Protein 4TMX (pdb70)

InterPro domains:
  IPR000795 Translational (tr)-type GTP-binding domain [PF00009] (524-735)
  IPR000795 Translational (tr)-type GTP-binding domain [PR00315] (525-538)
  IPR000795 Translational (tr)-type GTP-binding domain [PR00315] (591-601)
  IPR000795 Translational (tr)-type GTP-binding domain [PR00315] (607-618)
  IPR000795 Translational (tr)-type GTP-binding domain [PR00315] (643-652)
  IPR000795 Translational (tr)-type GTP-binding domain [PS51722] (521-742)
  IPR005225 Small GTP-binding domain [TIGR00231] (526-652)
  IPR009000 Translation protein, beta-barrel domain superfamily [SSF50447] (981-1115)
  IPR015760 Translation initiation factor IF- 2 [PTHR43381] (313-1106)
  IPR023115 Translation initiation factor IF- 2, domain 3 [PF11987] (849-961)
  IPR027417 P-loop containing nucleoside triphosphate hydrolase [G3DSA:3.40.50.300] (515-745)
  IPR027417 P-loop containing nucleoside triphosphate hydrolase [SSF52540] (521-814)
  IPR029459 Elongation factor Tu-type domain [PF14578] (988-1079)
  IPR036925 Translation initiation factor IF-2, domain 3 superfamily [G3DSA:3.40.50.10050] (865-970)
  IPR036925 Translation initiation factor IF-2, domain 3 superfamily [SSF52156] (849-975)

Organism: Chaetomium thermophilum (strain DSM 1495 / CBS 144.50 / IMI 039719) (NCBI:txid759272)

Radius of gyration: 28.27 Å; Cα contacts (8 Å, |Δi|>4): 1727; chains: 2; bounding box: 67×90×56 Å

Nearest PDB structures (foldseek):
  4tmt-assembly2_B  TM=9.973E-01  e=7.879E-77  Thermochaetoides thermophila
  4tmx-assembly1_A  TM=9.931E-01  e=1.433E-73  Thermochaetoides thermophila
  4tmz-assembly1_B  TM=9.946E-01  e=1.599E-71  Thermochaetoides thermophila
  4tn1-assembly2_A  TM=9.950E-01  e=1.308E-69  Thermochaetoides thermophila
  8pj5-assembly1_0  TM=9.403E-01  e=3.472E-50  Homo sapiens

Solvent-accessible surface area: 29634 Å² total; per-residue (Å²): 108,150,70,177,108,30,44,4,5,0,0,0,0,0,0,0,25,32,84,2,14,11,9,50,0,0,6,56,4,10,143,18,106,20,50,91,53,19,10,6,18,7,11,52,72,15,1,2,0,38,4,38,33,117,15,4,104,122,58,0,47,64,39,22,148,101,58,168,47,114,33,102,4,43,0,2,0,1,0,0,0,0,4,2,88,18,2,57,57,20,0,45,57,0,0,67,14,15,26,0,0,0,0,0,0,4,4,40,108,6,22,32,95,25,1,44,21,0,5,133,20,1,121,128,82,181,11,15,10,0,0,0,0,2,54,0,47,129,1,192,32,28,105,118,78,71,74,17,4,0,136,81,0,35,78,100,12,69,142,71,0,44,75,36,1,84,89,64,0,60,108,3,49,122,57,0,52,139,65,52,23,89,10,43,0,35,64,62,21,188,61,40,52,193,79,9,2,0,0,0,0,0,6,120,9,0,0,0,9,5,10,0,4,59,10,0,1,30,0,1,33,107,73,13,61,87,84,51,17,63,11,63,145,40,64,0,9,0,18,40,44,52,69,37,168,76,61,35,42,0,0,9,0,0,0,8,14,5,39,0,110,92,41,23,98,0,0,0,22,8,50,104,29,54,22,87,9,34,3,146,6,0,0,4,19,40,76,27,113,3,16,53,65,150,31,169,34,69,110,51,177,78,9,74,2,0,25,1,0,6,0,11,8,67,45,1,98,26,9,73,45,33,9,121,0,45,37,22,20,147,148,65,68,56,124,116,12,40,112,125,17,97,103,121,80,58,171,123,36,48,3,5,0,0,0,0,0,0,0,26,45,94,2,12,11,8,53,0,2,6,57,5,3,115,24,92,16,49,102,69,25,80,78,22,49,11,91,69,9,0,2,1,39,4,40,27,90,14,5,72,32,49,0,0,6,32,9,91,104,15,172,38,115,34,102,5,46,0,2,1,1,0,0,0,0,5,70,116,69,36,57,92,21,0,53,60,0,1,51,13,13,24,0,0,1,0,0,0,5,4,38,115,5,22,40,94,18,1,58,44,0,4,166,27,0,114,111,146,180,13,14,16,2,0,0,0,2,54,0,45,135,3,190,39,29,112,120,38,56,63,0,4,0,138,60,0,37,84,94,9,58,137,64,0,58,67,36,4,134,94,57,2,70,108,2,54,111,58,0,54,129,79,46,16,79,9,42,5,36,70,82,17,162,120,113,80,200,66,7,12,0,0,0,0,0,5,120,10,0,0,0,9,7,10,1,5,55,24,1,0,49,11,1,31,118,129,12,59,74,68,52,13,42,18,63,147,48,65,0,8,0,16,33,47,37,82,19,173,77,50,45,43,0,0,2,0,0,0,10,15,6,41,0,106,80,36,23,79,0,0,0,17,8,138,174,20,40,20,86,6,33,0,146,14,1,0,2,14,25,64,45,102,10,3,24,80,153,31,54,8,47,112,48,166,86,8,110,2,0,25,2,0,0,0,14,10,88,44,1,119,18,10,66,45,29,9,99,0,41,39,27,22,150,153,69,81,43,126,106,16,28,120,89,4,103,94,94

B-factor: mean 25.45, std 13.05, range [8.6, 102.44]

Sequence (687 aa):
HMMNKDNLRSPICCCIILGHVNTGKTKLLDKIRQTNNVQEGEAGGITQQQIGATYFPVEAIKQKTAVVNKDGKFEFKKVPGLLLIIDTPGHEESSFSSNLRSSRGSSSSLCNIAILVVDIMHGLEPQTIESLRRLLRRERRKTPFVVVALLNKIDRLYGWKKIENNGFRESFALQNKAVQNEFRRNNRLDQVKLQFAEQGFNNSELFYENKNFARYVSLVVPTSAHHTGEGIPDMLKLIVQLCQERMASSSLMYLSELQATVLEVKAIIEGFGVTIDVILSNGILREGDRRIVVLCGLEGPIKKTNIRALLTPAPMMREELRIKGQYIHHKEVKAAQQGVKISSAPGLEEGAIAGSRLLVVGPDDDEEEELEEEVEGHMNKDNLRSPICCCIILGHVNTGKTKLLDKIRQTNVQEGEAGGIITQQIGATYFPVEAIKQKTAVVNKDGKFEFKVPGLLIIDTPGHESSFSSNLRSSRGSSSLCNIAILVVDIMHGLEPQTIESLRLLRRERRKTPFVVVALLNKIDRLYGWKKIENNGFRESFALQNKAVQNEFRNNRLDQVKLLQFAEQGFNSELFYENKNFARYVSLVVPTSAHHTGEGIPDMLKLIVQLCQERRMASSSLMMYLSELQATVLEEVKAIEGFGVTIDVILSNGILREGDRIVLCGLEEGPIKTNIRALLTPAPMRRELRIKGQYIHHKEVKAAQGVKISAPGLEGAIAGSRLLVVGPDDDEEELEEEEVESD

Foldseek 3Di:
DPDLVFFFAFEEEEFEAAPLCQVLLLCLLLVHDVQVVDDVSWDDAKKKFKFAVVSLCVLLCLVVVVSPDDFQHRTHIYIYFTNDPVGLVRLLVSLVQGQAYEYEAALVPAHDDRSLVNVVSCVVVVHHYAYANEDLVPQPQQDADASHEAVVSLVVGDPSSVVVSVVSVVVNQVVVVVSVAHEDAQVGDPCSQGHHHYFYAYSVRNYRSSVRSVVVSCCVVPHGDVVQRGADAWKKFWADWDQDPPLGTKTKMFTRGDKDFAQFFKWKAFPVAIDTWGFNWKWACDHSDMPVDDDDIDTDRMDGPGGIIMTRTPDCVRGDGGFIMDTADPVHDVVVVSVVRD/DQLDLVFFFAFEEEEFEAAPLCQVLLLCLLLVHDVQVVDDVSWDDFKKKFKFAVVSLCVLLCLVCVVVPDDFRHRTHIYIYFTNYPVVLVRLLLSLVLGQAYEYEAALVPAHDVRSLVNVVSCVVVVHHYAYANEDLVPQPQQDADASHEQVVSVVVGDPSSVVVSVVSVVVNQVVCVVSVAAEDAQVPDPCDPRHHHYFYAYSVRNYRSSVRSSVVSCCVCPPGPSVQRGADDWKKFWRDWDQDPPQGTKTKMFTRGDKDFQQFWKWKAFPVAIDTWGFNWKWACPHSDMPVDDDDTDTDRMDGDGGIIMTRIPPCVGGDGGFMMDTADPVRDVVVVSVVRVVD

GO terms:
  GO:0003924 GTPase activity (F, EXP)

Secondary structure (DSSP, 8-state):
--SGGGB---EEEEEESTTSSHHHHHHHHHT--HHHHSGGG---S-EEEEEEHHHHHHHTGGGSTTS-SPP--SEEEEEE---SGGGHHHHHHHHHH-SEEEEEEETTT-S-HHHHHHHHHHHHHT--EEEEEE-GGGSTT----TT--HHHHHHTS-HHHHHHHHHHHHHHHHHHHHTT--EEEGGG-S-TTTSEEEEE--TTT-TTHHHHHHHHHHHHHHTS-GGGGB--S-EEEEEEEEEETTTEEEEEEEEEESEEETT-EEEEEETTEEEEEE-SEEEE--TTSBSSS--PPEE-SEEESSEEEEEE-TT-TTBPTT-BEEE--TT--HHHHHHHH-/--SSTTSB---EEEEEESTTSSHHHHHHHHHT--HHHHSGGG---S-EEEEEEHHHHHHHTGGG-TTS-PPP-SSEEEEEE---SGGGHHHHHHHHHH-SEEEEEEETTT-S-HHHHHHHHHHHHTT--EEEEEE-GGGSTT----TT--HHHHHTTS-HHHHHHHHHHHHHHHHHHHHTT--EEEGGG----TTPEEEEE--TTT-TTHHHHHHHHHHHHHHTS-GGGGB--S-EEEEEEEEEETTTEEEEEEEEEESEEETT-EEEE-BTTS-EEEE-SEEEEPPTTS-TTS----EEESEEESSEEEEEE-TT-TTBPTT-BEEE--TT--HHHHHHHHTT-

Structure (mmCIF, N/CA/C/O backbone):
data_4TMX
#
_entry.id   4TMX
#
_cell.length_a   55.530
_cell.length_b   116.820
_cell.length_c   66.490
_cell.angle_alpha   90.000
_cell.angle_beta   101.020
_cell.angle_gamma   90.000
#
_symmetry.space_group_name_H-M   'P 1 21 1'
#
loop_
_entity.id
_entity.type
_entity.pdbx_description
1 polymer eIF5B
2 non-polymer "GUANOSINE-5'-TRIPHOSPHATE"
3 non-polymer 'SODIUM ION'
4 non-polymer 'MAGNESIUM ION'
5 non-polymer 1,2-ETHANEDIOL
6 non-polymer 'ACETIC ACID'
7 water water
#
loop_
_atom_site.group_PDB
_atom_site.id
_atom_site.type_symbol
_atom_site.label_atom_id
_atom_site.label_alt_id
_atom_site.label_comp_id
_atom_site.label_asym_id
_atom_site.label_entity_id
_atom_site.label_seq_id
_atom_site.pdbx_PDB_ins_code
_atom_site.Cartn_x
_atom_site.Cartn_y
_atom_site.Cartn_z
_atom_site.occupancy
_atom_site.B_iso_or_equiv
_atom_site.auth_seq_id
_atom_site.auth_comp_id
_atom_site.auth_asym_id
_atom_site.auth_atom_id
_atom_site.pdbx_PDB_model_num
ATOM 1 N N . HIS A 1 2 ? 80.945 13.016 30.581 1.00 57.83 515 HIS A N 1
ATOM 2 C CA . HIS A 1 2 ? 79.669 12.485 30.114 1.00 58.53 515 HIS A CA 1
ATOM 3 C C . HIS A 1 2 ? 78.697 13.628 29.804 1.00 58.52 515 HIS A C 1
ATOM 4 O O . HIS A 1 2 ? 77.715 13.446 29.077 1.00 52.33 515 HIS A O 1
ATOM 7 N N A MET A 1 3 ? 78.961 14.782 30.409 0.46 63.06 516 MET A N 1
ATOM 8 N N B MET A 1 3 ? 78.992 14.814 30.338 0.54 63.02 516 MET A N 1
ATOM 9 C CA A MET A 1 3 ? 78.306 16.033 30.057 0.46 63.04 516 MET A CA 1
ATOM 10 C CA B MET A 1 3 ? 78.211 16.013 30.030 0.54 62.35 516 MET A CA 1
ATOM 11 C C A MET A 1 3 ? 79.206 16.831 29.138 0.46 66.21 516 MET A C 1
ATOM 12 C C B MET A 1 3 ? 78.909 16.882 28.978 0.54 65.11 516 MET A C 1
ATOM 13 O O A MET A 1 3 ? 79.597 17.956 29.451 0.46 67.14 516 MET A O 1
ATOM 14 O O B MET A 1 3 ? 78.870 18.110 29.050 0.54 66.11 516 MET A O 1
ATOM 23 N N . ASN A 1 4 ? 79.537 16.243 27.999 1.00 67.91 517 ASN A N 1
ATOM 24 C CA . ASN A 1 4 ? 80.350 16.947 27.032 1.00 68.64 517 ASN A CA 1
ATOM 25 C C . ASN A 1 4 ? 79.526 17.178 25.776 1.00 64.28 517 ASN A C 1
ATOM 26 O O . ASN A 1 4 ? 78.566 16.451 25.519 1.00 59.18 517 ASN A O 1
ATOM 31 N N . LYS A 1 5 ? 79.888 18.207 25.016 1.00 63.34 518 LYS A N 1
ATOM 32 C CA . LYS A 1 5 ? 79.122 18.626 23.848 1.00 64.13 518 LYS A CA 1
ATOM 33 C C . LYS A 1 5 ? 78.967 17.493 22.843 1.00 63.62 518 LYS A C 1
ATOM 34 O O . LYS A 1 5 ? 77.923 17.363 22.193 1.00 66.68 518 LYS A O 1
ATOM 40 N N . ASP A 1 6 ? 79.976 16.629 22.776 1.00 57.34 519 ASP A N 1
ATOM 41 C CA . ASP A 1 6 ? 79.912 15.462 21.897 1.00 55.41 519 ASP A CA 1
ATOM 42 C C . ASP A 1 6 ? 79.067 14.395 22.558 1.00 50.51 519 ASP A C 1
ATOM 43 O O . ASP A 1 6 ? 78.921 13.290 22.019 1.00 54.10 519 ASP A O 1
ATOM 48 N N . ASN A 1 7 ? 78.528 14.696 23.740 1.00 40.85 520 ASN A N 1
ATOM 49 C CA . ASN A 1 7 ? 77.660 13.703 24.326 1.00 31.13 520 ASN A CA 1
ATOM 50 C C . ASN A 1 7 ? 76.231 14.202 24.535 1.00 24.01 520 ASN A C 1
ATOM 51 O O . ASN A 1 7 ? 75.479 13.578 25.273 1.00 26.18 520 ASN A O 1
ATOM 56 N N . LEU A 1 8 ? 75.828 15.286 23.866 1.00 23.53 521 LEU A N 1
ATOM 57 C CA . LEU A 1 8 ? 74.435 15.753 24.004 1.00 19.80 521 LEU A CA 1
ATOM 58 C C . LEU A 1 8 ? 73.492 14.767 23.339 1.00 20.07 521 LEU A C 1
ATOM 59 O O . LEU A 1 8 ? 73.850 14.136 22.347 1.00 21.33 521 LEU A O 1
ATOM 64 N N . ARG A 1 9 ? 72.284 14.668 23.883 1.00 17.76 522 ARG A N 1
ATOM 65 C CA . ARG A 1 9 ? 71.208 13.807 23.387 1.00 17.42 522 ARG A CA 1
ATOM 66 C C . ARG A 1 9 ? 70.071 14.657 22.843 1.00 17.84 522 ARG A C 1
ATOM 67 O O . ARG A 1 9 ? 69.662 15.645 23.480 1.00 16.56 522 ARG A O 1
ATOM 75 N N . SER A 1 10 ? 69.514 14.289 21.685 1.00 14.95 523 SER A N 1
ATOM 76 C CA . SER A 1 10 ? 68.308 14.946 21.193 1.00 13.97 523 SER A CA 1
ATOM 77 C C . SER A 1 10 ? 67.088 14.323 21.836 1.00 13.63 523 SER A C 1
ATOM 78 O O . SER A 1 10 ? 66.900 13.137 21.664 1.00 14.77 523 SER A O 1
ATOM 81 N N . PRO A 1 11 ? 66.231 15.085 22.548 1.00 13.99 524 PRO A N 1
ATOM 82 C CA . PRO A 1 11 ? 65.096 14.408 23.206 1.00 14.06 524 PRO A CA 1
ATOM 83 C C . PRO A 1 11 ? 63.995 14.029 22.259 1.00 13.73 524 PRO A C 1
ATOM 84 O O . PRO A 1 11 ? 64.049 14.393 21.071 1.00 14.20 524 PRO A O 1
ATOM 88 N N . ILE A 1 12 ? 63.004 13.321 22.788 1.00 12.96 525 ILE A N 1
ATOM 89 C CA . ILE A 1 12 ? 61.858 12.850 22.010 1.00 12.62 525 ILE A CA 1
ATOM 90 C C . ILE A 1 12 ? 60.563 13.557 22.459 1.00 12.49 525 ILE A C 1
ATOM 91 O O . ILE A 1 12 ? 60.261 13.606 23.660 1.00 14.24 525 ILE A O 1
ATOM 96 N N . CYS A 1 13 ? 59.862 14.157 21.502 1.00 11.50 526 CYS A N 1
ATOM 97 C CA . CYS A 1 13 ? 58.572 14.807 21.743 1.00 10.31 526 CYS A CA 1
ATOM 98 C C . CYS A 1 13 ? 57.527 14.069 20.966 1.00 11.73 526 CYS A C 1
ATOM 99 O O . CYS A 1 13 ? 57.664 13.912 19.767 1.00 15.58 526 CYS A O 1
ATOM 102 N N A CYS A 1 14 ? 56.465 13.622 21.639 0.41 11.82 527 CYS A N 1
ATOM 103 N N B CYS A 1 14 ? 56.448 13.650 21.643 0.59 11.65 527 CYS A N 1
ATOM 104 C CA A CYS A 1 14 ? 55.341 13.003 20.940 0.41 12.96 527 CYS A CA 1
ATOM 105 C CA B CYS A 1 14 ? 55.283 13.044 20.981 0.59 12.91 527 CYS A CA 1
ATOM 106 C C A CYS A 1 14 ? 54.172 13.991 20.875 0.41 12.53 527 CYS A C 1
ATOM 107 C C B CYS A 1 14 ? 54.220 14.128 20.710 0.59 13.63 527 CYS A C 1
ATOM 108 O O A CYS A 1 14 ? 53.868 14.652 21.872 0.41 9.90 527 CYS A O 1
ATOM 109 O O B CYS A 1 14 ? 54.126 15.102 21.461 0.59 15.60 527 CYS A O 1
ATOM 114 N N A ILE A 1 15 ? 53.513 14.046 19.717 0.41 12.42 528 ILE A N 1
ATOM 115 N N B ILE A 1 15 ? 53.511 14.000 19.590 0.59 12.38 528 ILE A N 1
ATOM 116 C CA A ILE A 1 15 ? 52.360 14.914 19.516 0.41 11.85 528 ILE A CA 1
ATOM 117 C CA B ILE A 1 15 ? 52.296 14.773 19.377 0.59 10.91 528 ILE A CA 1
ATOM 118 C C A ILE A 1 15 ? 51.096 14.041 19.478 0.41 11.65 528 ILE A C 1
ATOM 119 C C B ILE A 1 15 ? 51.122 13.861 19.630 0.59 12.46 528 ILE A C 1
ATOM 120 O O A ILE A 1 15 ? 50.985 13.104 18.658 0.41 8.60 528 ILE A O 1
ATOM 121 O O B ILE A 1 15 ? 51.064 12.727 19.142 0.59 14.18 528 ILE A O 1
ATOM 130 N N . LEU A 1 16 ? 50.177 14.365 20.403 1.00 12.69 529 LEU A N 1
ATOM 131 C CA . LEU A 1 16 ? 48.950 13.590 20.713 1.00 12.36 529 LEU A CA 1
ATOM 132 C C . LEU A 1 16 ? 47.747 14.490 20.574 1.00 12.98 529 LEU A C 1
ATOM 133 O O . LEU A 1 16 ? 47.882 15.698 20.710 1.00 14.53 529 LEU A O 1
ATOM 138 N N . GLY A 1 17 ? 46.582 13.918 20.337 1.00 12.56 530 GLY A N 1
ATOM 139 C CA . GLY A 1 17 ? 45.379 14.731 20.265 1.00 12.86 530 GLY A CA 1
ATOM 140 C C . GLY A 1 17 ? 44.248 13.954 19.619 1.00 13.72 530 GLY A C 1
ATOM 141 O O . GLY A 1 17 ? 44.461 12.926 18.951 1.00 13.48 530 GLY A O 1
ATOM 142 N N . HIS A 1 18 ? 43.046 14.503 19.776 1.00 12.49 531 HIS A N 1
ATOM 143 C CA . HIS A 1 18 ? 41.879 13.860 19.188 1.00 13.10 531 HIS A CA 1
ATOM 144 C C . HIS A 1 18 ? 41.974 13.863 17.653 1.00 12.32 531 HIS A C 1
ATOM 145 O O . HIS A 1 18 ? 42.779 14.624 17.064 1.00 13.11 531 HIS A O 1
ATOM 152 N N . VAL A 1 19 ? 41.161 13.039 16.996 1.00 14.53 532 VAL A N 1
ATOM 153 C CA . VAL A 1 19 ? 41.286 12.947 15.534 1.00 14.52 532 VAL A CA 1
ATOM 154 C C . VAL A 1 19 ? 41.050 14.308 14.855 1.00 14.30 532 VAL A C 1
ATOM 155 O O . VAL A 1 19 ? 40.201 15.093 15.275 1.00 15.12 532 VAL A O 1
ATOM 159 N N . ASN A 1 20 ? 41.885 14.602 13.849 1.00 12.70 533 ASN A N 1
ATOM 160 C CA . ASN A 1 20 ? 41.719 15.782 12.990 1.00 12.14 533 ASN A CA 1
ATOM 161 C C . ASN A 1 20 ? 41.847 17.124 13.710 1.00 14.60 533 ASN A C 1
ATOM 162 O O . ASN A 1 20 ? 41.343 18.138 13.239 1.00 17.30 533 ASN A O 1
ATOM 167 N N . THR A 1 21 ? 42.617 17.146 14.791 1.00 12.96 534 THR A N 1
ATOM 168 C CA . THR A 1 21 ? 42.864 18.392 15.492 1.00 13.46 534 THR A CA 1
ATOM 169 C C . THR A 1 21 ? 44.018 19.209 14.900 1.00 13.82 534 THR A C 1
ATOM 170 O O . THR A 1 21 ? 44.143 20.376 15.237 1.00 13.06 534 THR A O 1
ATOM 174 N N . GLY A 1 22 ? 44.804 18.602 14.006 1.00 12.57 535 GLY A N 1
ATOM 175 C CA . GLY A 1 22 ? 45.871 19.286 13.278 1.00 11.98 535 GLY A CA 1
ATOM 176 C C . GLY A 1 22 ? 47.290 18.870 13.628 1.00 12.00 535 GLY A C 1
ATOM 177 O O . GLY A 1 22 ? 48.226 19.607 13.322 1.00 12.34 535 GLY A O 1
ATOM 178 N N . LYS A 1 23 ? 47.469 17.710 14.286 1.00 10.97 536 LYS A N 1
ATOM 179 C CA . LYS A 1 23 ? 48.802 17.195 14.607 1.00 11.22 536 LYS A CA 1
ATOM 180 C C . LYS A 1 23 ? 49.735 17.148 13.395 1.00 10.65 536 LYS A C 1
ATOM 181 O O . LYS A 1 23 ? 50.825 17.733 13.393 1.00 12.06 536 LYS A O 1
ATOM 187 N N . THR A 1 24 ? 49.308 16.445 12.352 1.00 10.70 537 THR A N 1
ATOM 188 C CA . THR A 1 24 ? 50.143 16.278 11.156 1.00 10.58 537 THR A CA 1
ATOM 189 C C . THR A 1 24 ? 50.257 17.609 10.422 1.00 11.85 537 THR A C 1
ATOM 190 O O . THR A 1 24 ? 51.339 17.946 9.925 1.00 12.53 537 THR A O 1
ATOM 194 N N . LYS A 1 25 ? 49.146 18.350 10.332 1.00 11.99 538 LYS A N 1
ATOM 195 C CA . LYS A 1 25 ? 49.200 19.655 9.655 1.00 13.00 538 LYS A CA 1
ATOM 196 C C . LYS A 1 25 ? 50.218 20.612 10.315 1.00 11.45 538 LYS A C 1
ATOM 197 O O . LYS A 1 25 ? 50.941 21.337 9.600 1.00 12.35 538 LYS A O 1
ATOM 203 N N . LEU A 1 26 ? 50.316 20.612 11.638 1.00 12.07 539 LEU A N 1
ATOM 204 C CA . LEU A 1 26 ? 51.333 21.425 12.316 1.00 10.54 539 LEU A CA 1
ATOM 205 C C . LEU A 1 26 ? 52.716 20.973 11.886 1.00 11.79 539 LEU A C 1
ATOM 206 O O . LEU A 1 26 ? 53.565 21.812 11.566 1.00 12.31 539 LEU A O 1
ATOM 211 N N . LEU A 1 27 ? 52.959 19.663 11.893 1.00 10.85 540 LEU A N 1
ATOM 212 C CA . LEU A 1 27 ? 54.299 19.205 11.487 1.00 12.83 540 LEU A CA 1
ATOM 213 C C . LEU A 1 27 ? 54.579 19.505 10.019 1.00 14.13 540 LEU A C 1
ATOM 214 O O . LEU A 1 27 ? 55.720 19.805 9.651 1.00 13.55 540 LEU A O 1
ATOM 219 N N . ASP A 1 28 ? 53.582 19.378 9.159 1.00 11.55 541 ASP A N 1
ATOM 220 C CA . ASP A 1 28 ? 53.758 19.730 7.750 1.00 11.98 541 ASP A CA 1
ATOM 221 C C . ASP A 1 28 ? 54.141 21.210 7.573 1.00 13.61 541 ASP A C 1
ATOM 222 O O . ASP A 1 28 ? 54.936 21.548 6.687 1.00 14.07 541 ASP A O 1
ATOM 227 N N . LYS A 1 29 ? 53.558 22.092 8.395 1.00 11.82 542 LYS A N 1
ATOM 228 C CA . LYS A 1 29 ? 53.889 23.514 8.285 1.00 12.41 542 LYS A CA 1
ATOM 229 C C . LYS A 1 29 ? 55.346 23.744 8.700 1.00 14.03 542 LYS A C 1
ATOM 230 O O . LYS A 1 29 ? 56.055 24.548 8.104 1.00 15.55 542 LYS A O 1
ATOM 236 N N . ILE A 1 30 ? 55.779 23.054 9.755 1.00 13.10 543 ILE A N 1
ATOM 237 C CA . ILE A 1 30 ? 57.165 23.156 10.216 1.00 13.20 543 ILE A CA 1
ATOM 238 C C . ILE A 1 30 ? 58.147 22.569 9.193 1.00 15.49 543 ILE A C 1
ATOM 239 O O . ILE A 1 30 ? 59.150 23.198 8.828 1.00 15.36 543 ILE A O 1
ATOM 244 N N . ARG A 1 31 ? 57.865 21.350 8.720 1.00 13.59 544 ARG A N 1
ATOM 245 C CA . ARG A 1 31 ? 58.727 20.669 7.740 1.00 13.83 544 ARG A CA 1
ATOM 246 C C . ARG A 1 31 ? 58.686 21.272 6.333 1.00 14.95 544 ARG A C 1
ATOM 247 O O . ARG A 1 31 ? 59.563 20.999 5.511 1.00 17.08 544 ARG A O 1
ATOM 255 N N . GLN A 1 32 ? 57.609 21.997 6.012 1.00 16.30 545 GLN A N 1
ATOM 256 C CA . GLN A 1 32 ? 57.263 22.413 4.647 1.00 16.81 545 GLN A CA 1
ATOM 257 C C . GLN A 1 32 ? 57.060 21.185 3.763 1.00 15.48 545 GLN A C 1
ATOM 258 O O . GLN A 1 32 ? 57.682 21.016 2.701 1.00 18.51 545 GLN A O 1
ATOM 264 N N . THR A 1 33 ? 56.172 20.308 4.259 1.00 14.31 546 THR A N 1
ATOM 265 C CA . THR A 1 33 ? 55.792 19.063 3.572 1.00 13.97 546 THR A CA 1
ATOM 266 C C . THR A 1 33 ? 54.283 18.989 3.444 1.00 15.27 546 THR A C 1
ATOM 267 O O . THR A 1 33 ? 53.561 19.861 3.954 1.00 15.99 546 THR A O 1
ATOM 271 N N A ASN A 1 34 ? 53.828 17.948 2.757 0.61 16.79 547 ASN A N 1
ATOM 272 N N B ASN A 1 34 ? 53.792 17.953 2.778 0.39 16.74 547 ASN A N 1
ATOM 273 C CA A ASN A 1 34 ? 52.409 17.714 2.519 0.61 18.25 547 ASN A CA 1
ATOM 274 C CA B ASN A 1 34 ? 52.352 17.778 2.608 0.39 17.94 547 ASN A CA 1
ATOM 275 C C A ASN A 1 34 ? 52.010 16.286 2.819 0.61 16.24 547 ASN A C 1
ATOM 276 C C B ASN A 1 34 ? 51.962 16.333 2.862 0.39 16.56 547 ASN A C 1
ATOM 277 O O A ASN A 1 34 ? 51.297 15.643 2.042 0.61 18.45 547 ASN A O 1
ATOM 278 O O B ASN A 1 34 ? 51.222 15.722 2.090 0.39 18.21 547 ASN A O 1
ATOM 287 N N . VAL A 1 35 ? 52.482 15.790 3.955 1.00 13.12 548 VAL A N 1
ATOM 288 C CA . VAL A 1 35 ? 52.124 14.432 4.355 1.00 15.56 548 VAL A CA 1
ATOM 289 C C . VAL A 1 35 ? 50.598 14.260 4.512 1.00 14.78 548 VAL A C 1
ATOM 290 O O . VAL A 1 35 ? 50.029 13.242 4.078 1.00 15.44 548 VAL A O 1
ATOM 294 N N . GLN A 1 36 ? 49.935 15.249 5.117 1.00 13.03 549 GLN A N 1
ATOM 295 C CA . GLN A 1 36 ? 48.503 15.098 5.459 1.00 13.03 549 GLN A CA 1
ATOM 296 C C . GLN A 1 36 ? 47.694 14.938 4.180 1.00 15.73 549 GLN A C 1
ATOM 297 O O . GLN A 1 36 ? 46.735 14.137 4.139 1.00 15.83 549 GLN A O 1
ATOM 303 N N . GLU A 1 37 ? 48.029 15.687 3.127 1.00 16.92 550 GLU A N 1
ATOM 304 C CA . GLU A 1 37 ? 47.284 15.554 1.868 1.00 20.55 550 GLU A CA 1
ATOM 305 C C . GLU A 1 37 ? 47.406 14.187 1.191 1.00 19.19 550 GLU A C 1
ATOM 306 O O . GLU A 1 37 ? 46.550 13.814 0.390 1.00 21.30 550 GLU A O 1
ATOM 312 N N . GLY A 1 38 ? 48.477 13.458 1.503 1.00 16.64 551 GLY A N 1
ATOM 313 C CA . GLY A 1 38 ? 48.742 12.141 0.966 1.00 16.41 551 GLY A CA 1
ATOM 314 C C . GLY A 1 38 ? 48.119 11.025 1.777 1.00 18.86 551 GLY A C 1
ATOM 315 O O . GLY A 1 38 ? 48.119 9.884 1.322 1.00 22.38 551 GLY A O 1
ATOM 316 N N . GLU A 1 39 ? 47.595 11.341 2.955 1.00 15.21 552 GLU A N 1
ATOM 317 C CA . GLU A 1 39 ? 47.061 10.294 3.814 1.00 14.30 552 GLU A CA 1
ATOM 318 C C . GLU A 1 39 ? 45.727 9.780 3.353 1.00 16.81 552 GLU A C 1
ATOM 319 O O . GLU A 1 39 ? 44.826 10.574 3.042 1.00 18.66 552 GLU A O 1
ATOM 325 N N . ALA A 1 40 ? 45.573 8.445 3.317 1.00 17.15 553 ALA A N 1
ATOM 326 C CA . ALA A 1 40 ? 44.254 7.887 3.084 1.00 18.11 553 ALA A CA 1
ATOM 327 C C . ALA A 1 40 ? 43.297 8.481 4.109 1.00 17.15 553 ALA A C 1
ATOM 328 O O . ALA A 1 40 ? 43.624 8.526 5.296 1.00 17.06 553 ALA A O 1
ATOM 330 N N . GLY A 1 41 ? 42.132 8.929 3.644 1.00 20.90 554 GLY A N 1
ATOM 331 C CA . GLY A 1 41 ? 41.113 9.468 4.528 1.00 20.36 554 GLY A CA 1
ATOM 332 C C . GLY A 1 41 ? 41.492 10.754 5.231 1.00 17.33 554 GLY A C 1
ATOM 333 O O . GLY A 1 41 ? 40.783 11.196 6.101 1.00 18.19 554 GLY A O 1
ATOM 334 N N . GLY A 1 42 ? 42.675 11.265 4.941 1.00 16.83 555 GLY A N 1
ATOM 335 C CA . GLY A 1 42 ? 43.210 12.392 5.699 1.00 15.66 555 GLY A CA 1
ATOM 336 C C . GLY A 1 42 ? 43.479 12.034 7.149 1.00 15.45 555 GLY A C 1
ATOM 337 O O . GLY A 1 42 ? 43.503 12.932 8.014 1.00 17.09 555 GLY A O 1
ATOM 338 N N . ILE A 1 43 ? 43.690 10.764 7.462 1.00 15.33 556 ILE A N 1
ATOM 339 C CA . ILE A 1 43 ? 43.976 10.392 8.851 1.00 16.14 556 ILE A CA 1
ATOM 340 C C . ILE A 1 43 ? 45.293 9.656 8.952 1.00 16.85 556 ILE A C 1
ATOM 341 O O . ILE A 1 43 ? 45.689 8.891 8.066 1.00 17.72 556 ILE A O 1
ATOM 346 N N . THR A 1 44 ? 45.993 9.936 10.040 1.00 13.16 557 THR A N 1
ATOM 347 C CA . THR A 1 44 ? 47.240 9.234 10.337 1.00 14.20 557 THR A CA 1
ATOM 348 C C . THR A 1 44 ? 46.939 7.829 10.876 1.00 14.74 557 THR A C 1
ATOM 349 O O . THR A 1 44 ? 46.045 7.655 11.723 1.00 15.48 557 THR A O 1
ATOM 353 N N . GLN A 1 45 ? 47.623 6.822 10.341 1.00 15.69 558 GLN A N 1
ATOM 354 C CA . GLN A 1 45 ? 47.414 5.434 10.756 1.00 15.65 558 GLN A CA 1
ATOM 355 C C . GLN A 1 45 ? 48.649 4.737 11.338 1.00 16.68 558 GLN A C 1
ATOM 356 O O . GLN A 1 45 ? 48.664 3.526 11.494 1.00 20.23 558 GLN A O 1
ATOM 362 N N A GLN A 1 46 ? 49.788 5.415 11.326 0.50 16.49 559 GLN A N 1
ATOM 363 N N B GLN A 1 46 ? 49.788 5.423 11.337 0.50 16.44 559 GLN A N 1
ATOM 364 C CA A GLN A 1 46 ? 51.050 4.856 11.820 0.50 17.10 559 GLN A CA 1
ATOM 365 C CA B GLN A 1 46 ? 51.062 4.863 11.810 0.50 16.85 559 GLN A CA 1
ATOM 366 C C A GLN A 1 46 ? 51.766 5.898 12.669 0.50 17.47 559 GLN A C 1
ATOM 367 C C B GLN A 1 46 ? 51.853 5.910 12.578 0.50 17.03 559 GLN A C 1
ATOM 368 O O A GLN A 1 46 ? 51.395 7.057 12.662 0.50 16.47 559 GLN A O 1
ATOM 369 O O B GLN A 1 46 ? 51.686 7.104 12.356 0.50 15.97 559 GLN A O 1
ATOM 380 N N . ILE A 1 47 ? 52.731 5.463 13.467 1.00 16.21 560 ILE A N 1
ATOM 381 C CA . ILE A 1 47 ? 53.643 6.390 14.140 1.00 16.04 560 ILE A CA 1
ATOM 382 C C . ILE A 1 47 ? 54.618 6.943 13.107 1.00 15.62 560 ILE A C 1
ATOM 383 O O . ILE A 1 47 ? 55.191 6.163 12.320 1.00 18.84 560 ILE A O 1
ATOM 388 N N . GLY A 1 48 ? 54.779 8.261 13.078 1.00 14.86 561 GLY A N 1
ATOM 389 C CA . GLY A 1 48 ? 55.784 8.835 12.191 1.00 16.40 561 GLY A CA 1
ATOM 390 C C . GLY A 1 48 ? 56.817 9.630 12.953 1.00 15.46 561 GLY A C 1
ATOM 391 O O . GLY A 1 48 ? 56.475 10.440 13.796 1.00 24.42 561 GLY A O 1
ATOM 392 N N . ALA A 1 49 ? 58.033 9.579 12.488 1.00 14.14 562 ALA A N 1
ATOM 393 C CA . ALA A 1 49 ? 59.126 10.267 13.168 1.00 16.43 562 ALA A CA 1
ATOM 394 C C . ALA A 1 49 ? 59.826 11.264 12.253 1.00 11.84 562 ALA A C 1
ATOM 395 O O . ALA A 1 49 ? 60.127 10.960 11.115 1.00 15.29 562 ALA A O 1
ATOM 397 N N . THR A 1 50 ? 60.081 12.464 12.805 1.00 12.93 563 THR A N 1
ATOM 398 C CA . THR A 1 50 ? 60.807 13.516 12.088 1.00 13.98 563 THR A CA 1
ATOM 399 C C . THR A 1 50 ? 61.864 14.078 12.990 1.00 13.51 563 THR A C 1
ATOM 400 O O . THR A 1 50 ? 61.587 14.469 14.130 1.00 13.74 563 THR A O 1
ATOM 404 N N . TYR A 1 51 ? 63.086 14.138 12.487 1.00 13.62 564 TYR A N 1
ATOM 405 C CA . TYR A 1 51 ? 64.165 14.772 13.259 1.00 12.30 564 TYR A CA 1
ATOM 406 C C . TYR A 1 51 ? 64.316 16.242 12.908 1.00 16.28 564 TYR A C 1
ATOM 407 O O . TYR A 1 51 ? 64.449 16.583 11.734 1.00 14.70 564 TYR A O 1
ATOM 416 N N . PHE A 1 52 ? 64.355 17.094 13.938 1.00 14.17 565 PHE A N 1
ATOM 417 C CA . PHE A 1 52 ? 64.552 18.562 13.729 1.00 13.60 565 PHE A CA 1
ATOM 418 C C . PHE A 1 52 ? 65.893 18.946 14.341 1.00 15.97 565 PHE A C 1
ATOM 419 O O . PHE A 1 52 ? 66.038 19.005 15.584 1.00 15.21 565 PHE A O 1
ATOM 427 N N . PRO A 1 53 ? 66.892 19.293 13.513 1.00 15.19 566 PRO A N 1
ATOM 428 C CA . PRO A 1 53 ? 68.158 19.807 14.035 1.00 13.83 566 PRO A CA 1
ATOM 429 C C . PRO A 1 53 ? 67.934 21.150 14.718 1.00 14.83 566 PRO A C 1
ATOM 430 O O . PRO A 1 53 ? 67.011 21.863 14.348 1.00 15.36 566 PRO A O 1
ATOM 434 N N . VAL A 1 54 ? 68.743 21.454 15.710 1.00 14.49 567 VAL A N 1
ATOM 435 C CA . VAL A 1 54 ? 68.501 22.662 16.484 1.00 15.56 567 VAL A CA 1
ATOM 436 C C . VAL A 1 54 ? 68.641 23.896 15.572 1.00 14.33 567 VAL A C 1
ATOM 437 O O . VAL A 1 54 ? 67.947 24.911 15.818 1.00 16.33 567 VAL A O 1
ATOM 441 N N . GLU A 1 55 ? 69.448 23.817 14.518 1.00 16.18 568 GLU A N 1
ATOM 442 C CA . GLU A 1 55 ? 69.587 24.982 13.602 1.00 17.11 568 GLU A CA 1
ATOM 443 C C . GLU A 1 55 ? 68.217 25.358 13.057 1.00 18.49 568 GLU A C 1
ATOM 444 O O . GLU A 1 55 ? 67.866 26.534 12.965 1.00 17.69 568 GLU A O 1
ATOM 450 N N . ALA A 1 56 ? 67.439 24.359 12.656 1.00 15.93 569 ALA A N 1
ATOM 451 C CA . ALA A 1 56 ? 66.141 24.618 12.094 1.00 14.62 569 ALA A CA 1
ATOM 452 C C . ALA A 1 56 ? 65.207 25.163 13.150 1.00 15.89 569 ALA A C 1
ATOM 453 O O . ALA A 1 56 ? 64.384 26.037 12.877 1.00 15.19 569 ALA A O 1
ATOM 455 N N . ILE A 1 57 ? 65.289 24.608 14.360 1.00 14.01 570 ILE A N 1
ATOM 456 C CA . ILE A 1 57 ? 64.433 25.116 15.452 1.00 13.74 570 ILE A CA 1
ATOM 457 C C . ILE A 1 57 ? 64.737 26.596 15.774 1.00 13.37 570 ILE A C 1
ATOM 458 O O . ILE A 1 57 ? 63.809 27.386 15.967 1.00 14.20 570 ILE A O 1
ATOM 463 N N . LYS A 1 58 ? 66.014 26.959 15.808 1.00 13.39 571 LYS A N 1
ATOM 464 C CA . LYS A 1 58 ? 66.422 28.363 16.027 1.00 12.49 571 LYS A CA 1
ATOM 465 C C . LYS A 1 58 ? 65.815 29.267 14.941 1.00 14.53 571 LYS A C 1
ATOM 466 O O . LYS A 1 58 ? 65.335 30.381 15.225 1.00 15.67 571 LYS A O 1
ATOM 472 N N . GLN A 1 59 ? 65.858 28.807 13.698 1.00 13.57 572 GLN A N 1
ATOM 473 C CA . GLN A 1 59 ? 65.337 29.646 12.608 1.00 12.82 572 GLN A CA 1
ATOM 474 C C . GLN A 1 59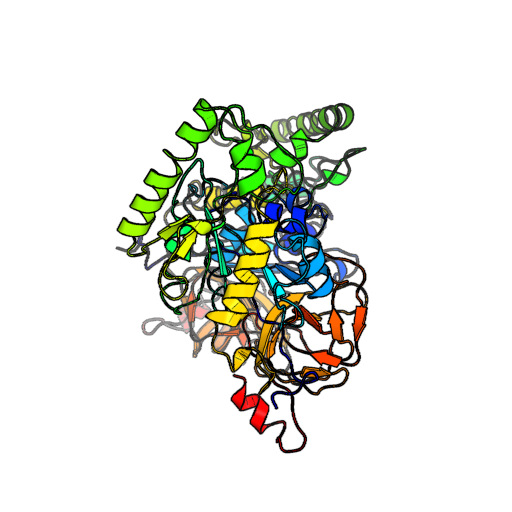 ? 63.838 29.808 12.711 1.00 14.61 572 GLN A C 1
ATOM 475 O O . GLN A 1 59 ? 63.320 30.903 12.510 1.00 15.03 572 GLN A O 1
ATOM 481 N N . LYS A 1 60 ? 63.131 28.723 13.014 1.00 12.02 573 LYS A N 1
ATOM 482 C CA . LYS A 1 60 ? 61.666 28.749 13.052 1.00 13.09 573 LYS A CA 1
ATOM 483 C C . LYS A 1 60 ? 61.106 29.410 14.308 1.00 14.61 573 LYS A C 1
ATOM 484 O O . LYS A 1 60 ? 59.887 29.641 14.374 1.00 14.25 573 LYS A O 1
ATOM 490 N N . THR A 1 61 ? 61.973 29.709 15.294 1.00 12.53 574 THR A N 1
ATOM 491 C CA . THR A 1 61 ? 61.569 30.478 16.479 1.00 14.16 574 THR A CA 1
ATOM 492 C C . THR A 1 61 ? 62.122 31.896 16.460 1.00 15.94 574 THR A C 1
ATOM 493 O O . THR A 1 61 ? 61.945 32.637 17.433 1.00 15.71 574 THR A O 1
ATOM 497 N N . ALA A 1 62 ? 62.807 32.316 15.394 1.00 14.19 575 ALA A N 1
ATOM 498 C CA . ALA A 1 62 ? 63.484 33.604 15.385 1.00 12.98 575 ALA A CA 1
ATOM 499 C C . ALA A 1 62 ? 62.532 34.758 15.672 1.00 14.49 575 ALA A C 1
ATOM 500 O O . ALA A 1 62 ? 62.901 35.723 16.360 1.00 15.21 575 ALA A O 1
ATOM 502 N N . VAL A 1 63 ? 61.304 34.649 15.173 1.00 13.95 576 VAL A N 1
ATOM 503 C CA . VAL A 1 63 ? 60.364 35.784 15.325 1.00 16.21 576 VAL A CA 1
ATOM 504 C C . VAL A 1 63 ? 59.897 35.927 16.755 1.00 15.13 576 VAL A C 1
ATOM 505 O O . VAL A 1 63 ? 59.324 36.965 17.099 1.00 17.37 576 VAL A O 1
ATOM 509 N N . VAL A 1 64 ? 60.164 34.942 17.605 1.00 15.39 577 VAL A N 1
ATOM 510 C CA . VAL A 1 64 ? 59.885 35.146 19.035 1.00 16.34 577 VAL A CA 1
ATOM 511 C C . VAL A 1 64 ? 61.179 35.070 19.839 1.00 15.72 577 VAL A C 1
ATOM 512 O O . VAL A 1 64 ? 61.168 34.776 21.053 1.00 17.82 577 VAL A O 1
ATOM 516 N N . ASN A 1 65 ? 62.311 35.323 19.168 1.00 14.55 578 ASN A N 1
ATOM 517 C CA . ASN A 1 65 ? 63.607 35.346 19.805 1.00 15.57 578 ASN A CA 1
ATOM 518 C C . ASN A 1 65 ? 64.471 36.323 19.016 1.00 17.79 578 ASN A C 1
ATOM 519 O O . ASN A 1 65 ? 65.606 35.998 18.607 1.00 18.74 578 ASN A O 1
ATOM 524 N N . LYS A 1 66 ? 63.966 37.541 18.803 1.00 17.40 579 LYS A N 1
ATOM 525 C CA . LYS A 1 66 ? 64.507 38.416 17.772 1.00 17.62 579 LYS A CA 1
ATOM 526 C C . LYS A 1 66 ? 65.942 38.842 18.018 1.00 23.60 579 LYS A C 1
ATOM 527 O O . LYS A 1 66 ? 66.748 38.997 17.078 1.00 23.71 579 LYS A O 1
ATOM 533 N N . ASP A 1 67 ? 66.276 39.049 19.278 1.00 20.17 580 ASP A N 1
ATOM 534 C CA . ASP A 1 67 ? 67.625 39.487 19.589 1.00 25.02 580 ASP A CA 1
ATOM 535 C C . ASP A 1 67 ? 68.603 38.311 19.670 1.00 28.58 580 ASP A C 1
ATOM 536 O O . ASP A 1 67 ? 69.787 38.492 19.962 1.00 32.33 580 ASP A O 1
ATOM 541 N N . GLY A 1 68 ? 68.111 37.099 19.444 1.00 27.44 581 GLY A N 1
ATOM 542 C CA . GLY A 1 68 ? 69.024 35.978 19.294 1.00 30.15 581 GLY A CA 1
ATOM 543 C C . GLY A 1 68 ? 69.624 35.493 20.594 1.00 33.34 581 GLY A C 1
ATOM 544 O O . GLY A 1 68 ? 70.657 34.780 20.600 1.00 33.21 581 GLY A O 1
ATOM 545 N N . LYS A 1 69 ? 69.012 35.904 21.701 1.00 32.57 582 LYS A N 1
ATOM 546 C CA . LYS A 1 69 ? 69.589 35.588 22.999 1.00 37.77 582 LYS A CA 1
ATOM 547 C C . LYS A 1 69 ? 69.009 34.405 23.799 1.00 34.88 582 LYS A C 1
ATOM 548 O O . LYS A 1 69 ? 69.594 34.047 24.820 1.00 34.79 582 LYS A O 1
ATOM 554 N N . PHE A 1 70 ? 67.905 33.780 23.370 1.00 26.40 583 PHE A N 1
ATOM 555 C CA . PHE A 1 70 ? 67.396 32.582 24.060 1.00 31.09 583 PHE A CA 1
ATOM 556 C C . PHE A 1 70 ? 68.428 31.462 23.920 1.00 29.08 583 PHE A C 1
ATOM 557 O O . PHE A 1 70 ? 68.973 31.226 22.824 1.00 30.74 583 PHE A O 1
ATOM 565 N N . GLU A 1 71 ? 68.748 30.773 25.009 1.00 23.56 584 GLU A N 1
ATOM 566 C CA . GLU A 1 71 ? 69.848 29.808 24.889 1.00 24.06 584 GLU A CA 1
ATOM 567 C C . GLU A 1 71 ? 69.318 28.437 24.533 1.00 23.91 584 GLU A C 1
ATOM 568 O O . GLU A 1 71 ? 68.525 27.865 25.279 1.00 24.16 584 GLU A O 1
ATOM 574 N N . PHE A 1 72 ? 69.739 27.934 23.361 1.00 21.88 585 PHE A N 1
ATOM 575 C CA . PHE A 1 72 ? 69.386 26.576 22.920 1.00 22.07 585 PHE A CA 1
ATOM 576 C C . PHE A 1 72 ? 70.504 25.669 23.353 1.00 23.32 585 PHE A C 1
ATOM 577 O O . PHE A 1 72 ? 71.688 25.892 23.031 1.00 28.53 585 PHE A O 1
ATOM 585 N N A LYS A 1 73 ? 70.162 24.632 24.103 0.49 19.77 586 LYS A N 1
ATOM 586 N N B LYS A 1 73 ? 70.132 24.630 24.080 0.51 19.73 586 LYS A N 1
ATOM 587 C CA A LYS A 1 73 ? 71.175 23.699 24.570 0.49 21.10 586 LYS A CA 1
ATOM 588 C CA B LYS A 1 73 ? 71.097 23.698 24.620 0.51 21.32 586 LYS A CA 1
ATOM 589 C C A LYS A 1 73 ? 70.998 22.313 23.953 0.49 22.63 586 LYS A C 1
ATOM 590 C C B LYS A 1 73 ? 71.001 22.353 23.911 0.51 22.64 586 LYS A C 1
ATOM 591 O O A LYS A 1 73 ? 71.950 21.542 23.939 0.49 24.55 586 LYS A O 1
ATOM 592 O O B LYS A 1 73 ? 72.010 21.670 23.755 0.51 24.54 586 LYS A O 1
ATOM 603 N N . VAL A 1 74 ? 69.794 21.981 23.488 1.00 18.94 587 VAL A N 1
ATOM 604 C CA . VAL A 1 74 ? 69.597 20.685 22.810 1.00 18.83 587 VAL A CA 1
ATOM 605 C C . VAL A 1 74 ? 70.230 20.722 21.427 1.00 21.00 587 VAL A C 1
ATOM 606 O O . VAL A 1 74 ? 70.324 21.797 20.800 1.00 19.74 587 VAL A O 1
ATOM 610 N N . PRO A 1 75 ? 70.705 19.567 20.946 1.00 18.22 588 PRO A N 1
ATOM 611 C CA . PRO A 1 75 ? 71.262 19.529 19.587 1.00 18.39 588 PRO A CA 1
ATOM 612 C C . PRO A 1 75 ? 70.169 19.392 18.541 1.00 17.16 588 PRO A C 1
ATOM 613 O O . PRO A 1 75 ? 70.451 19.541 17.344 1.00 18.82 588 PRO A O 1
ATOM 617 N N . GLY A 1 76 ? 68.946 19.065 18.976 1.00 14.70 589 GLY A N 1
ATOM 618 C CA . GLY A 1 76 ? 67.846 18.824 18.090 1.00 14.53 589 GLY A CA 1
ATOM 619 C C . GLY A 1 76 ? 66.763 18.103 18.860 1.00 14.69 589 GLY A C 1
ATOM 620 O O . GLY A 1 76 ? 66.909 17.877 20.059 1.00 16.58 589 GLY A O 1
ATOM 621 N N A LEU A 1 77 ? 65.708 17.722 18.150 0.61 13.75 590 LEU A N 1
ATOM 622 N N B LEU A 1 77 ? 65.682 17.768 18.156 0.39 13.53 590 LEU A N 1
ATOM 623 C CA A LEU A 1 77 ? 64.545 17.105 18.748 0.61 12.93 590 LEU A CA 1
ATOM 624 C CA B LEU A 1 77 ? 64.515 17.114 18.728 0.39 13.27 590 LEU A CA 1
ATOM 625 C C A LEU A 1 77 ? 63.932 16.113 17.760 0.61 13.06 590 LEU A C 1
ATOM 626 C C B LEU A 1 77 ? 64.016 16.066 17.732 0.39 12.42 590 LEU A C 1
ATOM 627 O O A LEU A 1 77 ? 63.682 16.471 16.606 0.61 13.85 590 LEU A O 1
ATOM 628 O O B LEU A 1 77 ? 63.973 16.318 16.524 0.39 14.55 590 LEU A O 1
ATOM 637 N N . LEU A 1 78 ? 63.605 14.906 18.241 1.00 12.40 591 LEU A N 1
ATOM 638 C CA . LEU A 1 78 ? 62.881 13.930 17.434 1.00 12.89 591 LEU A CA 1
ATOM 639 C C . LEU A 1 78 ? 61.427 14.087 17.748 1.00 14.26 591 LEU A C 1
ATOM 640 O O . LEU A 1 78 ? 61.064 14.011 18.926 1.00 13.25 591 LEU A O 1
ATOM 645 N N . ILE A 1 79 ? 60.595 14.331 16.749 1.00 11.97 592 ILE A N 1
ATOM 646 C CA . ILE A 1 79 ? 59.172 14.455 16.995 1.00 12.60 592 ILE A CA 1
ATOM 647 C C . ILE A 1 79 ? 58.391 13.256 16.405 1.00 14.69 592 ILE A C 1
ATOM 648 O O . ILE A 1 79 ? 58.568 12.879 15.233 1.00 15.95 592 ILE A O 1
ATOM 653 N N . ILE A 1 80 ? 57.603 12.600 17.262 1.00 15.29 593 ILE A N 1
ATOM 654 C CA . ILE A 1 80 ? 56.819 11.411 16.918 1.00 14.17 593 ILE A CA 1
ATOM 655 C C . ILE A 1 80 ? 55.355 11.835 16.723 1.00 12.01 593 ILE A C 1
ATOM 656 O O . ILE A 1 80 ? 54.749 12.342 17.631 1.00 16.85 593 ILE A O 1
ATOM 661 N N . ASP A 1 81 ? 54.854 11.642 15.500 1.00 12.46 594 ASP A N 1
ATOM 662 C CA . ASP A 1 81 ? 53.456 11.945 15.172 1.00 12.17 594 ASP A CA 1
ATOM 663 C C . ASP A 1 81 ? 52.643 10.662 15.424 1.00 14.39 594 ASP A C 1
ATOM 664 O O . ASP A 1 81 ? 53.131 9.550 15.195 1.00 13.54 594 ASP A O 1
ATOM 669 N N . THR A 1 82 ? 51.421 10.805 15.926 1.00 13.29 595 THR A N 1
ATOM 670 C CA . THR A 1 82 ? 50.588 9.630 16.254 1.00 13.90 595 THR A CA 1
ATOM 671 C C . THR A 1 82 ? 49.201 9.806 15.699 1.00 13.72 595 THR A C 1
ATOM 672 O O . THR A 1 82 ? 48.740 10.931 15.537 1.00 13.87 595 THR A O 1
ATOM 676 N N . PRO A 1 83 ? 48.481 8.693 15.510 1.00 12.43 596 PRO A N 1
ATOM 677 C CA . PRO A 1 83 ? 47.075 8.796 15.077 1.00 12.88 596 PRO A CA 1
ATOM 678 C C . PRO A 1 83 ? 46.174 9.338 16.167 1.00 14.36 596 PRO A C 1
ATOM 679 O O . PRO A 1 83 ? 46.360 9.001 17.335 1.00 14.74 596 PRO A O 1
ATOM 683 N N . GLY A 1 84 ? 45.175 10.123 15.792 1.00 12.39 597 GLY A N 1
ATOM 684 C CA . GLY A 1 84 ? 44.096 10.479 16.700 1.00 14.16 597 GLY A CA 1
ATOM 685 C C . GLY A 1 84 ? 42.872 9.589 16.595 1.00 14.01 597 GLY A C 1
ATOM 686 O O . GLY A 1 84 ? 42.065 9.573 17.516 1.00 14.72 597 GLY A O 1
ATOM 687 N N . HIS A 1 85 ? 42.721 8.874 15.498 1.00 13.40 598 HIS A N 1
ATOM 688 C CA . HIS A 1 85 ? 41.511 8.064 15.319 1.00 13.46 598 HIS A CA 1
ATOM 689 C C . HIS A 1 85 ? 41.389 7.046 16.436 1.00 16.49 598 HIS A C 1
ATOM 690 O O . HIS A 1 85 ? 42.387 6.477 16.900 1.00 16.29 598 HIS A O 1
ATOM 697 N N A GLU A 1 86 ? 40.154 6.826 16.889 0.62 16.86 599 GLU A N 1
ATOM 698 N N B GLU A 1 86 ? 40.154 6.689 16.758 0.38 16.41 599 GLU A N 1
ATOM 699 C CA A GLU A 1 86 ? 39.955 6.055 18.109 0.62 16.64 599 GLU A CA 1
ATOM 700 C CA B GLU A 1 86 ? 39.878 5.957 17.981 0.38 16.63 599 GLU A CA 1
ATOM 701 C C A GLU A 1 86 ? 40.498 4.623 18.018 0.62 16.68 599 GLU A C 1
ATOM 702 C C B GLU A 1 86 ? 40.586 4.612 17.936 0.38 16.78 599 GLU A C 1
ATOM 703 O O A GLU A 1 86 ? 40.760 4.002 19.047 0.62 19.33 599 GLU A O 1
ATOM 704 O O B GLU A 1 86 ? 41.090 4.127 18.949 0.38 17.57 599 GLU A O 1
ATOM 715 N N A SER A 1 87 ? 40.625 4.068 16.812 0.62 16.14 600 SER A N 1
ATOM 716 N N B SER A 1 87 ? 40.604 4.006 16.754 0.38 15.96 600 SER A N 1
ATOM 717 C CA A SER A 1 87 ? 41.029 2.667 16.680 0.62 17.17 600 SER A CA 1
ATOM 718 C CA B SER A 1 87 ? 41.071 2.619 16.607 0.38 16.94 600 SER A CA 1
ATOM 719 C C A SER A 1 87 ? 42.528 2.425 16.906 0.62 17.88 600 SER A C 1
ATOM 720 C C B SER A 1 87 ? 42.573 2.427 16.790 0.38 17.77 600 SER A C 1
ATOM 721 O O A SER A 1 87 ? 42.969 1.285 16.894 0.62 19.20 600 SER A O 1
ATOM 722 O O B SER A 1 87 ? 43.069 1.315 16.652 0.38 19.26 600 SER A O 1
ATOM 727 N N . PHE A 1 88 ? 43.293 3.503 17.083 1.00 16.83 601 PHE A N 1
ATOM 728 C CA . PHE A 1 88 ? 44.756 3.404 17.178 1.00 15.97 601 PHE A CA 1
ATOM 729 C C . PHE A 1 88 ? 45.253 3.724 18.595 1.00 15.07 601 PHE A C 1
ATOM 730 O O . PHE A 1 88 ? 46.360 4.296 18.750 1.00 16.40 601 PHE A O 1
ATOM 738 N N A SER A 1 89 ? 44.510 3.332 19.616 0.61 16.21 602 SER A N 1
ATOM 739 N N B SER A 1 89 ? 44.512 3.335 19.615 0.39 16.14 602 SER A N 1
ATOM 740 C CA A SER A 1 89 ? 44.985 3.550 20.992 0.61 17.18 602 SER A CA 1
ATOM 741 C CA B SER A 1 89 ? 44.992 3.542 20.982 0.39 16.89 602 SER A CA 1
ATOM 742 C C A SER A 1 89 ? 46.341 2.866 21.263 0.61 15.81 602 SER A C 1
ATOM 743 C C B SER A 1 89 ? 46.349 2.879 21.246 0.39 16.04 602 SER A C 1
ATOM 744 O O A SER A 1 89 ? 47.162 3.403 22.022 0.61 17.32 602 SER A O 1
ATOM 745 O O B SER A 1 89 ? 47.169 3.426 21.993 0.39 16.86 602 SER A O 1
ATOM 750 N N . ASN A 1 90 ? 46.591 1.725 20.629 1.00 16.36 603 ASN A N 1
ATOM 751 C CA . ASN A 1 90 ? 47.866 1.039 20.803 1.00 18.52 603 ASN A CA 1
ATOM 752 C C . ASN A 1 90 ? 49.042 1.934 20.375 1.00 18.16 603 ASN A C 1
ATOM 753 O O . ASN A 1 90 ? 50.105 1.954 21.028 1.00 17.78 603 ASN A O 1
ATOM 758 N N . LEU A 1 91 ? 48.889 2.653 19.270 1.00 17.09 604 LEU A N 1
ATOM 759 C CA . LEU A 1 91 ? 49.970 3.493 18.790 1.00 17.01 604 LEU A CA 1
ATOM 760 C C . LEU A 1 91 ? 50.109 4.762 19.612 1.00 16.68 604 LEU A C 1
ATOM 761 O O . LEU A 1 91 ? 51.228 5.278 19.788 1.00 16.64 604 LEU A O 1
ATOM 766 N N . ARG A 1 92 ? 49.010 5.316 20.118 1.00 14.53 605 ARG A N 1
ATOM 767 C CA . ARG A 1 92 ? 49.180 6.441 21.034 1.00 13.97 605 ARG A CA 1
ATOM 768 C C . ARG A 1 92 ? 49.899 6.006 22.286 1.00 15.67 605 ARG A C 1
ATOM 769 O O . ARG A 1 92 ? 50.749 6.751 22.795 1.00 16.00 605 ARG A O 1
ATOM 777 N N A SER A 1 93 ? 49.585 4.825 22.789 0.63 15.34 606 SER A N 1
ATOM 778 N N B SER A 1 93 ? 49.568 4.824 22.789 0.37 15.45 606 SER A N 1
ATOM 779 C CA A SER A 1 93 ? 50.265 4.341 23.976 0.63 15.94 606 SER A CA 1
ATOM 780 C CA B SER A 1 93 ? 50.252 4.280 23.951 0.37 16.66 606 SER A CA 1
ATOM 781 C C A SER A 1 93 ? 51.748 4.122 23.678 0.63 15.76 606 SER A C 1
ATOM 782 C C B SER A 1 93 ? 51.736 4.139 23.659 0.37 16.06 606 SER A C 1
ATOM 783 O O A SER A 1 93 ? 52.607 4.506 24.479 0.63 18.34 606 SER A O 1
ATOM 784 O O B SER A 1 93 ? 52.576 4.572 24.453 0.37 17.51 606 SER A O 1
ATOM 789 N N . ARG A 1 94 ? 52.051 3.535 22.516 1.00 15.65 607 ARG A N 1
ATOM 790 C CA . ARG A 1 94 ? 53.468 3.315 22.153 1.00 18.39 607 ARG A CA 1
ATOM 791 C C . ARG A 1 94 ? 54.215 4.623 22.001 1.00 18.72 607 ARG A C 1
ATOM 792 O O . ARG A 1 94 ? 55.327 4.799 22.536 1.00 17.44 607 ARG A O 1
ATOM 800 N N . GLY A 1 95 ? 53.632 5.583 21.303 1.00 16.25 608 GLY A N 1
ATOM 801 C CA . GLY A 1 95 ? 54.285 6.879 21.188 1.00 16.91 608 GLY A CA 1
ATOM 802 C C . GLY A 1 95 ? 54.511 7.620 22.493 1.00 18.27 608 GLY A C 1
ATOM 803 O O . GLY A 1 95 ? 55.591 8.201 22.750 1.00 18.89 608 GLY A O 1
ATOM 804 N N A SER A 1 96 ? 53.484 7.600 23.337 0.51 15.90 609 SER A N 1
ATOM 805 N N B SER A 1 96 ? 53.506 7.619 23.357 0.38 16.06 609 SER A N 1
ATOM 806 N N C SER A 1 96 ? 53.490 7.595 23.346 0.10 16.47 609 SER A N 1
ATOM 807 C CA A SER A 1 96 ? 53.564 8.215 24.649 0.51 16.68 609 SER A CA 1
ATOM 808 C CA B SER A 1 96 ? 53.650 8.298 24.637 0.38 16.35 609 SER A CA 1
ATOM 809 C CA C SER A 1 96 ? 53.575 8.213 24.664 0.10 17.03 609 SER A CA 1
ATOM 810 C C A SER A 1 96 ? 54.659 7.568 25.504 0.51 18.12 609 SER A C 1
ATOM 811 C C B SER A 1 96 ? 54.644 7.566 25.567 0.38 18.27 609 SER A C 1
ATOM 812 C C C SER A 1 96 ? 54.662 7.566 25.518 0.10 18.27 609 SER A C 1
ATOM 813 O O A SER A 1 96 ? 55.397 8.256 26.204 0.51 19.37 609 SER A O 1
ATOM 814 O O B SER A 1 96 ? 55.295 8.199 26.399 0.38 19.79 609 SER A O 1
ATOM 815 O O C SER A 1 96 ? 55.386 8.253 26.236 0.10 18.98 609 SER A O 1
ATOM 822 N N . SER A 1 97 ? 54.780 6.244 25.432 1.00 16.86 610 SER A N 1
ATOM 823 C CA . SER A 1 97 ? 55.787 5.524 26.201 1.00 17.09 610 SER A CA 1
ATOM 824 C C . SER A 1 97 ? 57.208 5.884 25.763 1.00 18.82 610 SER A C 1
ATOM 825 O O . SER A 1 97 ? 58.147 5.737 26.533 1.00 24.96 610 SER A O 1
ATOM 828 N N . LEU A 1 98 ? 57.354 6.318 24.527 1.00 14.74 611 LEU A N 1
ATOM 829 C CA . LEU A 1 98 ? 58.702 6.623 24.016 1.00 15.50 611 LEU A CA 1
ATOM 830 C C . LEU A 1 98 ? 59.120 8.050 24.277 1.00 14.59 611 LEU A C 1
ATOM 831 O O . LEU A 1 98 ? 60.307 8.358 24.189 1.00 18.00 611 LEU A O 1
ATOM 836 N N . CYS A 1 99 ? 58.173 8.943 24.528 1.00 14.72 612 CYS A N 1
ATOM 837 C CA . CYS A 1 99 ? 58.586 10.340 24.563 1.00 14.29 612 CYS A CA 1
ATOM 838 C C . CYS A 1 99 ? 59.109 10.795 25.936 1.00 14.67 612 CYS A C 1
ATOM 839 O O . CYS A 1 99 ? 58.916 10.157 26.962 1.00 17.94 612 CYS A O 1
ATOM 842 N N . ASN A 1 100 ? 59.813 11.921 25.899 1.00 13.39 613 ASN A N 1
ATOM 843 C CA . ASN A 1 100 ? 60.298 12.600 27.087 1.00 14.58 613 ASN A CA 1
ATOM 844 C C . ASN A 1 100 ? 59.452 13.807 27.392 1.00 14.05 613 ASN A C 1
ATOM 845 O O . ASN A 1 100 ? 59.331 14.206 28.564 1.00 17.21 613 ASN A O 1
ATOM 850 N N . ILE A 1 101 ? 58.911 14.417 26.356 1.00 13.27 614 ILE A N 1
ATOM 851 C CA . ILE A 1 101 ? 57.998 15.565 26.482 1.00 12.48 614 ILE A CA 1
ATOM 852 C C . ILE A 1 101 ? 56.911 15.384 25.415 1.00 13.22 614 ILE A C 1
ATOM 853 O O . ILE A 1 101 ? 57.021 14.500 24.523 1.00 12.23 614 ILE A O 1
ATOM 858 N N . ALA A 1 102 ? 55.861 16.227 25.443 1.00 11.81 615 ALA A N 1
ATOM 859 C CA . ALA A 1 102 ? 54.823 16.079 24.451 1.00 11.77 615 ALA A CA 1
ATOM 860 C C . ALA A 1 102 ? 54.167 17.405 24.096 1.00 11.74 615 ALA A C 1
ATOM 861 O O . ALA A 1 102 ? 54.214 18.360 24.882 1.00 11.70 615 ALA A O 1
ATOM 863 N N . ILE A 1 103 ? 53.511 17.412 22.942 1.00 12.59 616 ILE A N 1
ATOM 864 C CA . ILE A 1 103 ? 52.555 18.446 22.542 1.00 12.51 616 ILE A CA 1
ATOM 865 C C . ILE A 1 103 ? 51.193 17.780 22.506 1.00 11.76 616 ILE A C 1
ATOM 866 O O . ILE A 1 103 ? 51.020 16.783 21.801 1.00 12.77 616 ILE A O 1
ATOM 871 N N . LEU A 1 104 ? 50.222 18.313 23.248 1.00 10.89 617 LEU A N 1
ATOM 872 C CA . LEU A 1 104 ? 48.821 17.853 23.192 1.00 11.53 617 LEU A CA 1
ATOM 873 C C . LEU A 1 104 ? 48.079 18.846 22.334 1.00 12.01 617 LEU A C 1
ATOM 874 O O . LEU A 1 104 ? 48.017 20.047 22.691 1.00 12.30 617 LEU A O 1
ATOM 879 N N . VAL A 1 105 ? 47.565 18.409 21.188 1.00 11.22 618 VAL A N 1
ATOM 880 C CA . VAL A 1 105 ? 46.822 19.330 20.311 1.00 10.70 618 VAL A CA 1
ATOM 881 C C . VAL A 1 105 ? 45.351 19.322 20.678 1.00 14.12 618 VAL A C 1
ATOM 882 O O . VAL A 1 105 ? 44.755 18.247 20.781 1.00 14.91 618 VAL A O 1
ATOM 886 N N . VAL A 1 106 ? 44.775 20.529 20.893 1.00 13.92 619 VAL A N 1
ATOM 887 C CA . VAL A 1 106 ? 43.347 20.721 21.185 1.00 11.93 619 VAL A CA 1
ATOM 888 C C . VAL A 1 106 ? 42.810 21.661 20.142 1.00 12.75 619 VAL A C 1
ATOM 889 O O . VAL A 1 106 ? 43.392 22.756 19.969 1.00 15.74 619 VAL A O 1
ATOM 893 N N . ASP A 1 107 ? 41.748 21.308 19.431 1.00 13.30 620 ASP A N 1
ATOM 894 C CA . ASP A 1 107 ? 41.111 22.247 18.484 1.00 13.56 620 ASP A CA 1
ATOM 895 C C . ASP A 1 107 ? 40.412 23.304 19.293 1.00 15.04 620 ASP A C 1
ATOM 896 O O . ASP A 1 107 ? 39.498 22.993 20.043 1.00 14.73 620 ASP A O 1
ATOM 901 N N . ILE A 1 108 ? 40.803 24.570 19.163 1.00 13.17 621 ILE A N 1
ATOM 902 C CA . ILE A 1 108 ? 40.192 25.628 19.964 1.00 14.01 621 ILE A CA 1
ATOM 903 C C . ILE A 1 108 ? 38.683 25.722 19.758 1.00 17.06 621 ILE A C 1
ATOM 904 O O . ILE A 1 108 ? 37.969 26.236 20.628 1.00 17.30 621 ILE A O 1
ATOM 909 N N . MET A 1 109 ? 38.220 25.267 18.602 1.00 15.88 622 MET A N 1
ATOM 910 C CA . MET A 1 109 ? 36.775 25.334 18.290 1.00 16.89 622 MET A CA 1
ATOM 911 C C . MET A 1 109 ? 35.963 24.240 18.962 1.00 19.56 622 MET A C 1
ATOM 912 O O . MET A 1 109 ? 34.729 24.329 19.027 1.00 23.01 622 MET A O 1
ATOM 917 N N . HIS A 1 110 ? 36.633 23.204 19.451 1.00 16.50 623 HIS A N 1
ATOM 918 C CA . HIS A 1 110 ? 35.921 22.061 20.003 1.00 18.27 623 HIS A CA 1
ATOM 919 C C . HIS A 1 110 ? 36.274 21.803 21.448 1.00 19.64 623 HIS A C 1
ATOM 920 O O . HIS A 1 110 ? 35.583 21.080 22.115 1.00 19.87 623 HIS A O 1
ATOM 927 N N . GLY A 1 111 ? 37.423 22.276 21.906 1.00 18.17 624 GLY A N 1
ATOM 928 C CA . GLY A 1 111 ? 37.843 21.922 23.247 1.00 17.93 624 GLY A CA 1
ATOM 929 C C . GLY A 1 111 ? 38.270 20.474 23.413 1.00 15.99 624 GLY A C 1
ATOM 930 O O . GLY A 1 111 ? 38.646 19.826 22.451 1.00 16.85 624 GLY A O 1
ATOM 931 N N . LEU A 1 112 ? 38.220 19.975 24.644 1.00 15.84 625 LEU A N 1
ATOM 932 C CA . LEU A 1 112 ? 38.637 18.619 24.922 1.00 16.95 625 LEU A CA 1
ATOM 933 C C . LEU A 1 112 ? 37.615 17.622 24.376 1.00 19.16 625 LEU A C 1
ATOM 934 O O . LEU A 1 112 ? 36.411 17.792 24.581 1.00 21.07 625 LEU A O 1
ATOM 939 N N . GLU A 1 113 ? 38.117 16.605 23.689 1.00 17.26 626 GLU A N 1
ATOM 940 C CA . GLU A 1 113 ? 37.334 15.560 23.065 1.00 16.63 626 GLU A CA 1
ATOM 941 C C . GLU A 1 113 ? 37.819 14.198 23.568 1.00 18.25 626 GLU A C 1
ATOM 942 O O . GLU A 1 113 ? 38.804 14.134 24.313 1.00 16.37 626 GLU A O 1
ATOM 948 N N . PRO A 1 114 ? 37.119 13.104 23.206 1.00 17.85 627 PRO A N 1
ATOM 949 C CA . PRO A 1 114 ? 37.445 11.837 23.870 1.00 16.85 627 PRO A CA 1
ATOM 950 C C . PRO A 1 114 ? 38.905 11.376 23.765 1.00 16.74 627 PRO A C 1
ATOM 951 O O . PRO A 1 114 ? 39.428 10.864 24.786 1.00 18.41 627 PRO A O 1
ATOM 955 N N . GLN A 1 115 ? 39.550 11.497 22.616 1.00 15.11 628 GLN A N 1
ATOM 956 C CA . GLN A 1 115 ? 40.943 11.063 22.551 1.00 16.77 628 GLN A CA 1
ATOM 957 C C . GLN A 1 115 ? 41.862 12.108 23.167 1.00 16.41 628 GLN A C 1
ATOM 958 O O . GLN A 1 115 ? 43.020 11.794 23.445 1.00 16.55 628 GLN A O 1
ATOM 964 N N . THR A 1 116 ? 41.379 13.324 23.387 1.00 15.40 629 THR A N 1
ATOM 965 C CA . THR A 1 116 ? 42.140 14.229 24.251 1.00 14.67 629 THR A CA 1
ATOM 966 C C . THR A 1 116 ? 42.218 13.675 25.678 1.00 16.81 629 THR A C 1
ATOM 967 O O . THR A 1 116 ? 43.276 13.771 26.321 1.00 16.17 629 THR A O 1
ATOM 971 N N . ILE A 1 117 ? 41.089 13.176 26.196 1.00 15.24 630 ILE A N 1
ATOM 972 C CA . ILE A 1 117 ? 41.020 12.631 27.548 1.00 18.55 630 ILE A CA 1
ATOM 973 C C . ILE A 1 117 ? 41.903 11.375 27.620 1.00 17.14 630 ILE A C 1
ATOM 974 O O . ILE A 1 117 ? 42.618 11.183 28.595 1.00 18.01 630 ILE A O 1
ATOM 979 N N . GLU A 1 118 ? 41.847 10.518 26.598 1.00 17.93 631 GLU A N 1
ATOM 980 C CA . GLU A 1 118 ? 42.714 9.340 26.560 1.00 17.64 631 GLU A CA 1
ATOM 981 C C . GLU A 1 118 ? 44.184 9.780 26.631 1.00 18.24 631 GLU A C 1
ATOM 982 O O . GLU A 1 118 ? 44.973 9.220 27.418 1.00 17.52 631 GLU A O 1
ATOM 988 N N . SER A 1 119 ? 44.524 10.799 25.845 1.00 15.86 632 SER A N 1
ATOM 989 C CA . SER A 1 119 ? 45.919 11.261 25.784 1.00 15.37 632 SER A CA 1
ATOM 990 C C . SER A 1 119 ? 46.335 11.854 27.121 1.00 17.42 632 SER A C 1
ATOM 991 O O . SER A 1 119 ? 47.456 11.662 27.569 1.00 15.88 632 SER A O 1
ATOM 994 N N . LEU A 1 120 ? 45.427 12.578 27.768 1.00 16.37 633 LEU A N 1
ATOM 995 C CA . LEU A 1 120 ? 45.749 13.116 29.091 1.00 18.65 633 LEU A CA 1
ATOM 996 C C . LEU A 1 120 ? 46.057 12.006 30.118 1.00 18.04 633 LEU A C 1
ATOM 997 O O . LEU A 1 120 ? 46.950 12.183 30.962 1.00 20.69 633 LEU A O 1
ATOM 1002 N N A ARG A 1 121 ? 45.323 10.895 30.050 0.59 17.79 634 ARG A N 1
ATOM 1003 N N B ARG A 1 121 ? 45.306 10.904 30.055 0.41 17.95 634 ARG A N 1
ATOM 1004 C CA A ARG A 1 121 ? 45.583 9.764 30.942 0.59 19.58 634 ARG A CA 1
ATOM 1005 C CA B ARG A 1 121 ? 45.554 9.738 30.909 0.41 20.00 634 ARG A CA 1
ATOM 1006 C C A ARG A 1 121 ? 46.994 9.246 30.678 0.59 21.54 634 ARG A C 1
ATOM 1007 C C B ARG A 1 121 ? 46.973 9.229 30.670 0.41 21.07 634 ARG A C 1
ATOM 1008 O O A ARG A 1 121 ? 47.748 9.009 31.631 0.59 22.33 634 ARG A O 1
ATOM 1009 O O B ARG A 1 121 ? 47.710 8.977 31.630 0.41 22.40 634 ARG A O 1
ATOM 1024 N N . LEU A 1 122 ? 47.359 9.113 29.399 1.00 16.66 635 LEU A N 1
ATOM 1025 C CA . LEU A 1 122 ? 48.722 8.644 29.040 1.00 19.77 635 LEU A CA 1
ATOM 1026 C C . LEU A 1 122 ? 49.790 9.605 29.576 1.00 19.15 635 LEU A C 1
ATOM 1027 O O . LEU A 1 122 ? 50.812 9.176 30.112 1.00 23.59 635 LEU A O 1
ATOM 1032 N N . LEU A 1 123 ? 49.539 10.901 29.443 1.00 18.32 636 LEU A N 1
ATOM 1033 C CA . LEU A 1 123 ? 50.511 11.911 29.891 1.00 17.50 636 LEU A CA 1
ATOM 1034 C C . LEU A 1 123 ? 50.636 11.948 31.414 1.00 21.08 636 LEU A C 1
ATOM 1035 O O . LEU A 1 123 ? 51.713 12.041 31.959 1.00 21.26 636 LEU A O 1
ATOM 1040 N N A ARG A 1 124 ? 49.507 11.857 32.101 0.48 22.28 637 ARG A N 1
ATOM 1041 N N B ARG A 1 124 ? 49.486 11.861 32.072 0.52 22.19 637 ARG A N 1
ATOM 1042 C CA A ARG A 1 124 ? 49.517 11.919 33.557 0.48 25.33 637 ARG A CA 1
ATOM 1043 C CA B ARG A 1 124 ? 49.378 11.843 33.529 0.52 26.13 637 ARG A CA 1
ATOM 1044 C C A ARG A 1 124 ? 50.204 10.664 34.116 0.48 27.45 637 ARG A C 1
ATOM 1045 C C B ARG A 1 124 ? 50.147 10.670 34.109 0.52 27.13 637 ARG A C 1
ATOM 1046 O O A ARG A 1 124 ? 50.958 10.744 35.096 0.48 30.60 637 ARG A O 1
ATOM 1047 O O B ARG A 1 124 ? 50.911 10.812 35.074 0.52 31.05 637 ARG A O 1
ATOM 1062 N N . GLU A 1 125 ? 49.945 9.511 33.497 1.00 26.80 638 GLU A N 1
ATOM 1063 C CA . GLU A 1 125 ? 50.472 8.225 33.979 1.00 32.41 638 GLU A CA 1
ATOM 1064 C C . GLU A 1 125 ? 52.009 8.226 34.024 1.00 28.64 638 GLU A C 1
ATOM 1065 O O . GLU A 1 125 ? 52.647 7.668 34.927 1.00 29.33 638 GLU A O 1
ATOM 1071 N N A ARG A 1 126 ? 52.617 8.843 33.025 0.44 27.52 639 ARG A N 1
ATOM 1072 N N B ARG A 1 126 ? 52.607 8.866 33.032 0.56 27.70 639 ARG A N 1
ATOM 1073 C CA A ARG A 1 126 ? 54.070 8.857 32.959 0.44 27.00 639 ARG A CA 1
ATOM 1074 C CA B ARG A 1 126 ? 54.057 8.881 32.934 0.56 26.68 639 ARG A CA 1
ATOM 1075 C C A ARG A 1 126 ? 54.681 10.175 33.486 0.44 25.82 639 ARG A C 1
ATOM 1076 C C B ARG A 1 126 ? 54.670 10.201 33.427 0.56 25.81 639 ARG A C 1
ATOM 1077 O O A ARG A 1 126 ? 55.904 10.328 33.498 0.44 27.46 639 ARG A O 1
ATOM 1078 O O B ARG A 1 126 ? 55.887 10.386 33.346 0.56 27.86 639 ARG A O 1
ATOM 1093 N N . LYS A 1 127 ? 53.838 11.096 33.959 1.00 22.75 640 LYS A N 1
ATOM 1094 C CA . LYS A 1 127 ? 54.289 12.430 34.416 1.00 21.00 640 LYS A CA 1
ATOM 1095 C C . LYS A 1 127 ? 55.080 13.129 33.302 1.00 20.85 640 LYS A C 1
ATOM 1096 O O . LYS A 1 127 ? 56.119 13.746 33.549 1.00 24.16 640 LYS A O 1
ATOM 1102 N N . THR A 1 128 ? 54.572 13.043 32.086 1.00 16.51 641 THR A N 1
ATOM 1103 C CA . THR A 1 128 ? 55.252 13.634 30.942 1.00 16.19 641 THR A CA 1
ATOM 1104 C C . THR A 1 128 ? 55.023 15.136 30.897 1.00 15.78 641 THR A C 1
ATOM 1105 O O . THR A 1 128 ? 53.869 15.549 30.872 1.00 18.95 641 THR A O 1
ATOM 1109 N N . PRO A 1 129 ? 56.101 15.960 30.866 1.00 14.50 642 PRO A N 1
ATOM 1110 C CA . PRO A 1 129 ? 55.878 17.408 30.661 1.00 15.23 642 PRO A CA 1
ATOM 1111 C C . PRO A 1 129 ? 55.277 17.671 29.302 1.00 17.48 642 PRO A C 1
ATOM 1112 O O . PRO A 1 129 ? 55.737 17.109 28.301 1.00 15.52 642 PRO A O 1
ATOM 1116 N N . PHE A 1 130 ? 54.248 18.504 29.210 1.00 14.79 643 PHE A N 1
ATOM 1117 C CA . PHE A 1 130 ? 53.651 18.762 27.923 1.00 11.86 643 PHE A CA 1
ATOM 1118 C C . PHE A 1 130 ? 53.165 20.187 27.864 1.00 12.56 643 PHE A C 1
ATOM 1119 O O . PHE A 1 130 ? 52.904 20.814 28.894 1.00 15.35 643 PHE A O 1
ATOM 1127 N N A VAL A 1 131 ? 53.081 20.720 26.647 0.33 12.17 644 VAL A N 1
ATOM 1128 N N B VAL A 1 131 ? 53.047 20.662 26.627 0.67 12.39 644 VAL A N 1
ATOM 1129 C CA A VAL A 1 131 ? 52.344 21.956 26.400 0.33 11.29 644 VAL A CA 1
ATOM 1130 C CA B VAL A 1 131 ? 52.452 21.939 26.257 0.67 11.80 644 VAL A CA 1
ATOM 1131 C C A VAL A 1 131 ? 51.167 21.611 25.499 0.33 13.36 644 VAL A C 1
ATOM 1132 C C B VAL A 1 131 ? 51.178 21.607 25.455 0.67 13.88 644 VAL A C 1
ATOM 1133 O O A VAL A 1 131 ? 51.142 20.562 24.836 0.33 13.37 644 VAL A O 1
ATOM 1134 O O B VAL A 1 131 ? 51.085 20.532 24.827 0.67 12.83 644 VAL A O 1
ATOM 1141 N N . VAL A 1 132 ? 50.186 22.504 25.475 1.00 13.26 645 VAL A N 1
ATOM 1142 C CA . VAL A 1 132 ? 48.995 22.338 24.637 1.00 12.70 645 VAL A CA 1
ATOM 1143 C C . VAL A 1 132 ? 49.071 23.275 23.468 1.00 13.20 645 VAL A C 1
ATOM 1144 O O . VAL A 1 132 ? 49.238 24.488 23.663 1.00 15.53 645 VAL A O 1
ATOM 1148 N N . ALA A 1 133 ? 48.954 22.744 22.267 1.00 11.70 646 ALA A N 1
ATOM 1149 C CA . ALA A 1 133 ? 48.758 23.569 21.077 1.00 12.21 646 ALA A CA 1
ATOM 1150 C C . ALA A 1 133 ? 47.262 23.732 20.930 1.00 13.31 646 ALA A C 1
ATOM 1151 O O . ALA A 1 133 ? 46.539 22.767 20.605 1.00 14.58 646 ALA A O 1
ATOM 1153 N N A LEU A 1 134 ? 46.808 24.961 21.144 0.63 11.69 647 LEU A N 1
ATOM 1154 N N B LEU A 1 134 ? 46.769 24.939 21.242 0.37 12.19 647 LEU A N 1
ATOM 1155 C CA A LEU A 1 134 ? 45.400 25.279 21.055 0.63 12.04 647 LEU A CA 1
ATOM 1156 C CA B LEU A 1 134 ? 45.349 25.284 21.060 0.37 12.44 647 LEU A CA 1
ATOM 1157 C C A LEU A 1 134 ? 45.178 25.714 19.614 0.63 13.10 647 LEU A C 1
ATOM 1158 C C B LEU A 1 134 ? 45.199 25.710 19.613 0.37 12.85 647 LEU A C 1
ATOM 1159 O O A LEU A 1 134 ? 45.309 26.889 19.272 0.63 12.94 647 LEU A O 1
ATOM 1160 O O B LEU A 1 134 ? 45.359 26.883 19.277 0.37 13.01 647 LEU A O 1
ATOM 1169 N N . ASN A 1 135 ? 44.981 24.738 18.741 1.00 12.85 648 ASN A N 1
ATOM 1170 C CA . ASN A 1 135 ? 45.080 24.843 17.297 1.00 10.95 648 ASN A CA 1
ATOM 1171 C C . ASN A 1 135 ? 43.832 25.386 16.604 1.00 12.62 648 ASN A C 1
ATOM 1172 O O . ASN A 1 135 ? 42.752 25.382 17.171 1.00 13.32 648 ASN A O 1
ATOM 1177 N N . LYS A 1 136 ? 44.004 25.799 15.353 1.00 13.17 649 LYS A N 1
ATOM 1178 C CA . LYS A 1 136 ? 42.925 26.325 14.508 1.00 13.05 649 LYS A CA 1
ATOM 1179 C C . LYS A 1 136 ? 42.411 27.731 14.838 1.00 14.25 649 LYS A C 1
ATOM 1180 O O . LYS A 1 136 ? 41.260 28.043 14.602 1.00 13.74 649 LYS A O 1
ATOM 1186 N N . ILE A 1 137 ? 43.284 28.589 15.346 1.00 13.40 650 ILE A N 1
ATOM 1187 C CA . ILE A 1 137 ? 42.878 29.952 15.672 1.00 14.03 650 ILE A CA 1
ATOM 1188 C C . ILE A 1 137 ? 42.396 30.732 14.449 1.00 15.60 650 ILE A C 1
ATOM 1189 O O . ILE A 1 137 ? 41.651 31.684 14.590 1.00 15.36 650 ILE A O 1
ATOM 1194 N N . ASP A 1 138 ? 42.846 30.363 13.257 1.00 13.89 651 ASP A N 1
ATOM 1195 C CA . ASP A 1 138 ? 42.378 31.059 12.065 1.00 14.27 651 ASP A CA 1
ATOM 1196 C C . ASP A 1 138 ? 40.858 30.868 11.845 1.00 16.16 651 ASP A C 1
ATOM 1197 O O . ASP A 1 138 ? 40.237 31.582 11.012 1.00 18.56 651 ASP A O 1
ATOM 1202 N N . ARG A 1 139 ? 40.258 29.899 12.544 1.00 15.25 652 ARG A N 1
ATOM 1203 C CA . ARG A 1 139 ? 38.818 29.718 12.501 1.00 17.75 652 ARG A CA 1
ATOM 1204 C C . ARG A 1 139 ? 38.023 30.675 13.400 1.00 18.15 652 ARG A C 1
ATOM 1205 O O . ARG A 1 139 ? 36.826 30.715 13.310 1.00 18.60 652 ARG A O 1
ATOM 1213 N N . LEU A 1 140 ? 38.685 31.445 14.266 1.00 16.09 653 LEU A N 1
ATOM 1214 C CA . LEU A 1 140 ? 38.001 32.520 14.974 1.00 17.36 653 LEU A CA 1
ATOM 1215 C C . LEU A 1 140 ? 37.507 33.476 13.903 1.00 20.45 653 LEU A C 1
ATOM 1216 O O . LEU A 1 140 ? 38.278 33.867 13.010 1.00 19.92 653 LEU A O 1
ATOM 1221 N N . TYR A 1 141 ? 36.239 33.862 13.965 1.00 18.69 654 TYR A N 1
ATOM 1222 C CA . TYR A 1 141 ? 35.644 34.537 12.838 1.00 21.01 654 TYR A CA 1
ATOM 1223 C C . TYR A 1 141 ? 36.206 35.948 12.679 1.00 20.65 654 TYR A C 1
ATOM 1224 O O . TYR A 1 141 ? 36.085 36.772 13.566 1.00 22.65 654 TYR A O 1
ATOM 1233 N N . GLY A 1 142 ? 36.808 36.202 11.514 1.00 20.17 655 GLY A N 1
ATOM 1234 C CA . GLY A 1 142 ? 37.419 37.485 11.204 1.00 20.74 655 GLY A CA 1
ATOM 1235 C C . GLY A 1 142 ? 38.916 37.525 11.489 1.00 19.35 655 GLY A C 1
ATOM 1236 O O . GLY A 1 142 ? 39.501 38.594 11.388 1.00 21.28 655 GLY A O 1
ATOM 1237 N N . TRP A 1 143 ? 39.516 36.398 11.844 1.00 18.38 656 TRP A N 1
ATOM 1238 C CA . TRP A 1 143 ? 40.952 36.342 12.092 1.00 17.33 656 TRP A CA 1
ATOM 1239 C C . TRP A 1 143 ? 41.713 36.900 10.908 1.00 20.06 656 TRP A C 1
ATOM 1240 O O . TRP A 1 143 ? 41.437 36.507 9.763 1.00 23.73 656 TRP A O 1
ATOM 1251 N N . LYS A 1 144 ? 42.658 37.808 11.183 1.00 18.95 657 LYS A N 1
ATOM 1252 C CA . LYS A 1 144 ? 43.530 38.391 10.150 1.00 19.36 657 LYS A CA 1
ATOM 1253 C C . LYS A 1 144 ? 44.962 37.845 10.328 1.00 20.02 657 LYS A C 1
ATOM 1254 O O . LYS A 1 144 ? 45.576 38.090 11.342 1.00 24.26 657 LYS A O 1
ATOM 1260 N N . LYS A 1 145 ? 45.471 37.125 9.335 1.00 19.06 658 LYS A N 1
ATOM 1261 C CA . LYS A 1 145 ? 46.707 36.380 9.489 1.00 17.63 658 LYS A CA 1
ATOM 1262 C C . LYS A 1 145 ? 47.913 37.170 9.004 1.00 19.71 658 LYS A C 1
ATOM 1263 O O . LYS A 1 145 ? 47.822 38.035 8.120 1.00 21.53 658 LYS A O 1
ATOM 1269 N N . ILE A 1 146 ? 49.032 36.856 9.634 1.00 16.73 659 ILE A N 1
ATOM 1270 C CA . ILE A 1 146 ? 50.369 37.136 9.107 1.00 16.51 659 ILE A CA 1
ATOM 1271 C C . ILE A 1 146 ? 51.085 35.803 9.141 1.00 17.45 659 ILE A C 1
ATOM 1272 O O . ILE A 1 146 ? 51.292 35.234 10.219 1.00 16.18 659 ILE A O 1
ATOM 1277 N N . GLU A 1 147 ? 51.487 35.285 7.981 1.00 18.45 660 GLU A N 1
ATOM 1278 C CA . GLU A 1 147 ? 52.020 33.933 7.911 1.00 16.87 660 GLU A CA 1
ATOM 1279 C C . GLU A 1 147 ? 53.246 33.746 8.800 1.00 13.77 660 GLU A C 1
ATOM 1280 O O . GLU A 1 147 ? 54.140 34.600 8.830 1.00 17.11 660 GLU A O 1
ATOM 1286 N N . ASN A 1 148 ? 53.227 32.703 9.618 1.00 13.62 661 ASN A N 1
ATOM 1287 C CA . ASN A 1 148 ? 54.336 32.306 10.494 1.00 14.01 661 ASN A CA 1
ATOM 1288 C C . ASN A 1 148 ? 54.706 33.317 11.578 1.00 13.90 661 ASN A C 1
ATOM 1289 O O . ASN A 1 148 ? 55.822 33.322 12.097 1.00 14.24 661 ASN A O 1
ATOM 1294 N N . ASN A 1 149 ? 53.777 34.193 11.929 1.00 12.36 662 ASN A N 1
ATOM 1295 C CA . ASN A 1 149 ? 54.028 35.162 12.989 1.00 13.92 662 ASN A CA 1
ATOM 1296 C C . ASN A 1 149 ? 53.990 34.540 14.381 1.00 14.04 662 ASN A C 1
ATOM 1297 O O . ASN A 1 149 ? 53.312 33.509 14.641 1.00 15.13 662 ASN A O 1
ATOM 1302 N N . GLY A 1 150 ? 54.609 35.199 15.333 1.00 13.64 663 GLY A N 1
ATOM 1303 C CA . GLY A 1 150 ? 54.374 34.840 16.725 1.00 13.60 663 GLY A CA 1
ATOM 1304 C C . GLY A 1 150 ? 52.940 35.179 17.112 1.00 15.38 663 GLY A C 1
ATOM 1305 O O . GLY A 1 150 ? 52.295 36.101 16.562 1.00 15.47 663 GLY A O 1
ATOM 1306 N N . PHE A 1 151 ? 52.440 34.412 18.072 1.00 14.65 664 PHE A N 1
ATOM 1307 C CA . PHE A 1 151 ? 51.034 34.618 18.432 1.00 13.19 664 PHE A CA 1
ATOM 1308 C C . PHE A 1 151 ? 50.731 36.020 18.968 1.00 14.27 664 PHE A C 1
ATOM 1309 O O . PHE A 1 151 ? 49.713 36.653 18.578 1.00 15.24 664 PHE A O 1
ATOM 1317 N N . ARG A 1 152 ? 51.547 36.532 19.892 1.00 14.96 665 ARG A N 1
ATOM 1318 C CA . ARG A 1 152 ? 51.174 37.791 20.505 1.00 15.24 665 ARG A CA 1
ATOM 1319 C C . ARG A 1 152 ? 51.146 38.932 19.484 1.00 17.03 665 ARG A C 1
ATOM 1320 O O . ARG A 1 152 ? 50.267 39.795 19.552 1.00 18.98 665 ARG A O 1
ATOM 1328 N N . GLU A 1 153 ? 52.086 38.938 18.528 1.00 15.94 666 GLU A N 1
ATOM 1329 C CA . GLU A 1 153 ? 52.086 40.024 17.580 1.00 16.42 666 GLU A CA 1
ATOM 1330 C C . GLU A 1 153 ? 50.848 39.959 16.697 1.00 18.03 666 GLU A C 1
ATOM 1331 O O . GLU A 1 153 ? 50.228 41.000 16.413 1.00 19.09 666 GLU A O 1
ATOM 1337 N N . SER A 1 154 ? 50.456 38.750 16.291 1.00 16.45 667 SER A N 1
ATOM 1338 C CA . SER A 1 154 ? 49.246 38.684 15.490 1.00 18.09 667 SER A CA 1
ATOM 1339 C C . SER A 1 154 ? 48.011 39.005 16.296 1.00 17.21 667 SER A C 1
ATOM 1340 O O . SER A 1 154 ? 47.091 39.667 15.805 1.00 17.11 667 SER A O 1
ATOM 1343 N N . PHE A 1 155 ? 47.986 38.544 17.543 1.00 17.47 668 PHE A N 1
ATOM 1344 C CA . PHE A 1 155 ? 46.777 38.752 18.373 1.00 18.03 668 PHE A CA 1
ATOM 1345 C C . PHE A 1 155 ? 46.525 40.230 18.592 1.00 18.30 668 PHE A C 1
ATOM 1346 O O . PHE A 1 155 ? 45.377 40.678 18.615 1.00 18.59 668 PHE A O 1
ATOM 1354 N N . ALA A 1 156 ? 47.591 41.014 18.729 1.00 18.53 669 ALA A N 1
ATOM 1355 C CA . ALA A 1 156 ? 47.441 42.452 18.949 1.00 16.47 669 ALA A CA 1
ATOM 1356 C C . ALA A 1 156 ? 46.789 43.207 17.774 1.00 18.70 669 ALA A C 1
ATOM 1357 O O . ALA A 1 156 ? 46.279 44.299 17.955 1.00 23.84 669 ALA A O 1
ATOM 1359 N N . LEU A 1 157 ? 46.837 42.606 16.577 1.00 18.66 670 LEU A N 1
ATOM 1360 C CA . LEU A 1 157 ? 46.278 43.222 15.368 1.00 20.07 670 LEU A CA 1
ATOM 1361 C C . LEU A 1 157 ? 44.810 42.820 15.114 1.00 19.50 670 LEU A C 1
ATOM 1362 O O . LEU A 1 157 ? 44.208 43.285 14.134 1.00 25.12 670 LEU A O 1
ATOM 1367 N N . GLN A 1 158 ? 44.262 41.934 15.944 1.00 18.59 671 GLN A N 1
ATOM 1368 C CA . GLN A 1 158 ? 42.895 41.451 15.686 1.00 19.08 671 GLN A CA 1
ATOM 1369 C C . GLN A 1 158 ? 41.832 42.438 16.124 1.00 21.27 671 GLN A C 1
ATOM 1370 O O . GLN A 1 158 ? 42.082 43.261 16.982 1.00 21.24 671 GLN A O 1
ATOM 1376 N N . ASN A 1 159 ? 40.639 42.364 15.514 1.00 20.60 672 ASN A N 1
ATOM 1377 C CA . ASN A 1 159 ? 39.549 43.232 15.945 1.00 23.10 672 ASN A CA 1
ATOM 1378 C C . ASN A 1 159 ? 38.975 42.742 17.270 1.00 19.52 672 ASN A C 1
ATOM 1379 O O . ASN A 1 159 ? 39.299 41.648 17.727 1.00 19.87 672 ASN A O 1
ATOM 1384 N N . LYS A 1 160 ? 38.143 43.583 17.883 1.00 21.29 673 LYS A N 1
ATOM 1385 C CA . LYS A 1 160 ? 37.669 43.339 19.238 1.00 23.11 673 LYS A CA 1
ATOM 1386 C C . LYS A 1 160 ? 36.825 42.082 19.305 1.00 24.63 673 LYS A C 1
ATOM 1387 O O . LYS A 1 160 ? 36.876 41.338 20.285 1.00 21.69 673 LYS A O 1
ATOM 1393 N N . ALA A 1 161 ? 36.032 41.823 18.266 1.00 23.01 674 ALA A N 1
ATOM 1394 C CA . ALA A 1 161 ? 35.225 40.600 18.268 1.00 22.81 674 ALA A CA 1
ATOM 1395 C C . ALA A 1 161 ? 36.084 39.364 18.322 1.00 22.48 674 ALA A C 1
ATOM 1396 O O . ALA A 1 161 ? 35.780 38.413 19.062 1.00 24.06 674 ALA A O 1
ATOM 1398 N N . VAL A 1 162 ? 37.159 39.349 17.528 1.00 21.58 675 VAL A N 1
ATOM 1399 C CA . VAL A 1 162 ? 38.045 38.196 17.486 1.00 18.96 675 VAL A CA 1
ATOM 1400 C C . VAL A 1 162 ? 38.734 38.024 18.844 1.00 18.00 675 VAL A C 1
ATOM 1401 O O . VAL A 1 162 ? 38.831 36.907 19.364 1.00 19.33 675 VAL A O 1
ATOM 1405 N N . GLN A 1 163 ? 39.186 39.131 19.423 1.00 19.69 676 GLN A N 1
ATOM 1406 C CA . GLN A 1 163 ? 39.835 39.039 20.728 1.00 18.37 676 GLN A CA 1
ATOM 1407 C C . GLN A 1 163 ? 38.869 38.496 21.793 1.00 20.92 676 GLN A C 1
ATOM 1408 O O . GLN A 1 163 ? 39.262 37.678 22.647 1.00 20.90 676 GLN A O 1
ATOM 1414 N N . ASN A 1 164 ? 37.619 38.916 21.715 1.00 20.48 677 ASN A N 1
ATOM 1415 C CA . ASN A 1 164 ? 36.597 38.457 22.657 1.00 20.50 677 ASN A CA 1
ATOM 1416 C C . ASN A 1 164 ? 36.319 36.979 22.486 1.00 23.07 677 ASN A C 1
ATOM 1417 O O . ASN A 1 164 ? 36.210 36.228 23.476 1.00 23.18 677 ASN A O 1
ATOM 1422 N N . GLU A 1 165 ? 36.174 36.560 21.231 1.00 18.17 678 GLU A N 1
ATOM 1423 C CA . GLU A 1 165 ? 35.944 35.165 20.942 1.00 20.16 678 GLU A CA 1
ATOM 1424 C C . GLU A 1 165 ? 37.116 34.279 21.410 1.00 20.13 678 GLU A C 1
ATOM 1425 O O . GLU A 1 165 ? 36.928 33.201 21.976 1.00 18.75 678 GLU A O 1
ATOM 1431 N N . PHE A 1 166 ? 38.331 34.738 21.159 1.00 16.75 679 PHE A N 1
ATOM 1432 C CA . PHE A 1 166 ? 39.488 33.997 21.613 1.00 15.27 679 PHE A CA 1
ATOM 1433 C C . PHE A 1 166 ? 39.431 33.818 23.133 1.00 17.40 679 PHE A C 1
ATOM 1434 O O . PHE A 1 166 ? 39.623 32.708 23.639 1.00 16.89 679 PHE A O 1
ATOM 1442 N N A ARG A 1 167 ? 39.177 34.903 23.858 0.58 17.93 680 ARG A N 1
ATOM 1443 N N B ARG A 1 167 ? 39.192 34.921 23.845 0.42 17.87 680 ARG A N 1
ATOM 1444 C CA A ARG A 1 167 ? 39.190 34.799 25.314 0.58 20.51 680 ARG A CA 1
ATOM 1445 C CA B ARG A 1 167 ? 39.132 34.893 25.310 0.42 20.30 680 ARG A CA 1
ATOM 1446 C C A ARG A 1 167 ? 38.063 33.872 25.764 0.58 20.50 680 ARG A C 1
ATOM 1447 C C B ARG A 1 167 ? 38.019 33.980 25.804 0.42 20.70 680 ARG A C 1
ATOM 1448 O O A ARG A 1 167 ? 38.254 33.048 26.655 0.58 20.93 680 ARG A O 1
ATOM 1449 O O B ARG A 1 167 ? 38.192 33.249 26.778 0.42 21.44 680 ARG A O 1
ATOM 1464 N N A ASN A 1 168 ? 36.896 33.968 25.132 0.58 20.15 681 ASN A N 1
ATOM 1465 N N B ASN A 1 168 ? 36.876 34.011 25.132 0.42 20.13 681 ASN A N 1
ATOM 1466 C CA A ASN A 1 168 ? 35.789 33.107 25.560 0.58 22.23 681 ASN A CA 1
ATOM 1467 C CA B ASN A 1 168 ? 35.779 33.127 25.512 0.42 22.09 681 ASN A CA 1
ATOM 1468 C C A ASN A 1 168 ? 36.127 31.618 25.390 0.58 21.98 681 ASN A C 1
ATOM 1469 C C B ASN A 1 168 ? 36.176 31.645 25.403 0.42 21.63 681 ASN A C 1
ATOM 1470 O O A ASN A 1 168 ? 35.845 30.807 26.278 0.58 22.24 681 ASN A O 1
ATOM 1471 O O B ASN A 1 168 ? 35.981 30.868 26.342 0.42 22.02 681 ASN A O 1
ATOM 1480 N N . ARG A 1 169 ? 36.739 31.266 24.263 1.00 19.12 682 ARG A N 1
ATOM 1481 C CA . ARG A 1 169 ? 37.079 29.887 24.004 1.00 16.61 682 ARG A CA 1
ATOM 1482 C C . ARG A 1 169 ? 38.237 29.429 24.879 1.00 18.91 682 ARG A C 1
ATOM 1483 O O . ARG A 1 169 ? 38.260 28.282 25.355 1.00 18.35 682 ARG A O 1
ATOM 1491 N N . LEU A 1 170 ? 39.214 30.304 25.084 1.00 19.10 683 LEU A N 1
ATOM 1492 C CA . LEU A 1 170 ? 40.282 29.999 26.016 1.00 18.51 683 LEU A CA 1
ATOM 1493 C C . LEU A 1 170 ? 39.770 29.703 27.440 1.00 20.90 683 LEU A C 1
ATOM 1494 O O . LEU A 1 170 ? 40.189 28.716 28.071 1.00 18.71 683 LEU A O 1
ATOM 1499 N N . ASP A 1 171 ? 38.858 30.534 27.932 1.00 18.81 684 ASP A N 1
ATOM 1500 C CA . ASP A 1 171 ? 38.340 30.344 29.298 1.00 19.31 684 ASP A CA 1
ATOM 1501 C C . ASP A 1 171 ? 37.587 29.000 29.385 1.00 20.41 684 ASP A C 1
ATOM 1502 O O . ASP A 1 171 ? 37.704 28.271 30.365 1.00 20.24 684 ASP A O 1
ATOM 1507 N N . GLN A 1 172 ? 36.874 28.643 28.330 1.00 20.28 685 GLN A N 1
ATOM 1508 C CA . GLN A 1 172 ? 36.166 27.348 28.337 1.00 19.92 685 GLN A CA 1
ATOM 1509 C C . GLN A 1 172 ? 37.138 26.172 28.400 1.00 19.70 685 GLN A C 1
ATOM 1510 O O . GLN A 1 172 ? 36.940 25.225 29.201 1.00 20.56 685 GLN A O 1
ATOM 1516 N N . VAL A 1 173 ? 38.193 26.225 27.581 1.00 18.40 686 VAL A N 1
ATOM 1517 C CA . VAL A 1 173 ? 39.197 25.163 27.580 1.00 16.71 686 VAL A CA 1
ATOM 1518 C C . VAL A 1 173 ? 39.931 25.081 28.929 1.00 19.19 686 VAL A C 1
ATOM 1519 O O . VAL A 1 173 ? 40.212 23.982 29.430 1.00 17.63 686 VAL A O 1
ATOM 1523 N N . LYS A 1 174 ? 40.202 26.230 29.544 1.00 17.63 687 LYS A N 1
ATOM 1524 C CA . LYS A 1 174 ? 40.830 26.190 30.857 1.00 19.87 687 LYS A CA 1
ATOM 1525 C C . LYS A 1 174 ? 39.955 25.473 31.863 1.00 20.77 687 LYS A C 1
ATOM 1526 O O . LYS A 1 174 ? 40.440 24.669 32.665 1.00 20.28 687 LYS A O 1
ATOM 1532 N N . LEU A 1 175 ? 38.663 25.746 31.825 1.00 19.00 688 LEU A N 1
ATOM 1533 C CA . LEU A 1 175 ? 37.760 25.084 32.733 1.00 19.60 688 LEU A CA 1
ATOM 1534 C C . LEU A 1 175 ? 37.755 23.586 32.468 1.00 20.20 688 LEU A C 1
ATOM 1535 O O . LEU A 1 175 ? 37.703 22.782 33.417 1.00 21.99 688 LEU A O 1
ATOM 1540 N N . GLN A 1 176 ? 37.816 23.206 31.200 1.00 18.56 689 GLN A N 1
ATOM 1541 C CA . GLN A 1 176 ? 37.780 21.796 30.884 1.00 17.56 689 GLN A CA 1
ATOM 1542 C C . GLN A 1 176 ? 39.033 21.117 31.404 1.00 21.41 689 GLN A C 1
ATOM 1543 O O . GLN A 1 176 ? 38.964 20.018 31.952 1.00 20.73 689 GLN A O 1
ATOM 1549 N N . PHE A 1 177 ? 40.181 21.770 31.258 1.00 17.22 690 PHE A N 1
ATOM 1550 C CA . PHE A 1 177 ? 41.396 21.166 31.802 1.00 16.69 690 PHE A CA 1
ATOM 1551 C C . PHE A 1 177 ? 41.310 21.024 33.312 1.00 19.44 690 PHE A C 1
ATOM 1552 O O . PHE A 1 177 ? 41.781 20.031 33.859 1.00 20.15 690 PHE A O 1
ATOM 1560 N N . ALA A 1 178 ? 40.719 22.008 33.985 1.00 19.38 691 ALA A N 1
ATOM 1561 C CA . ALA A 1 178 ? 40.633 21.964 35.440 1.00 21.14 691 ALA A CA 1
ATOM 1562 C C . ALA A 1 178 ? 39.756 20.784 35.852 1.00 24.55 691 ALA A C 1
ATOM 1563 O O . ALA A 1 178 ? 40.015 20.118 36.875 1.00 25.43 691 ALA A O 1
ATOM 1565 N N . GLU A 1 179 ? 38.696 20.545 35.080 1.00 20.53 692 GLU A N 1
ATOM 1566 C CA . GLU A 1 179 ? 37.827 19.395 35.371 1.00 25.73 692 GLU A CA 1
ATOM 1567 C C . GLU A 1 179 ? 38.615 18.075 35.279 1.00 26.16 692 GLU A C 1
ATOM 1568 O O . GLU A 1 179 ? 38.314 17.110 35.992 1.00 30.42 692 GLU A O 1
ATOM 1574 N N . GLN A 1 180 ? 39.646 18.035 34.445 1.00 22.74 693 GLN A N 1
ATOM 1575 C CA . GLN A 1 180 ? 40.455 16.833 34.288 1.00 22.81 693 GLN A CA 1
ATOM 1576 C C . GLN A 1 180 ? 41.656 16.851 35.246 1.00 25.34 693 GLN A C 1
ATOM 1577 O O . GLN A 1 180 ? 42.568 16.035 35.116 1.00 29.22 693 GLN A O 1
ATOM 1583 N N . GLY A 1 181 ? 41.685 17.831 36.152 1.00 23.50 694 GLY A N 1
ATOM 1584 C CA . GLY A 1 181 ? 42.745 17.915 37.146 1.00 27.03 694 GLY A CA 1
ATOM 1585 C C . GLY A 1 181 ? 44.034 18.587 36.714 1.00 31.92 694 GLY A C 1
ATOM 1586 O O . GLY A 1 181 ? 45.070 18.359 37.336 1.00 30.22 694 GLY A O 1
ATOM 1587 N N . PHE A 1 182 ? 43.977 19.401 35.655 1.00 23.26 695 PHE A N 1
ATOM 1588 C CA . PHE A 1 182 ? 45.141 20.148 35.164 1.00 24.93 695 PHE A CA 1
ATOM 1589 C C . PHE A 1 182 ? 44.856 21.638 35.295 1.00 29.11 695 PHE A C 1
ATOM 1590 O O . PHE A 1 182 ? 43.810 22.128 34.809 1.00 25.66 695 PHE A O 1
ATOM 1598 N N A ASN A 1 183 ? 45.741 22.341 35.976 0.49 24.22 696 ASN A N 1
ATOM 1599 N N B ASN A 1 183 ? 45.718 22.395 35.985 0.51 24.08 696 ASN A N 1
ATOM 1600 C CA A ASN A 1 183 ? 45.721 23.775 35.928 0.49 22.17 696 ASN A CA 1
ATOM 1601 C CA B ASN A 1 183 ? 45.588 23.846 35.877 0.51 22.32 696 ASN A CA 1
ATOM 1602 C C A ASN A 1 183 ? 46.452 24.236 34.680 0.49 20.00 696 ASN A C 1
ATOM 1603 C C B ASN A 1 183 ? 46.446 24.305 34.741 0.51 19.90 696 ASN A C 1
ATOM 1604 O O A ASN A 1 183 ? 47.550 23.760 34.411 0.49 21.26 696 ASN A O 1
ATOM 1605 O O B ASN A 1 183 ? 47.599 23.901 34.612 0.51 21.51 696 ASN A O 1
ATOM 1614 N N . SER A 1 184 ? 45.871 25.169 33.935 1.00 19.56 697 SER A N 1
ATOM 1615 C CA . SER A 1 184 ? 46.486 25.572 32.684 1.00 19.39 697 SER A CA 1
ATOM 1616 C C . SER A 1 184 ? 46.400 27.073 32.621 1.00 17.75 697 SER A C 1
ATOM 1617 O O . SER A 1 184 ? 45.547 27.710 33.240 1.00 20.94 697 SER A O 1
ATOM 1620 N N . GLU A 1 185 ? 47.339 27.625 31.861 1.00 16.99 698 GLU A N 1
ATOM 1621 C CA . GLU A 1 185 ? 47.488 29.064 31.685 1.00 19.61 698 GLU A CA 1
ATOM 1622 C C . GLU A 1 185 ? 47.845 29.355 30.248 1.00 16.49 698 GLU A C 1
ATOM 1623 O O . GLU A 1 185 ? 48.620 28.622 29.637 1.00 15.39 698 GLU A O 1
ATOM 1629 N N . LEU A 1 186 ? 47.319 30.456 29.705 1.00 17.25 699 LEU A N 1
ATOM 1630 C CA . LEU A 1 186 ? 47.831 30.966 28.431 1.00 15.54 699 LEU A CA 1
ATOM 1631 C C . LEU A 1 186 ? 49.331 31.142 28.614 1.00 16.06 699 LEU A C 1
ATOM 1632 O O . LEU A 1 186 ? 49.759 31.573 29.689 1.00 16.66 699 LEU A O 1
ATOM 1637 N N . PHE A 1 187 ? 50.138 30.751 27.625 1.00 15.09 700 PHE A N 1
ATOM 1638 C CA . PHE A 1 187 ? 51.577 30.557 27.891 1.00 14.28 700 PHE A CA 1
ATOM 1639 C C . PHE A 1 187 ? 52.274 31.775 28.486 1.00 16.57 700 PHE A C 1
ATOM 1640 O O . PHE A 1 187 ? 53.015 31.614 29.443 1.00 17.25 700 PHE A O 1
ATOM 1648 N N . TYR A 1 188 ? 51.959 32.979 28.011 1.00 16.13 701 TYR A N 1
ATOM 1649 C CA . TYR A 1 188 ? 52.636 34.137 28.564 1.00 17.57 701 TYR A CA 1
ATOM 1650 C C . TYR A 1 188 ? 52.009 34.646 29.871 1.00 16.49 701 TYR A C 1
ATOM 1651 O O . TYR A 1 188 ? 52.443 35.666 30.444 1.00 21.66 701 TYR A O 1
ATOM 1660 N N . GLU A 1 189 ? 50.979 33.959 30.356 1.00 18.45 702 GLU A N 1
ATOM 1661 C CA . GLU A 1 189 ? 50.407 34.238 31.652 1.00 17.56 702 GLU A CA 1
ATOM 1662 C C . GLU A 1 189 ? 50.786 33.183 32.688 1.00 19.36 702 GLU A C 1
ATOM 1663 O O . GLU A 1 189 ? 50.350 33.246 33.845 1.00 24.09 702 GLU A O 1
ATOM 1669 N N . ASN A 1 190 ? 51.599 32.216 32.285 1.00 19.53 703 ASN A N 1
ATOM 1670 C CA . ASN A 1 190 ? 51.930 31.117 33.171 1.00 18.40 703 ASN A CA 1
ATOM 1671 C C . ASN A 1 190 ? 53.114 31.483 34.046 1.00 20.20 703 ASN A C 1
ATOM 1672 O O . ASN A 1 190 ? 54.222 31.638 33.567 1.00 20.81 703 ASN A O 1
ATOM 1677 N N . LYS A 1 191 ? 52.857 31.623 35.341 1.00 20.32 704 LYS A N 1
ATOM 1678 C CA . LYS A 1 191 ? 53.898 31.982 36.294 1.00 22.22 704 LYS A CA 1
ATOM 1679 C C . LYS A 1 191 ? 54.517 30.769 36.969 1.00 23.52 704 LYS A C 1
ATOM 1680 O O . LYS A 1 191 ? 55.411 30.904 37.790 1.00 27.37 704 LYS A O 1
ATOM 1686 N N . ASN A 1 192 ? 54.011 29.587 36.645 1.00 19.66 705 ASN A N 1
ATOM 1687 C CA . ASN A 1 192 ? 54.574 28.349 37.167 1.00 21.79 705 ASN A CA 1
ATOM 1688 C C . ASN A 1 192 ? 54.776 27.301 36.077 1.00 19.36 705 ASN A C 1
ATOM 1689 O O . ASN A 1 192 ? 54.036 26.336 35.986 1.00 18.92 705 ASN A O 1
ATOM 1694 N N . PHE A 1 193 ? 55.810 27.494 35.280 1.00 17.52 706 PHE A N 1
ATOM 1695 C CA . PHE A 1 193 ? 56.079 26.615 34.156 1.00 18.04 706 PHE A CA 1
ATOM 1696 C C . PHE A 1 193 ? 56.293 25.196 34.648 1.00 19.62 706 PHE A C 1
ATOM 1697 O O . PHE A 1 193 ? 55.959 24.247 33.956 1.00 19.40 706 PHE A O 1
ATOM 1705 N N . ALA A 1 194 ? 56.896 25.045 35.820 1.00 22.59 707 ALA A N 1
ATOM 1706 C CA . ALA A 1 194 ? 57.191 23.702 36.331 1.00 21.65 707 ALA A CA 1
ATOM 1707 C C . ALA A 1 194 ? 55.959 22.869 36.663 1.00 24.32 707 ALA A C 1
ATOM 1708 O O . ALA A 1 194 ? 56.034 21.637 36.693 1.00 28.81 707 ALA A O 1
ATOM 1710 N N . ARG A 1 195 ? 54.805 23.493 36.920 1.00 20.94 708 ARG A N 1
ATOM 1711 C CA . ARG A 1 195 ? 53.651 22.755 37.407 1.00 21.78 708 ARG A CA 1
ATOM 1712 C C . ARG A 1 195 ? 52.331 23.014 36.717 1.00 26.02 708 ARG A C 1
ATOM 1713 O O . ARG A 1 195 ? 51.371 22.260 36.907 1.00 26.12 708 ARG A O 1
ATOM 1721 N N . TYR A 1 196 ? 52.262 24.096 35.954 1.00 18.38 709 TYR A N 1
ATOM 1722 C CA . TYR A 1 196 ? 51.047 24.435 35.213 1.00 17.59 709 TYR A CA 1
ATOM 1723 C C . TYR A 1 196 ? 51.260 24.225 33.751 1.00 17.59 709 TYR A C 1
ATOM 1724 O O . TYR A 1 196 ? 52.353 24.502 33.199 1.00 17.69 709 TYR A O 1
ATOM 1733 N N . VAL A 1 197 ? 50.229 23.730 33.086 1.00 17.30 710 VAL A N 1
ATOM 1734 C CA . VAL A 1 197 ? 50.291 23.508 31.633 1.00 15.65 710 VAL A CA 1
ATOM 1735 C C . VAL A 1 197 ? 50.171 24.818 30.871 1.00 15.25 710 VAL A C 1
ATOM 1736 O O . VAL A 1 197 ? 49.231 25.569 31.089 1.00 15.71 710 VAL A O 1
ATOM 1740 N N . SER A 1 198 ? 51.097 25.063 29.955 1.00 14.61 711 SER A N 1
ATOM 1741 C CA . SER A 1 198 ? 50.997 26.224 29.073 1.00 13.56 711 SER A CA 1
ATOM 1742 C C . SER A 1 198 ? 50.151 25.930 27.855 1.00 13.74 711 SER A C 1
ATOM 1743 O O . SER A 1 198 ? 50.352 24.899 27.172 1.00 14.93 711 SER A O 1
ATOM 1746 N N . LEU A 1 199 ? 49.259 26.873 27.541 1.00 13.40 712 LEU A N 1
ATOM 1747 C CA . LEU A 1 199 ? 48.412 26.826 26.356 1.00 12.44 712 LEU A CA 1
ATOM 1748 C C . LEU A 1 199 ? 48.964 27.767 25.307 1.00 11.32 712 LEU A C 1
ATOM 1749 O O . LEU A 1 199 ? 49.077 28.996 25.564 1.00 14.69 712 LEU A O 1
ATOM 1754 N N A VAL A 1 200 ? 49.267 27.203 24.149 0.40 11.67 713 VAL A N 1
ATOM 1755 N N B VAL A 1 200 ? 49.345 27.227 24.168 0.60 12.44 713 VAL A N 1
ATOM 1756 C CA A VAL A 1 200 ? 49.787 27.970 23.022 0.40 12.93 713 VAL A CA 1
ATOM 1757 C CA B VAL A 1 200 ? 49.899 28.099 23.132 0.60 12.04 713 VAL A CA 1
ATOM 1758 C C A VAL A 1 200 ? 48.826 27.982 21.889 0.40 12.26 713 VAL A C 1
ATOM 1759 C C B VAL A 1 200 ? 49.008 28.042 21.880 0.60 12.17 713 VAL A C 1
ATOM 1760 O O A VAL A 1 200 ? 48.526 26.945 21.319 0.40 12.06 713 VAL A O 1
ATOM 1761 O O B VAL A 1 200 ? 48.881 26.999 21.247 0.60 12.33 713 VAL A O 1
ATOM 1768 N N . PRO A 1 201 ? 48.345 29.168 21.533 1.00 11.60 714 PRO A N 1
ATOM 1769 C CA . PRO A 1 201 ? 47.430 29.172 20.376 1.00 11.71 714 PRO A CA 1
ATOM 1770 C C . PRO A 1 201 ? 48.214 29.096 19.092 1.00 13.50 714 PRO A C 1
ATOM 1771 O O . PRO A 1 201 ? 49.246 29.780 18.934 1.00 13.40 714 PRO A O 1
ATOM 1775 N N . THR A 1 202 ? 47.725 28.274 18.170 1.00 12.29 715 THR A N 1
ATOM 1776 C CA . THR A 1 202 ? 48.420 28.028 16.914 1.00 12.32 715 THR A CA 1
ATOM 1777 C C . THR A 1 202 ? 47.421 27.984 15.778 1.00 12.37 715 THR A C 1
ATOM 1778 O O . THR A 1 202 ? 46.223 27.706 15.968 1.00 12.84 715 THR A O 1
ATOM 1782 N N . SER A 1 203 ? 47.944 28.177 14.568 1.00 12.22 716 SER A N 1
ATOM 1783 C CA . SER A 1 203 ? 47.259 27.747 13.370 1.00 12.83 716 SER A CA 1
ATOM 1784 C C . SER A 1 203 ? 48.261 26.985 12.529 1.00 12.35 716 SER A C 1
ATOM 1785 O O . SER A 1 203 ? 49.279 27.551 12.150 1.00 13.79 716 SER A O 1
ATOM 1788 N N . ALA A 1 204 ? 47.966 25.734 12.218 1.00 11.99 717 ALA A N 1
ATOM 1789 C CA . ALA A 1 204 ? 48.757 24.997 11.244 1.00 12.87 717 ALA A CA 1
ATOM 1790 C C . ALA A 1 204 ? 48.573 25.502 9.839 1.00 15.07 717 ALA A C 1
ATOM 1791 O O . ALA A 1 204 ? 49.419 25.254 8.991 1.00 16.86 717 ALA A O 1
ATOM 1793 N N A HIS A 1 205 ? 47.462 26.186 9.558 0.74 13.41 718 HIS A N 1
ATOM 1794 N N B HIS A 1 205 ? 47.474 26.214 9.594 0.26 13.76 718 HIS A N 1
ATOM 1795 C CA A HIS A 1 205 ? 47.255 26.703 8.227 0.74 13.94 718 HIS A CA 1
ATOM 1796 C CA B HIS A 1 205 ? 47.198 26.739 8.271 0.26 14.49 718 HIS A CA 1
ATOM 1797 C C A HIS A 1 205 ? 48.090 27.964 7.984 0.74 15.88 718 HIS A C 1
ATOM 1798 C C B HIS A 1 205 ? 48.055 27.966 7.988 0.26 15.68 718 HIS A C 1
ATOM 1799 O O A HIS A 1 205 ? 48.752 28.066 6.939 0.74 17.96 718 HIS A O 1
ATOM 1800 O O B HIS A 1 205 ? 48.654 28.078 6.913 0.26 17.22 718 HIS A O 1
ATOM 1813 N N . THR A 1 206 ? 48.110 28.885 8.950 1.00 14.44 719 THR A N 1
ATOM 1814 C CA . THR A 1 206 ? 48.864 30.136 8.745 1.00 15.41 719 THR A CA 1
ATOM 1815 C C . THR A 1 206 ? 50.258 30.118 9.327 1.00 13.53 719 THR A C 1
ATOM 1816 O O . THR A 1 206 ? 51.060 30.994 9.006 1.00 13.91 719 THR A O 1
ATOM 1820 N N . GLY A 1 207 ? 50.538 29.146 10.208 1.00 13.63 720 GLY A N 1
ATOM 1821 C CA . GLY A 1 207 ? 51.831 29.078 10.882 1.00 14.06 720 GLY A CA 1
ATOM 1822 C C . GLY A 1 207 ? 51.917 29.937 12.141 1.00 13.04 720 GLY A C 1
ATOM 1823 O O . GLY A 1 207 ? 52.888 29.853 12.907 1.00 14.27 720 GLY A O 1
ATOM 1824 N N . GLU A 1 208 ? 50.889 30.747 12.377 1.00 12.47 721 GLU A N 1
ATOM 1825 C CA . GLU A 1 208 ? 50.928 31.617 13.567 1.00 12.13 721 GLU A CA 1
ATOM 1826 C C . GLU A 1 208 ? 50.961 30.810 14.852 1.00 12.94 721 GLU A C 1
ATOM 1827 O O . GLU A 1 208 ? 50.274 29.779 14.997 1.00 13.21 721 GLU A O 1
ATOM 1833 N N . GLY A 1 209 ? 51.777 31.261 15.797 1.00 12.54 722 GLY A N 1
ATOM 1834 C CA . GLY A 1 209 ? 51.890 30.577 17.080 1.00 12.95 722 GLY A CA 1
ATOM 1835 C C . GLY A 1 209 ? 52.830 29.372 17.046 1.00 12.37 722 GLY A C 1
ATOM 1836 O O . GLY A 1 209 ? 53.248 28.902 18.089 1.00 12.86 722 GLY A O 1
ATOM 1837 N N . ILE A 1 210 ? 53.131 28.855 15.864 1.00 11.81 723 ILE A N 1
ATOM 1838 C CA . ILE A 1 210 ? 54.103 27.744 15.799 1.00 11.97 723 ILE A CA 1
ATOM 1839 C C . ILE A 1 210 ? 55.498 28.163 16.340 1.00 13.50 723 ILE A C 1
ATOM 1840 O O . ILE A 1 210 ? 56.152 27.405 17.050 1.00 12.90 723 ILE A O 1
ATOM 1845 N N . PRO A 1 211 ? 55.949 29.401 16.083 1.00 12.84 724 PRO A N 1
ATOM 1846 C CA . PRO A 1 211 ? 57.223 29.810 16.689 1.00 12.61 724 PRO A CA 1
ATOM 1847 C C . PRO A 1 211 ? 57.147 29.729 18.210 1.00 13.62 724 PRO A C 1
ATOM 1848 O O . PRO A 1 211 ? 58.093 29.226 18.835 1.00 13.39 724 PRO A O 1
ATOM 1852 N N . ASP A 1 212 ? 56.038 30.176 18.812 1.00 12.37 725 ASP A N 1
ATOM 1853 C CA . ASP A 1 212 ? 55.913 30.065 20.244 1.00 12.75 725 ASP A CA 1
ATOM 1854 C C . ASP A 1 212 ? 55.912 28.605 20.747 1.00 12.66 725 ASP A C 1
ATOM 1855 O O . ASP A 1 212 ? 56.484 28.292 21.793 1.00 14.23 725 ASP A O 1
ATOM 1860 N N . MET A 1 213 ? 55.190 27.761 20.022 1.00 11.84 726 MET A N 1
ATOM 1861 C CA . MET A 1 213 ? 55.080 26.344 20.364 1.00 12.89 726 MET A CA 1
ATOM 1862 C C . MET A 1 213 ? 56.464 25.674 20.335 1.00 12.25 726 MET A C 1
ATOM 1863 O O . MET A 1 213 ? 56.814 24.936 21.273 1.00 13.40 726 MET A O 1
ATOM 1868 N N . LEU A 1 214 ? 57.260 25.974 19.307 1.00 12.83 727 LEU A N 1
ATOM 1869 C CA . LEU A 1 214 ? 58.604 25.371 19.199 1.00 13.07 727 LEU A CA 1
ATOM 1870 C C . LEU A 1 214 ? 59.497 25.883 20.316 1.00 13.15 727 LEU A C 1
ATOM 1871 O O . LEU A 1 214 ? 60.292 25.105 20.890 1.00 13.52 727 LEU A O 1
ATOM 1876 N N . LYS A 1 215 ? 59.426 27.162 20.653 1.00 12.05 728 LYS A N 1
ATOM 1877 C CA . LYS A 1 215 ? 60.244 27.652 21.741 1.00 12.64 728 LYS A CA 1
ATOM 1878 C C . LYS A 1 215 ? 59.872 26.932 23.052 1.00 15.54 728 LYS A C 1
ATOM 1879 O O . LYS A 1 215 ? 60.737 26.535 23.842 1.00 15.42 728 LYS A O 1
ATOM 1885 N N . LEU A 1 216 ? 58.574 26.757 23.264 1.00 13.60 729 LEU A N 1
ATOM 1886 C CA . LEU A 1 216 ? 58.098 26.147 24.507 1.00 15.06 729 LEU A CA 1
ATOM 1887 C C . LEU A 1 216 ? 58.524 24.694 24.620 1.00 15.27 729 LEU A C 1
ATOM 1888 O O . LEU A 1 216 ? 58.840 24.247 25.721 1.00 14.59 729 LEU A O 1
ATOM 1893 N N . ILE A 1 217 ? 58.512 23.948 23.518 1.00 13.18 730 ILE A N 1
ATOM 1894 C CA . ILE A 1 217 ? 58.939 22.552 23.685 1.00 13.87 730 ILE A CA 1
ATOM 1895 C C . ILE A 1 217 ? 60.445 22.456 23.947 1.00 14.26 730 ILE A C 1
ATOM 1896 O O . ILE A 1 217 ? 60.879 21.590 24.691 1.00 14.48 730 ILE A O 1
ATOM 1901 N N . VAL A 1 218 ? 61.250 23.376 23.427 1.00 13.27 731 VAL A N 1
ATOM 1902 C CA . VAL A 1 218 ? 62.647 23.431 23.848 1.00 13.23 731 VAL A CA 1
ATOM 1903 C C . VAL A 1 218 ? 62.739 23.754 25.338 1.00 16.45 731 VAL A C 1
ATOM 1904 O O . VAL A 1 218 ? 63.515 23.165 26.058 1.00 16.41 731 VAL A O 1
ATOM 1908 N N . GLN A 1 219 ? 61.941 24.702 25.793 1.00 14.66 732 GLN A N 1
ATOM 1909 C CA . GLN A 1 219 ? 61.919 25.023 27.222 1.00 15.78 732 GLN A CA 1
ATOM 1910 C C . GLN A 1 219 ? 61.487 23.803 28.052 1.00 15.00 732 GLN A C 1
ATOM 1911 O O . GLN A 1 219 ? 62.029 23.600 29.126 1.00 16.98 732 GLN A O 1
ATOM 1917 N N . LEU A 1 220 ? 60.532 22.995 27.570 1.00 15.28 733 LEU A N 1
ATOM 1918 C CA . LEU A 1 220 ? 60.203 21.772 28.309 1.00 15.24 733 LEU A CA 1
ATOM 1919 C C . LEU A 1 220 ? 61.386 20.852 28.448 1.00 16.80 733 LEU A C 1
ATOM 1920 O O . LEU A 1 220 ? 61.646 20.303 29.516 1.00 17.70 733 LEU A O 1
ATOM 1925 N N . CYS A 1 221 ? 62.120 20.674 27.356 1.00 16.58 734 CYS A N 1
ATOM 1926 C CA . CYS A 1 221 ? 63.300 19.822 27.384 1.00 16.20 734 CYS A CA 1
ATOM 1927 C C . CYS A 1 221 ? 64.326 20.302 28.369 1.00 17.56 734 CYS A C 1
ATOM 1928 O O . CYS A 1 221 ? 64.975 19.501 29.060 1.00 18.40 734 CYS A O 1
ATOM 1931 N N . GLN A 1 222 ? 64.537 21.620 28.365 1.00 15.74 735 GLN A N 1
ATOM 1932 C CA . GLN A 1 222 ? 65.627 22.221 29.090 1.00 18.87 735 GLN A CA 1
ATOM 1933 C C . GLN A 1 222 ? 65.308 22.570 30.551 1.00 17.83 735 GLN A C 1
ATOM 1934 O O . GLN A 1 222 ? 66.230 22.727 31.337 1.00 21.72 735 GLN A O 1
ATOM 1940 N N . GLU A 1 223 ? 64.027 22.753 30.855 1.00 19.73 736 GLU A N 1
ATOM 1941 C CA . GLU A 1 223 ? 63.602 23.164 32.187 1.00 20.91 736 GLU A CA 1
ATOM 1942 C C . GLU A 1 223 ? 62.692 22.203 32.957 1.00 22.32 736 GLU A C 1
ATOM 1943 O O . GLU A 1 223 ? 62.527 22.365 34.157 1.00 22.79 736 GLU A O 1
ATOM 1949 N N . ARG A 1 224 ? 62.079 21.233 32.284 1.00 23.52 737 ARG A N 1
ATOM 1950 C CA . ARG A 1 224 ? 61.224 20.269 32.987 1.00 23.96 737 ARG A CA 1
ATOM 1951 C C . ARG A 1 224 ? 61.649 18.802 32.874 1.00 24.45 737 ARG A C 1
ATOM 1952 O O . ARG A 1 224 ? 61.506 18.034 33.813 1.00 24.10 737 ARG A O 1
ATOM 1960 N N . MET A 1 225 ? 62.178 18.423 31.720 1.00 22.10 738 MET A N 1
ATOM 1961 C CA . MET A 1 225 ? 62.638 17.063 31.514 1.00 21.56 738 MET A CA 1
ATOM 1962 C C . MET A 1 225 ? 63.841 16.800 32.409 1.00 22.24 738 MET A C 1
ATOM 1963 O O . MET A 1 225 ? 64.642 17.697 32.631 1.00 22.64 738 MET A O 1
ATOM 1968 N N . ALA A 1 226 ? 63.971 15.579 32.919 1.00 22.51 739 ALA A N 1
ATOM 1969 C CA . ALA A 1 226 ? 65.126 15.265 33.770 1.00 23.36 739 ALA A CA 1
ATOM 1970 C C . ALA A 1 226 ? 66.416 15.667 33.047 1.00 22.81 739 ALA A C 1
ATOM 1971 O O . ALA A 1 226 ? 66.573 15.361 31.862 1.00 21.65 739 ALA A O 1
ATOM 1973 N N A SER A 1 227 ? 67.318 16.359 33.739 0.52 23.80 740 SER A N 1
ATOM 1974 N N B SER A 1 227 ? 67.314 16.374 33.734 0.48 23.80 740 SER A N 1
ATOM 1975 C CA A SER A 1 227 ? 68.507 16.877 33.071 0.52 24.74 740 SER A CA 1
ATOM 1976 C CA B SER A 1 227 ? 68.521 16.872 33.073 0.48 24.67 740 SER A CA 1
ATOM 1977 C C A SER A 1 227 ? 69.398 15.754 32.531 0.52 24.80 740 SER A C 1
ATOM 1978 C C B SER A 1 227 ? 69.439 15.764 32.558 0.48 24.76 740 SER A C 1
ATOM 1979 O O A SER A 1 227 ? 70.108 15.939 31.532 0.52 22.82 740 SER A O 1
ATOM 1980 O O B SER A 1 227 ? 70.189 15.962 31.589 0.48 22.59 740 SER A O 1
ATOM 1985 N N . SER A 1 228 ? 69.389 14.599 33.192 1.00 23.59 741 SER A N 1
ATOM 1986 C CA . SER A 1 228 ? 70.177 13.457 32.708 1.00 25.58 741 SER A CA 1
ATOM 1987 C C . SER A 1 228 ? 69.822 13.089 31.258 1.00 21.71 741 SER A C 1
ATOM 1988 O O . SER A 1 228 ? 70.665 12.588 30.524 1.00 24.18 741 SER A O 1
ATOM 1991 N N . LEU A 1 229 ? 68.577 13.340 30.850 1.00 20.94 742 LEU A N 1
ATOM 1992 C CA . LEU A 1 229 ? 68.117 13.006 29.493 1.00 19.66 742 LEU A CA 1
ATOM 1993 C C . LEU A 1 229 ? 68.621 13.995 28.449 1.00 19.17 742 LEU A C 1
ATOM 1994 O O . LEU A 1 229 ? 68.363 13.809 27.270 1.00 18.31 742 LEU A O 1
ATOM 1999 N N . MET A 1 230 ? 69.311 15.057 28.871 1.00 19.88 743 MET A N 1
ATOM 2000 C CA . MET A 1 230 ? 70.027 15.915 27.914 1.00 19.72 743 MET A CA 1
ATOM 2001 C C . MET A 1 230 ? 71.326 15.319 27.384 1.00 19.83 743 MET A C 1
ATOM 2002 O O . MET A 1 230 ? 71.911 15.875 26.442 1.00 19.76 743 MET A O 1
ATOM 2007 N N . TYR A 1 231 ? 71.774 14.204 27.974 1.00 20.19 744 TYR A N 1
ATOM 2008 C CA . TYR A 1 231 ? 73.049 13.615 27.586 1.00 21.09 744 TYR A CA 1
ATOM 2009 C C . TYR A 1 231 ? 72.852 12.154 27.250 1.00 22.49 744 TYR A C 1
ATOM 2010 O O . TYR A 1 231 ? 71.918 11.544 27.752 1.00 23.15 744 TYR A O 1
ATOM 2019 N N . LEU A 1 232 ? 73.744 11.594 26.424 1.00 20.00 745 LEU A N 1
ATOM 2020 C CA . LEU A 1 232 ? 73.649 10.170 26.034 1.00 19.58 745 LEU A CA 1
ATOM 2021 C C . LEU A 1 232 ? 74.139 9.243 27.122 1.00 21.90 745 LEU A C 1
ATOM 2022 O O . LEU A 1 232 ? 75.192 9.479 27.711 1.00 23.68 745 LEU A O 1
ATOM 2027 N N . SER A 1 233 ? 73.356 8.204 27.393 1.00 20.22 746 SER A N 1
ATOM 2028 C CA . SER A 1 233 ? 73.766 7.159 28.313 1.00 21.85 746 SER A CA 1
ATOM 2029 C C . SER A 1 233 ? 73.563 5.807 27.631 1.00 21.10 746 SER A C 1
ATOM 2030 O O . SER A 1 233 ? 73.742 5.691 26.421 1.00 21.88 746 SER A O 1
ATOM 2033 N N . GLU A 1 234 ? 73.180 4.791 28.394 1.00 22.74 747 GLU A N 1
ATOM 2034 C CA . GLU A 1 234 ? 73.079 3.455 27.822 1.00 22.74 747 GLU A CA 1
ATOM 2035 C C . GLU A 1 234 ? 72.076 3.352 26.684 1.00 20.61 747 GLU A C 1
ATOM 2036 O O . GLU A 1 234 ? 71.020 3.996 26.692 1.00 21.73 747 GLU A O 1
ATOM 2042 N N . LEU A 1 235 ? 72.399 2.520 25.701 1.00 19.41 748 LEU A N 1
ATOM 2043 C CA . LEU A 1 235 ? 71.535 2.361 24.561 1.00 18.20 748 LEU A CA 1
ATOM 2044 C C . LEU A 1 235 ? 70.162 1.881 24.958 1.00 18.00 748 LEU A C 1
ATOM 2045 O O . LEU A 1 235 ? 70.015 0.961 25.775 1.00 21.81 748 LEU A O 1
ATOM 2050 N N . GLN A 1 236 ? 69.152 2.511 24.350 1.00 17.19 749 GLN A N 1
ATOM 2051 C CA . GLN A 1 236 ? 67.777 2.031 24.435 1.00 17.26 749 GLN A CA 1
ATOM 2052 C C . GLN A 1 236 ? 67.155 2.230 23.076 1.00 16.74 749 GLN A C 1
ATOM 2053 O O . GLN A 1 236 ? 67.262 3.309 22.496 1.00 16.55 749 GLN A O 1
ATOM 2059 N N . ALA A 1 237 ? 66.507 1.206 22.540 1.00 16.19 750 ALA A N 1
ATOM 2060 C CA . ALA A 1 237 ? 65.905 1.297 21.231 1.00 16.72 750 ALA A CA 1
ATOM 2061 C C . ALA A 1 237 ? 64.690 0.379 21.144 1.00 17.69 750 ALA A C 1
ATOM 2062 O O . ALA A 1 237 ? 64.653 -0.691 21.794 1.00 19.23 750 ALA A O 1
ATOM 2064 N N . THR A 1 238 ? 63.724 0.795 20.326 1.00 17.61 751 THR A N 1
ATOM 2065 C CA . THR A 1 238 ? 62.445 0.092 20.189 1.00 17.03 751 THR A CA 1
ATOM 2066 C C . THR A 1 238 ? 62.067 -0.089 18.735 1.00 19.17 751 THR A C 1
ATOM 2067 O O . THR A 1 238 ? 62.107 0.851 17.949 1.00 18.31 751 THR A O 1
ATOM 2071 N N . VAL A 1 239 ? 61.668 -1.305 18.362 1.00 18.53 752 VAL A N 1
ATOM 2072 C CA . VAL A 1 239 ? 61.188 -1.583 17.005 1.00 18.35 752 VAL A CA 1
ATOM 2073 C C . VAL A 1 239 ? 59.786 -1.012 16.815 1.00 18.00 752 VAL A C 1
ATOM 2074 O O . VAL A 1 239 ? 58.881 -1.265 17.630 1.00 19.19 752 VAL A O 1
ATOM 2078 N N . LEU A 1 240 ? 59.573 -0.208 15.769 1.00 18.62 753 LEU A N 1
ATOM 2079 C CA . LEU A 1 240 ? 58.239 0.337 15.459 1.00 19.33 753 LEU A CA 1
ATOM 2080 C C . LEU A 1 240 ? 57.513 -0.531 14.466 1.00 20.63 753 LEU A C 1
ATOM 2081 O O . LEU A 1 240 ? 56.302 -0.690 14.496 1.00 22.88 753 LEU A O 1
ATOM 2086 N N . GLU A 1 241 ? 58.260 -1.018 13.484 1.00 20.94 754 GLU A N 1
ATOM 2087 C CA . GLU A 1 241 ? 57.604 -1.721 12.403 1.00 22.60 754 GLU A CA 1
ATOM 2088 C C . GLU A 1 241 ? 58.606 -2.574 11.681 1.00 18.99 754 GLU A C 1
ATOM 2089 O O . GLU A 1 241 ? 59.796 -2.266 11.659 1.00 19.19 754 GLU A O 1
ATOM 2095 N N . VAL A 1 242 ? 58.111 -3.666 11.123 1.00 23.28 755 VAL A N 1
ATOM 2096 C CA . VAL A 1 242 ? 58.885 -4.506 10.251 1.00 20.05 755 VAL A CA 1
ATOM 2097 C C . VAL A 1 242 ? 58.309 -4.308 8.871 1.00 25.14 755 VAL A C 1
ATOM 2098 O O . VAL A 1 242 ? 57.091 -4.404 8.680 1.00 27.23 755 VAL A O 1
ATOM 2102 N N . LYS A 1 243 ? 59.158 -3.989 7.901 1.00 23.85 756 LYS A N 1
ATOM 2103 C CA . LYS A 1 243 ? 58.663 -3.715 6.563 1.00 28.06 756 LYS A CA 1
ATOM 2104 C C . LYS A 1 243 ? 59.612 -4.141 5.460 1.00 28.86 756 LYS A C 1
ATOM 2105 O O . LYS A 1 243 ? 60.795 -3.810 5.499 1.00 24.04 756 LYS A O 1
ATOM 2111 N N . ALA A 1 244 ? 59.046 -4.744 4.428 1.00 30.85 757 ALA A N 1
ATOM 2112 C CA . ALA A 1 244 ? 59.800 -5.116 3.237 1.00 29.01 757 ALA A CA 1
ATOM 2113 C C . ALA A 1 244 ? 59.896 -3.909 2.318 1.00 30.35 757 ALA A C 1
ATOM 2114 O O . ALA A 1 244 ? 58.894 -3.286 1.981 1.00 31.68 757 ALA A O 1
ATOM 2116 N N A ILE A 1 245 ? 61.125 -3.652 1.868 0.47 29.74 758 ILE A N 1
ATOM 2117 N N B ILE A 1 245 ? 61.098 -3.561 1.886 0.53 30.22 758 ILE A N 1
ATOM 2118 C CA A ILE A 1 245 ? 61.515 -2.476 1.096 0.47 29.45 758 ILE A CA 1
ATOM 2119 C CA B ILE A 1 245 ? 61.202 -2.479 0.925 0.53 29.05 758 ILE A CA 1
ATOM 2120 C C A ILE A 1 245 ? 62.237 -2.898 -0.182 0.47 31.90 758 ILE A C 1
ATOM 2121 C C B ILE A 1 245 ? 62.145 -2.886 -0.175 0.53 31.71 758 ILE A C 1
ATOM 2122 O O A ILE A 1 245 ? 62.955 -3.889 -0.162 0.47 32.13 758 ILE A O 1
ATOM 2123 O O B ILE A 1 245 ? 62.946 -3.796 -0.010 0.53 31.53 758 ILE A O 1
ATOM 2132 N N . GLU A 1 246 ? 62.042 -2.178 -1.289 1.00 34.97 759 GLU A N 1
ATOM 2133 C CA . GLU A 1 246 ? 62.791 -2.486 -2.495 1.00 41.17 759 GLU A CA 1
ATOM 2134 C C . GLU A 1 246 ? 64.286 -2.361 -2.221 1.00 34.34 759 GLU A C 1
ATOM 2135 O O . GLU A 1 246 ? 64.735 -1.418 -1.567 1.00 35.28 759 GLU A O 1
ATOM 2141 N N . GLY A 1 247 ? 65.019 -3.366 -2.679 1.00 40.14 760 GLY A N 1
ATOM 2142 C CA . GLY A 1 247 ? 66.466 -3.441 -2.577 1.00 42.29 760 GLY A CA 1
ATOM 2143 C C . GLY A 1 247 ? 67.002 -3.830 -1.217 1.00 37.78 760 GLY A C 1
ATOM 2144 O O . GLY A 1 247 ? 67.848 -4.702 -1.146 1.00 36.02 760 GLY A O 1
ATOM 2145 N N . PHE A 1 248 ? 66.387 -3.347 -0.139 1.00 31.36 761 PHE A N 1
ATOM 2146 C CA . PHE A 1 248 ? 66.935 -3.638 1.188 1.00 28.96 761 PHE A CA 1
ATOM 2147 C C . PHE A 1 248 ? 66.277 -4.851 1.817 1.00 32.65 761 PHE A C 1
ATOM 2148 O O . PHE A 1 248 ? 66.734 -5.343 2.859 1.00 37.00 761 PHE A O 1
ATOM 2156 N N . GLY A 1 249 ? 65.180 -5.321 1.234 1.00 30.77 762 GLY A N 1
ATOM 2157 C CA . GLY A 1 249 ? 64.525 -6.503 1.785 1.00 29.64 762 GLY A CA 1
ATOM 2158 C C . GLY A 1 249 ? 63.711 -6.203 3.043 1.00 23.79 762 GLY A C 1
ATOM 2159 O O . GLY A 1 249 ? 63.193 -5.105 3.186 1.00 26.62 762 GLY A O 1
ATOM 2160 N N . VAL A 1 250 ? 63.610 -7.176 3.948 1.00 23.30 763 VAL A N 1
ATOM 2161 C CA . VAL A 1 250 ? 62.888 -6.957 5.207 1.00 23.08 763 VAL A CA 1
ATOM 2162 C C . VAL A 1 250 ? 63.695 -6.151 6.180 1.00 22.77 763 VAL A C 1
ATOM 2163 O O . VAL A 1 250 ? 64.759 -6.567 6.657 1.00 22.32 763 VAL A O 1
ATOM 2167 N N . THR A 1 251 ? 63.169 -4.967 6.484 1.00 20.68 764 THR A N 1
ATOM 2168 C CA . THR A 1 251 ? 63.893 -3.989 7.308 1.00 19.67 764 THR A CA 1
ATOM 2169 C C . THR A 1 251 ? 63.088 -3.752 8.586 1.00 18.99 764 THR A C 1
ATOM 2170 O O . THR A 1 251 ? 61.911 -4.148 8.674 1.00 19.39 764 THR A O 1
ATOM 2174 N N . ILE A 1 252 ? 63.691 -3.120 9.578 1.00 18.14 765 ILE A N 1
ATOM 2175 C CA . ILE A 1 252 ? 62.930 -2.625 10.716 1.00 17.64 765 ILE A CA 1
ATOM 2176 C C . ILE A 1 252 ? 63.085 -1.125 10.840 1.00 17.20 765 ILE A C 1
ATOM 2177 O O . ILE A 1 252 ? 64.143 -0.586 10.572 1.00 17.43 765 ILE A O 1
ATOM 2182 N N . ASP A 1 253 ? 61.997 -0.469 11.212 1.00 17.20 766 ASP A N 1
ATOM 2183 C CA . ASP A 1 253 ? 62.072 0.945 11.635 1.00 16.77 766 ASP A CA 1
ATOM 2184 C C . ASP A 1 253 ? 62.164 0.947 13.142 1.00 17.22 766 ASP A C 1
ATOM 2185 O O . ASP A 1 253 ? 61.446 0.182 13.812 1.00 17.98 766 ASP A O 1
ATOM 2190 N N . VAL A 1 254 ? 63.061 1.760 13.687 1.00 15.98 767 VAL A N 1
ATOM 2191 C CA . VAL A 1 254 ? 63.429 1.704 15.079 1.00 16.97 767 VAL A CA 1
ATOM 2192 C C . VAL A 1 254 ? 63.452 3.108 15.643 1.00 18.23 767 VAL A C 1
ATOM 2193 O O . VAL A 1 254 ? 63.942 4.040 14.958 1.00 17.86 767 VAL A O 1
ATOM 2197 N N . ILE A 1 255 ? 62.926 3.300 16.849 1.00 16.23 768 ILE A N 1
ATOM 2198 C CA . ILE A 1 255 ? 63.215 4.557 17.562 1.00 14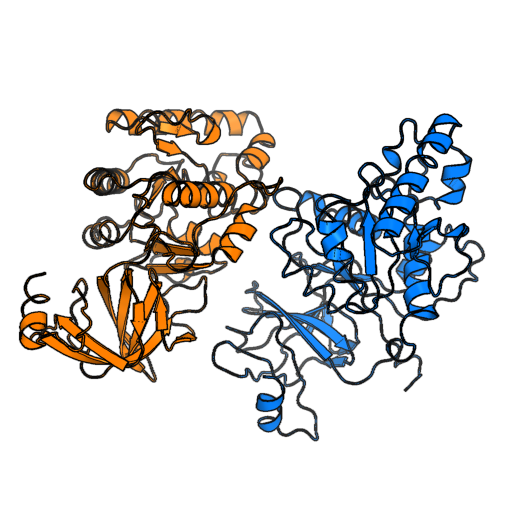.82 768 ILE A CA 1
ATOM 2199 C C . ILE A 1 255 ? 64.426 4.302 18.447 1.00 14.70 768 ILE A C 1
ATOM 2200 O O . ILE A 1 255 ? 64.386 3.449 19.361 1.00 16.77 768 ILE A O 1
ATOM 2205 N N . LEU A 1 256 ? 65.524 4.996 18.155 1.00 15.04 769 LEU A N 1
ATOM 2206 C CA . LEU A 1 256 ? 66.713 4.979 18.979 1.00 14.87 769 LEU A CA 1
ATOM 2207 C C . LEU A 1 256 ? 66.490 6.031 20.073 1.00 16.26 769 LEU A C 1
ATOM 2208 O O . LEU A 1 256 ? 66.483 7.242 19.775 1.00 17.35 769 LEU A O 1
ATOM 2213 N N . SER A 1 257 ? 66.188 5.580 21.289 1.00 15.01 770 SER A N 1
ATOM 2214 C CA . SER A 1 257 ? 65.859 6.499 22.394 1.00 16.19 770 SER A CA 1
ATOM 2215 C C . SER A 1 257 ? 67.061 6.994 23.144 1.00 16.97 770 SER A C 1
ATOM 2216 O O . SER A 1 257 ? 67.028 8.090 23.705 1.00 15.78 770 SER A O 1
ATOM 2219 N N . ASN A 1 258 ? 68.114 6.170 23.254 1.00 15.87 771 ASN A N 1
ATOM 2220 C CA . ASN A 1 258 ? 69.312 6.622 23.963 1.00 16.45 771 ASN A CA 1
ATOM 2221 C C . ASN A 1 258 ? 70.475 5.836 23.409 1.00 16.66 771 ASN A C 1
ATOM 2222 O O . ASN A 1 258 ? 70.271 4.853 22.698 1.00 17.18 771 ASN A O 1
ATOM 2227 N N . GLY A 1 259 ? 71.675 6.342 23.649 1.00 17.24 772 GLY A N 1
ATOM 2228 C CA . GLY A 1 259 ? 72.885 5.700 23.172 1.00 20.74 772 GLY A CA 1
ATOM 2229 C C . GLY A 1 259 ? 73.134 5.960 21.697 1.00 17.41 772 GLY A C 1
ATOM 2230 O O . GLY A 1 259 ? 72.639 6.923 21.117 1.00 16.85 772 GLY A O 1
ATOM 2231 N N . ILE A 1 260 ? 73.965 5.103 21.105 1.00 18.78 773 ILE A N 1
ATOM 2232 C CA . ILE A 1 260 ? 74.463 5.322 19.759 1.00 19.03 773 ILE A CA 1
ATOM 2233 C C . ILE A 1 260 ? 74.397 4.019 18.986 1.00 17.93 773 ILE A C 1
ATOM 2234 O O . ILE A 1 260 ? 74.817 2.971 19.516 1.00 24.71 773 ILE A O 1
ATOM 2239 N N . LEU A 1 261 ? 73.875 4.061 17.764 1.00 17.16 774 LEU A N 1
ATOM 2240 C CA . LEU A 1 261 ? 73.922 2.860 16.891 1.00 17.26 774 LEU A CA 1
ATOM 2241 C C . LEU A 1 261 ? 74.951 3.008 15.796 1.00 22.48 774 LEU A C 1
ATOM 2242 O O . LEU A 1 261 ? 75.183 4.117 15.308 1.00 20.83 774 LEU A O 1
ATOM 2247 N N . ARG A 1 262 ? 75.580 1.897 15.396 1.00 18.53 775 ARG A N 1
ATOM 2248 C CA . ARG A 1 262 ? 76.616 1.982 14.378 1.00 19.45 775 ARG A CA 1
ATOM 2249 C C . ARG A 1 262 ? 76.399 0.930 13.311 1.00 19.60 775 ARG A C 1
ATOM 2250 O O . ARG A 1 262 ? 76.019 -0.194 13.631 1.00 19.53 775 ARG A O 1
ATOM 2258 N N . GLU A 1 263 ? 76.703 1.292 12.068 1.00 20.48 776 GLU A N 1
ATOM 2259 C CA . GLU A 1 263 ? 76.754 0.295 10.992 1.00 22.39 776 GLU A CA 1
ATOM 2260 C C . GLU A 1 263 ? 77.646 -0.847 11.394 1.00 21.57 776 GLU A C 1
ATOM 2261 O O . GLU A 1 263 ? 78.724 -0.634 11.978 1.00 22.44 776 GLU A O 1
ATOM 2267 N N . GLY A 1 264 ? 77.177 -2.075 11.114 1.00 21.32 777 GLY A N 1
ATOM 2268 C CA . GLY A 1 264 ? 77.916 -3.279 11.436 1.00 22.08 777 GLY A CA 1
ATOM 2269 C C . GLY A 1 264 ? 77.635 -3.808 12.838 1.00 22.02 777 GLY A C 1
ATOM 2270 O O . GLY A 1 264 ? 78.065 -4.919 13.161 1.00 22.24 777 GLY A O 1
ATOM 2271 N N . ASP A 1 265 ? 76.904 -3.046 13.667 1.00 21.66 778 ASP A N 1
ATOM 2272 C CA . ASP A 1 265 ? 76.662 -3.507 15.046 1.00 20.44 778 ASP A CA 1
ATOM 2273 C C . ASP A 1 265 ? 75.990 -4.879 15.059 1.00 20.40 778 ASP A C 1
ATOM 2274 O O . ASP A 1 265 ? 75.095 -5.137 14.251 1.00 20.47 778 ASP A O 1
ATOM 2279 N N A ARG A 1 266 ? 76.395 -5.749 15.981 0.44 21.03 779 ARG A N 1
ATOM 2280 N N B ARG A 1 266 ? 76.413 -5.738 15.985 0.56 21.04 779 ARG A N 1
ATOM 2281 C CA A ARG A 1 266 ? 75.646 -6.982 16.210 0.44 21.04 779 ARG A CA 1
ATOM 2282 C CA B ARG A 1 266 ? 75.677 -6.960 16.321 0.56 21.06 779 ARG A CA 1
ATOM 2283 C C A ARG A 1 266 ? 74.495 -6.627 17.158 0.44 24.08 779 ARG A C 1
ATOM 2284 C C B ARG A 1 266 ? 74.480 -6.618 17.210 0.56 24.43 779 ARG A C 1
ATOM 2285 O O A ARG A 1 266 ? 74.718 -6.128 18.271 0.44 23.87 779 ARG A O 1
ATOM 2286 O O B ARG A 1 266 ? 74.656 -6.104 18.326 0.56 23.37 779 ARG A O 1
ATOM 2301 N N . ILE A 1 267 ? 73.272 -6.880 16.712 1.00 21.77 780 ILE A N 1
ATOM 2302 C CA . ILE A 1 267 ? 72.051 -6.471 17.429 1.00 19.08 780 ILE A CA 1
ATOM 2303 C C . ILE A 1 267 ? 71.241 -7.697 17.791 1.00 20.87 780 ILE A C 1
ATOM 2304 O O . ILE A 1 267 ? 71.301 -8.754 17.083 1.00 20.17 780 ILE A O 1
ATOM 2309 N N A VAL A 1 268 ? 70.505 -7.599 18.898 0.62 20.34 781 VAL A N 1
ATOM 2310 N N B VAL A 1 268 ? 70.483 -7.580 18.876 0.38 20.28 781 VAL A N 1
ATOM 2311 C CA A VAL A 1 268 ? 69.611 -8.678 19.324 0.62 20.40 781 VAL A CA 1
ATOM 2312 C CA B VAL A 1 268 ? 69.612 -8.660 19.306 0.38 20.36 781 VAL A CA 1
ATOM 2313 C C A VAL A 1 268 ? 68.247 -8.095 19.612 0.62 19.22 781 VAL A C 1
ATOM 2314 C C B VAL A 1 268 ? 68.244 -8.059 19.539 0.38 19.18 781 VAL A C 1
ATOM 2315 O O A VAL A 1 268 ? 68.131 -6.992 20.129 0.62 20.12 781 VAL A O 1
ATOM 2316 O O B VAL A 1 268 ? 68.124 -6.916 19.975 0.38 18.93 781 VAL A O 1
ATOM 2323 N N . LEU A 1 269 ? 67.200 -8.808 19.213 1.00 20.06 782 LEU A N 1
ATOM 2324 C CA . LEU A 1 269 ? 65.858 -8.286 19.383 1.00 19.11 782 LEU A CA 1
ATOM 2325 C C . LEU A 1 269 ? 64.924 -9.468 19.385 1.00 19.91 782 LEU A C 1
ATOM 2326 O O . LEU A 1 269 ? 65.342 -10.604 19.116 1.00 20.92 782 LEU A O 1
ATOM 2331 N N . CYS A 1 270 ? 63.683 -9.212 19.795 1.00 20.22 783 CYS A N 1
ATOM 2332 C CA . CYS A 1 270 ? 62.658 -10.269 19.861 1.00 23.40 783 CYS A CA 1
ATOM 2333 C C . CYS A 1 270 ? 62.032 -10.593 18.509 1.00 23.84 783 CYS A C 1
ATOM 2334 O O . CYS A 1 270 ? 61.625 -9.689 17.766 1.00 26.21 783 CYS A O 1
ATOM 2337 N N . GLY A 1 271 ? 61.874 -11.886 18.256 1.00 23.20 784 GLY A N 1
ATOM 2338 C CA . GLY A 1 271 ? 61.242 -12.391 17.039 1.00 22.32 784 GLY A CA 1
ATOM 2339 C C . GLY A 1 271 ? 60.108 -13.329 17.418 1.00 24.05 784 GLY A C 1
ATOM 2340 O O . GLY A 1 271 ? 59.989 -13.769 18.568 1.00 25.34 784 GLY A O 1
ATOM 2341 N N . LEU A 1 272 ? 59.263 -13.646 16.448 1.00 27.18 785 LEU A N 1
ATOM 2342 C CA . LEU A 1 272 ? 58.134 -14.541 16.694 1.00 25.48 785 LEU A CA 1
ATOM 2343 C C . LEU A 1 272 ? 58.540 -15.918 17.189 1.00 26.52 785 LEU A C 1
ATOM 2344 O O . LEU A 1 272 ? 57.769 -16.537 17.920 1.00 27.76 785 LEU A O 1
ATOM 2349 N N . GLU A 1 273 ? 59.694 -16.419 16.735 1.00 26.22 786 GLU A N 1
ATOM 2350 C CA . GLU A 1 273 ? 60.201 -17.730 17.157 1.00 28.04 786 GLU A CA 1
ATOM 2351 C C . GLU A 1 273 ? 61.359 -17.644 18.154 1.00 29.65 786 GLU A C 1
ATOM 2352 O O . GLU A 1 273 ? 62.077 -18.616 18.353 1.00 37.85 786 GLU A O 1
ATOM 2358 N N . GLY A 1 274 ? 61.585 -16.478 18.723 1.00 27.12 787 GLY A N 1
ATOM 2359 C CA . GLY A 1 274 ? 62.670 -16.358 19.674 1.00 28.82 787 GLY A CA 1
ATOM 2360 C C . GLY A 1 274 ? 63.565 -15.213 19.296 1.00 25.83 787 GLY A C 1
ATOM 2361 O O . GLY A 1 274 ? 63.264 -14.464 18.381 1.00 23.91 787 GLY A O 1
ATOM 2362 N N . PRO A 1 275 ? 64.682 -15.064 20.008 1.00 24.43 788 PRO A N 1
ATOM 2363 C CA . PRO A 1 275 ? 65.557 -13.926 19.729 1.00 24.59 788 PRO A CA 1
ATOM 2364 C C . PRO A 1 275 ? 66.147 -13.988 18.328 1.00 22.76 788 PRO A C 1
ATOM 2365 O O . PRO A 1 275 ? 66.410 -15.082 17.817 1.00 24.12 788 PRO A O 1
ATOM 2369 N N . ILE A 1 276 ? 66.311 -12.809 17.742 1.00 21.68 789 ILE A N 1
ATOM 2370 C CA . ILE A 1 276 ? 66.973 -12.615 16.473 1.00 21.91 789 ILE A CA 1
ATOM 2371 C C . ILE A 1 276 ? 68.308 -11.989 16.762 1.00 20.99 789 ILE A C 1
ATOM 2372 O O . ILE A 1 276 ? 68.378 -11.020 17.503 1.00 21.54 789 ILE A O 1
ATOM 2377 N N A LYS A 1 277 ? 69.360 -12.557 16.191 0.48 21.48 790 LYS A N 1
ATOM 2378 N N B LYS A 1 277 ? 69.372 -12.550 16.210 0.52 21.48 790 LYS A N 1
ATOM 2379 C CA A LYS A 1 277 ? 70.706 -12.013 16.318 0.48 22.40 790 LYS A CA 1
ATOM 2380 C CA B LYS A 1 277 ? 70.691 -11.944 16.359 0.52 22.50 790 LYS A CA 1
ATOM 2381 C C A LYS A 1 277 ? 71.259 -11.731 14.938 0.48 22.14 790 LYS A C 1
ATOM 2382 C C B LYS A 1 277 ? 71.244 -11.718 14.966 0.52 22.18 790 LYS A C 1
ATOM 2383 O O A LYS A 1 277 ? 71.295 -12.635 14.112 0.48 23.19 790 LYS A O 1
ATOM 2384 O O B LYS A 1 277 ? 71.256 -12.643 14.160 0.52 22.78 790 LYS A O 1
ATOM 2395 N N . THR A 1 278 ? 71.660 -10.490 14.663 1.00 20.69 791 THR A N 1
ATOM 2396 C CA . THR A 1 278 ? 72.067 -10.169 13.300 1.00 20.90 791 THR A CA 1
ATOM 2397 C C . THR A 1 278 ? 72.990 -8.969 13.308 1.00 20.50 791 THR A C 1
ATOM 2398 O O . THR A 1 278 ? 73.339 -8.494 14.366 1.00 20.35 791 THR A O 1
ATOM 2402 N N . ASN A 1 279 ? 73.466 -8.538 12.136 1.00 20.72 792 ASN A N 1
ATOM 2403 C CA . ASN A 1 279 ? 74.366 -7.368 12.059 1.00 20.70 792 ASN A CA 1
ATOM 2404 C C . ASN A 1 279 ? 73.736 -6.309 11.189 1.00 22.22 792 ASN A C 1
ATOM 2405 O O . ASN A 1 279 ? 73.159 -6.612 10.139 1.00 21.44 792 ASN A O 1
ATOM 2410 N N . ILE A 1 280 ? 73.887 -5.051 11.592 1.00 19.69 793 ILE A N 1
ATOM 2411 C CA . ILE A 1 280 ? 73.368 -3.952 10.792 1.00 19.36 793 ILE A CA 1
ATOM 2412 C C . ILE A 1 280 ? 74.148 -3.790 9.469 1.00 20.37 793 ILE A C 1
ATOM 2413 O O . ILE A 1 280 ? 75.326 -3.442 9.478 1.00 23.47 793 ILE A O 1
ATOM 2418 N N . ARG A 1 281 ? 73.477 -4.030 8.341 1.00 20.58 794 ARG A N 1
ATOM 2419 C CA . ARG A 1 281 ? 74.089 -3.840 7.018 1.00 21.88 794 ARG A CA 1
ATOM 2420 C C . ARG A 1 281 ? 74.004 -2.412 6.555 1.00 21.69 794 ARG A C 1
ATOM 2421 O O . ARG A 1 281 ? 74.918 -1.904 5.902 1.00 22.70 794 ARG A O 1
ATOM 2429 N N . ALA A 1 282 ? 72.888 -1.767 6.868 1.00 20.80 795 ALA A N 1
ATOM 2430 C CA . ALA A 1 282 ? 72.716 -0.340 6.588 1.00 22.20 795 ALA A CA 1
ATOM 2431 C C . ALA A 1 282 ? 71.940 0.290 7.714 1.00 19.59 795 ALA A C 1
ATOM 2432 O O . ALA A 1 282 ? 70.959 -0.270 8.209 1.00 18.94 795 ALA A O 1
ATOM 2434 N N . LEU A 1 283 ? 72.422 1.445 8.140 1.00 19.46 796 LEU A N 1
ATOM 2435 C CA . LEU A 1 283 ? 71.809 2.236 9.196 1.00 18.52 796 LEU A CA 1
ATOM 2436 C C . LEU A 1 283 ? 71.327 3.494 8.499 1.00 20.71 796 LEU A C 1
ATOM 2437 O O . LEU A 1 283 ? 72.155 4.325 8.080 1.00 21.67 796 LEU A O 1
ATOM 2442 N N . LEU A 1 284 ? 70.008 3.638 8.362 1.00 18.43 797 LEU A N 1
ATOM 2443 C CA . LEU A 1 284 ? 69.443 4.631 7.457 1.00 19.00 797 LEU A CA 1
ATOM 2444 C C . LEU A 1 284 ? 68.601 5.637 8.239 1.00 19.02 797 LEU A C 1
ATOM 2445 O O . LEU A 1 284 ? 67.954 5.320 9.240 1.00 18.56 797 LEU A O 1
ATOM 2450 N N . THR A 1 285 ? 68.615 6.875 7.763 1.00 16.88 798 THR A N 1
ATOM 2451 C CA . THR A 1 285 ? 67.597 7.829 8.206 1.00 16.55 798 THR A CA 1
ATOM 2452 C C . THR A 1 285 ? 67.009 8.538 7.007 1.00 17.23 798 THR A C 1
ATOM 2453 O O . THR A 1 285 ? 67.606 8.565 5.924 1.00 19.56 798 THR A O 1
ATOM 2457 N N . PRO A 1 286 ? 65.842 9.191 7.200 1.00 18.32 799 PRO A N 1
ATOM 2458 C CA . PRO A 1 286 ? 65.441 10.164 6.196 1.00 16.59 799 PRO A CA 1
ATOM 2459 C C . PRO A 1 286 ? 66.360 11.367 6.189 1.00 16.84 799 PRO A C 1
ATOM 2460 O O . PRO A 1 286 ? 67.147 11.573 7.133 1.00 22.32 799 PRO A O 1
ATOM 2464 N N . ALA A 1 287 ? 66.127 12.254 5.245 1.00 20.09 800 ALA A N 1
ATOM 2465 C CA . ALA A 1 287 ? 66.750 13.585 5.340 1.00 22.30 800 ALA A CA 1
ATOM 2466 C C . ALA A 1 287 ? 66.225 14.278 6.620 1.00 20.68 800 ALA A C 1
ATOM 2467 O O . ALA A 1 287 ? 65.114 14.002 7.050 1.00 19.13 800 ALA A O 1
ATOM 2469 N N . PRO A 1 288 ? 66.986 15.244 7.180 1.00 21.33 801 PRO A N 1
ATOM 2470 C CA . PRO A 1 288 ? 66.425 15.995 8.299 1.00 21.24 801 PRO A CA 1
ATOM 2471 C C . PRO A 1 288 ? 65.097 16.645 7.880 1.00 17.54 801 PRO A C 1
ATOM 2472 O O . PRO A 1 288 ? 64.924 17.054 6.705 1.00 20.36 801 PRO A O 1
ATOM 2476 N N A MET A 1 289 ? 64.172 16.716 8.837 0.52 17.42 802 MET A N 1
ATOM 2477 N N B MET A 1 289 ? 64.172 16.753 8.830 0.48 17.11 802 MET A N 1
ATOM 2478 C CA A MET A 1 289 ? 62.870 17.324 8.676 0.52 18.52 802 MET A CA 1
ATOM 2479 C CA B MET A 1 289 ? 62.884 17.370 8.605 0.48 17.77 802 MET A CA 1
ATOM 2480 C C A MET A 1 289 ? 62.015 16.597 7.641 0.52 18.26 802 MET A C 1
ATOM 2481 C C B MET A 1 289 ? 62.013 16.600 7.621 0.48 18.27 802 MET A C 1
ATOM 2482 O O A MET A 1 289 ? 61.090 17.157 7.097 0.52 19.26 802 MET A O 1
ATOM 2483 O O B MET A 1 289 ? 61.068 17.141 7.087 0.48 19.27 802 MET A O 1
ATOM 2492 N N . ARG A 1 290 ? 62.327 15.323 7.411 1.00 17.77 803 ARG A N 1
ATOM 2493 C CA . ARG A 1 290 ? 61.472 14.469 6.578 1.00 18.40 803 ARG A CA 1
ATOM 2494 C C . ARG A 1 290 ? 61.089 13.223 7.356 1.00 17.60 803 ARG A C 1
ATOM 2495 O O . ARG A 1 290 ? 61.844 12.755 8.231 1.00 17.88 803 ARG A O 1
ATOM 2503 N N A GLU A 1 291 ? 59.905 12.711 7.062 0.58 18.32 804 GLU A N 1
ATOM 2504 N N B GLU A 1 291 ? 59.905 12.696 7.038 0.42 23.38 804 GLU A N 1
ATOM 2505 C CA A GLU A 1 291 ? 59.396 11.597 7.822 0.58 27.33 804 GLU A CA 1
ATOM 2506 C CA B GLU A 1 291 ? 59.267 11.620 7.799 0.42 26.91 804 GLU A CA 1
ATOM 2507 C C A GLU A 1 291 ? 59.907 10.235 7.570 0.58 29.82 804 GLU A C 1
ATOM 2508 C C B GLU A 1 291 ? 59.877 10.255 7.582 0.42 29.49 804 GLU A C 1
ATOM 2509 O O A GLU A 1 291 ? 60.202 9.849 6.435 0.58 27.37 804 GLU A O 1
ATOM 2510 O O B GLU A 1 291 ? 60.222 9.886 6.454 0.42 27.80 804 GLU A O 1
ATOM 2521 N N . LEU A 1 292 ? 59.990 9.507 8.677 0.70 28.84 805 LEU A N 1
ATOM 2522 C CA . LEU A 1 292 ? 60.294 8.104 8.632 0.70 28.91 805 LEU A CA 1
ATOM 2523 C C . LEU A 1 292 ? 59.130 7.293 8.030 0.70 28.01 805 LEU A C 1
ATOM 2524 O O . LEU A 1 292 ? 59.396 6.293 7.366 0.70 31.69 805 LEU A O 1
ATOM 2529 N N . ARG A 1 293 ? 57.864 7.687 8.244 0.96 27.86 806 ARG A N 1
ATOM 2530 C CA . ARG A 1 293 ? 56.767 6.823 7.801 0.96 34.30 806 ARG A CA 1
ATOM 2531 C C . ARG A 1 293 ? 56.509 6.972 6.289 0.96 43.19 806 ARG A C 1
ATOM 2532 O O . ARG A 1 293 ? 55.652 6.279 5.736 0.96 46.02 806 ARG A O 1
ATOM 2540 N N . ILE A 1 294 ? 57.260 7.860 5.627 0.96 43.06 807 ILE A N 1
ATOM 2541 C CA . ILE A 1 294 ? 57.108 8.096 4.185 0.96 44.05 807 ILE A CA 1
ATOM 2542 C C . ILE A 1 294 ? 58.328 7.594 3.426 0.96 45.30 807 ILE A C 1
ATOM 2543 O O . ILE A 1 294 ? 59.483 7.743 3.872 0.96 46.73 807 ILE A O 1
ATOM 2548 N N . LYS A 1 295 ? 58.060 6.907 2.318 0.89 45.26 808 LYS A N 1
ATOM 2549 C CA . LYS A 1 295 ? 59.125 6.432 1.447 0.89 44.86 808 LYS A CA 1
ATOM 2550 C C . LYS A 1 295 ? 59.788 7.682 0.852 0.89 45.56 808 LYS A C 1
ATOM 2551 O O . LYS A 1 295 ? 59.112 8.615 0.408 0.89 51.76 808 LYS A O 1
ATOM 2557 N N . GLY A 1 296 ? 61.116 7.695 0.863 0.74 40.56 809 GLY A N 1
ATOM 2558 C CA . GLY A 1 296 ? 61.908 8.778 0.300 0.74 46.01 809 GLY A CA 1
ATOM 2559 C C . GLY A 1 296 ? 63.282 8.177 0.074 0.74 50.83 809 GLY A C 1
ATOM 2560 O O . GLY A 1 296 ? 63.462 6.970 0.269 0.74 47.47 809 GLY A O 1
ATOM 2561 N N . GLN A 1 297 ? 64.257 8.993 -0.310 1.00 57.20 810 GLN A N 1
ATOM 2562 C CA . GLN A 1 297 ? 65.611 8.473 -0.460 1.00 59.69 810 GLN A CA 1
ATOM 2563 C C . GLN A 1 297 ? 66.277 8.487 0.918 1.00 51.21 810 GLN A C 1
ATOM 2564 O O . GLN A 1 297 ? 66.126 9.448 1.666 1.00 57.48 810 GLN A O 1
ATOM 2570 N N . TYR A 1 298 ? 67.078 7.473 1.227 1.00 34.73 811 TYR A N 1
ATOM 2571 C CA . TYR A 1 298 ? 67.578 7.326 2.589 1.00 25.94 811 TYR A CA 1
ATOM 2572 C C . TYR A 1 298 ? 69.012 7.769 2.648 1.00 25.12 811 TYR A C 1
ATOM 2573 O O . TYR A 1 298 ? 69.762 7.611 1.680 1.00 29.19 811 TYR A O 1
ATOM 2582 N N . ILE A 1 299 ? 69.383 8.293 3.804 1.00 22.33 812 ILE A N 1
ATOM 2583 C CA . ILE A 1 299 ? 70.754 8.642 4.070 1.00 24.34 812 ILE A CA 1
ATOM 2584 C C . ILE A 1 299 ? 71.416 7.496 4.831 1.00 21.54 812 ILE A C 1
ATOM 2585 O O . ILE A 1 299 ? 70.870 7.025 5.846 1.00 19.84 812 ILE A O 1
ATOM 2590 N N . HIS A 1 300 ? 72.597 7.070 4.358 1.00 22.55 813 HIS A N 1
ATOM 2591 C CA . HIS A 1 300 ? 73.319 5.992 5.029 1.00 23.54 813 HIS A CA 1
ATOM 2592 C C . HIS A 1 300 ? 74.299 6.581 6.034 1.00 26.92 813 HIS A C 1
ATOM 2593 O O . HIS A 1 300 ? 75.021 7.506 5.693 1.00 29.65 813 HIS A O 1
ATOM 2600 N N . HIS A 1 301 ? 74.348 6.020 7.246 1.00 23.22 814 HIS A N 1
ATOM 2601 C CA . HIS A 1 301 ? 75.240 6.528 8.299 1.00 24.67 814 HIS A CA 1
ATOM 2602 C C . HIS A 1 301 ? 76.162 5.458 8.825 1.00 24.87 814 HIS A C 1
ATOM 2603 O O . HIS A 1 301 ? 75.758 4.300 8.948 1.00 24.96 814 HIS A O 1
ATOM 2610 N N . LYS A 1 302 ? 77.380 5.860 9.183 1.00 23.93 815 LYS A N 1
ATOM 2611 C CA . LYS A 1 302 ? 78.230 4.995 9.991 1.00 25.11 815 LYS A CA 1
ATOM 2612 C C . LYS A 1 302 ? 77.770 4.972 11.453 1.00 21.08 815 LYS A C 1
ATOM 2613 O O . LYS A 1 302 ? 77.904 3.931 12.141 1.00 24.37 815 LYS A O 1
ATOM 2619 N N . GLU A 1 303 ? 77.184 6.086 11.899 1.00 20.83 816 GLU A N 1
ATOM 2620 C CA . GLU A 1 303 ? 76.830 6.292 13.306 1.00 21.75 816 GLU A CA 1
ATOM 2621 C C . GLU A 1 303 ? 75.553 7.117 13.415 1.00 20.24 816 GLU A C 1
ATOM 2622 O O . GLU A 1 303 ? 75.420 8.095 12.691 1.00 21.42 816 GLU A O 1
ATOM 2628 N N . VAL A 1 304 ? 74.626 6.727 14.298 1.00 17.28 817 VAL A N 1
ATOM 2629 C CA . VAL A 1 304 ? 73.474 7.588 14.618 1.00 16.79 817 VAL A CA 1
ATOM 2630 C C . VAL A 1 304 ? 73.354 7.726 16.130 1.00 17.33 817 VAL A C 1
ATOM 2631 O O . VAL A 1 304 ? 73.327 6.738 16.844 1.00 17.92 817 VAL A O 1
ATOM 2635 N N . LYS A 1 305 ? 73.384 8.962 16.612 1.00 16.59 818 LYS A N 1
ATOM 2636 C CA . LYS A 1 305 ? 73.246 9.267 18.032 1.00 17.17 818 LYS A CA 1
ATOM 2637 C C . LYS A 1 305 ? 71.792 9.525 18.386 1.00 17.21 818 LYS A C 1
ATOM 2638 O O . LYS A 1 305 ? 71.019 10.017 17.591 1.00 18.60 818 LYS A O 1
ATOM 2644 N N . ALA A 1 306 ? 71.435 9.221 19.619 1.00 16.91 819 ALA A N 1
ATOM 2645 C CA . ALA A 1 306 ? 70.010 9.352 20.030 1.00 16.51 819 ALA A CA 1
ATOM 2646 C C . ALA A 1 306 ? 69.564 10.790 20.320 1.00 16.87 819 ALA A C 1
ATOM 2647 O O . ALA A 1 306 ? 70.364 11.648 20.663 1.00 17.74 819 ALA A O 1
ATOM 2649 N N . ALA A 1 307 ? 68.251 11.066 20.225 1.00 16.43 820 ALA A N 1
ATOM 2650 C CA . ALA A 1 307 ? 67.262 10.180 19.665 1.00 15.61 820 ALA A CA 1
ATOM 2651 C C . ALA A 1 307 ? 67.066 10.384 18.186 1.00 15.92 820 ALA A C 1
ATOM 2652 O O . ALA A 1 307 ? 67.234 11.492 17.654 1.00 18.07 820 ALA A O 1
ATOM 2654 N N A GLN A 1 308 ? 66.744 9.305 17.497 0.60 15.53 821 GLN A N 1
ATOM 2655 N N B GLN A 1 308 ? 66.712 9.314 17.492 0.40 15.23 821 GLN A N 1
ATOM 2656 C CA A GLN A 1 308 ? 66.453 9.376 16.082 0.60 14.74 821 GLN A CA 1
ATOM 2657 C CA B GLN A 1 308 ? 66.485 9.391 16.058 0.40 14.33 821 GLN A CA 1
ATOM 2658 C C A GLN A 1 308 ? 65.513 8.245 15.728 0.60 13.89 821 GLN A C 1
ATOM 2659 C C B GLN A 1 308 ? 65.653 8.202 15.632 0.40 14.30 821 GLN A C 1
ATOM 2660 O O A GLN A 1 308 ? 65.345 7.286 16.505 0.60 15.80 821 GLN A O 1
ATOM 2661 O O B GLN A 1 308 ? 65.723 7.131 16.248 0.40 13.50 821 GLN A O 1
ATOM 2672 N N . GLY A 1 309 ? 64.863 8.399 14.584 1.00 14.11 822 GLY A N 1
ATOM 2673 C CA . GLY A 1 309 ? 64.146 7.313 13.939 1.00 15.07 822 GLY A CA 1
ATOM 2674 C C . GLY A 1 309 ? 65.012 6.765 12.819 1.00 16.70 822 GLY A C 1
ATOM 2675 O O . GLY A 1 309 ? 65.349 7.506 11.881 1.00 17.53 822 GLY A O 1
ATOM 2676 N N . VAL A 1 310 ? 65.334 5.472 12.908 1.00 16.46 823 VAL A N 1
ATOM 2677 C CA . VAL A 1 310 ? 66.215 4.861 11.918 1.00 14.00 823 VAL A CA 1
ATOM 2678 C C . VAL A 1 310 ? 65.549 3.678 11.241 1.00 14.15 823 VAL A C 1
ATOM 2679 O O . VAL A 1 310 ? 64.575 3.110 11.733 1.00 16.65 823 VAL A O 1
ATOM 2683 N N . LYS A 1 311 ? 66.060 3.354 10.058 1.00 16.37 824 LYS A N 1
ATOM 2684 C CA . LYS A 1 311 ? 65.674 2.126 9.400 1.00 16.47 824 LYS A CA 1
ATOM 2685 C C . LYS A 1 311 ? 66.904 1.261 9.337 1.00 17.02 824 LYS A C 1
ATOM 2686 O O . LYS A 1 311 ? 67.976 1.728 8.967 1.00 17.36 824 LYS A O 1
ATOM 2692 N N . ILE A 1 312 ? 66.784 0.005 9.759 1.00 14.86 825 ILE A N 1
ATOM 2693 C CA . ILE A 1 312 ? 67.913 -0.903 9.738 1.00 16.21 825 ILE A CA 1
ATOM 2694 C C . ILE A 1 312 ? 67.682 -1.990 8.708 1.00 16.00 825 ILE A C 1
ATOM 2695 O O . ILE A 1 312 ? 66.610 -2.646 8.693 1.00 16.30 825 ILE A O 1
ATOM 2700 N N A SER A 1 313 ? 68.669 -2.201 7.850 0.56 17.25 826 SER A N 1
ATOM 2701 N N B SER A 1 313 ? 68.646 -2.182 7.824 0.44 16.88 826 SER A N 1
ATOM 2702 C CA A SER A 1 313 ? 68.719 -3.368 6.976 0.56 19.47 826 SER A CA 1
ATOM 2703 C CA B SER A 1 313 ? 68.655 -3.386 7.020 0.44 17.71 826 SER A CA 1
ATOM 2704 C C A SER A 1 313 ? 69.697 -4.386 7.563 0.56 22.05 826 SER A C 1
ATOM 2705 C C B SER A 1 313 ? 69.640 -4.368 7.650 0.44 21.41 826 SER A C 1
ATOM 2706 O O A SER A 1 313 ? 70.764 -4.017 8.037 0.56 22.97 826 SER A O 1
ATOM 2707 O O B SER A 1 313 ? 70.687 -3.976 8.169 0.44 17.63 826 SER A O 1
ATOM 2712 N N . ALA A 1 314 ? 69.257 -5.636 7.646 1.00 19.75 827 ALA A N 1
ATOM 2713 C CA . ALA A 1 314 ? 70.038 -6.712 8.254 1.00 19.49 827 ALA A CA 1
ATOM 2714 C C . ALA A 1 314 ? 69.388 -8.012 7.831 1.00 21.57 827 ALA A C 1
ATOM 2715 O O . ALA A 1 314 ? 68.178 -8.060 7.653 1.00 22.04 827 ALA A O 1
ATOM 2717 N N . PRO A 1 315 ? 70.171 -9.081 7.693 1.00 21.23 828 PRO A N 1
ATOM 2718 C CA . PRO A 1 315 ? 69.541 -10.367 7.394 1.00 22.63 828 PRO A CA 1
ATOM 2719 C C . PRO A 1 315 ? 68.752 -10.912 8.582 1.00 21.32 828 PRO A C 1
ATOM 2720 O O . PRO A 1 315 ? 69.060 -10.599 9.722 1.00 21.84 828 PRO A O 1
ATOM 2724 N N . GLY A 1 316 ? 67.732 -11.713 8.316 1.00 22.14 829 GLY A N 1
ATOM 2725 C CA . GLY A 1 316 ? 67.079 -12.409 9.398 1.00 22.23 829 GLY A CA 1
ATOM 2726 C C . GLY A 1 316 ? 66.034 -11.642 10.193 1.00 21.95 829 GLY A C 1
ATOM 2727 O O . GLY A 1 316 ? 65.653 -12.102 11.268 1.00 26.43 829 GLY A O 1
ATOM 2728 N N . LEU A 1 317 ? 65.537 -10.516 9.675 1.00 20.82 830 LEU A N 1
ATOM 2729 C CA . LEU A 1 317 ? 64.602 -9.727 10.482 1.00 20.51 830 LEU A CA 1
ATOM 2730 C C . LEU A 1 317 ? 63.152 -10.152 10.357 1.00 24.75 830 LEU A C 1
ATOM 2731 O O . LEU A 1 317 ? 62.286 -9.554 10.991 1.00 27.32 830 LEU A O 1
ATOM 2736 N N A GLU A 1 318 ? 62.885 -11.166 9.532 0.61 23.98 831 GLU A N 1
ATOM 2737 N N B GLU A 1 318 ? 62.878 -11.142 9.514 0.39 24.52 831 GLU A N 1
ATOM 2738 C CA A GLU A 1 318 ? 61.538 -11.687 9.356 0.61 27.89 831 GLU A CA 1
ATOM 2739 C CA B GLU A 1 318 ? 61.522 -11.638 9.368 0.39 27.49 831 GLU A CA 1
ATOM 2740 C C A GLU A 1 318 ? 60.956 -12.034 10.738 0.61 29.70 831 GLU A C 1
ATOM 2741 C C B GLU A 1 318 ? 60.960 -12.027 10.733 0.39 30.36 831 GLU A C 1
ATOM 2742 O O A GLU A 1 318 ? 61.603 -12.700 11.546 0.61 34.34 831 GLU A O 1
ATOM 2743 O O B GLU A 1 318 ? 61.612 -12.720 11.513 0.39 33.56 831 GLU A O 1
ATOM 2754 N N . GLY A 1 319 ? 59.768 -11.549 11.046 1.00 33.19 832 GLY A N 1
ATOM 2755 C CA . GLY A 1 319 ? 59.196 -11.884 12.337 1.00 35.98 832 GLY A CA 1
ATOM 2756 C C . GLY A 1 319 ? 59.692 -11.113 13.543 1.00 32.97 832 GLY A C 1
ATOM 2757 O O . GLY A 1 319 ? 59.324 -11.428 14.683 1.00 31.98 832 GLY A O 1
ATOM 2758 N N . ALA A 1 320 ? 60.492 -10.076 13.310 1.00 23.42 833 ALA A N 1
ATOM 2759 C CA . ALA A 1 320 ? 60.821 -9.148 14.371 1.00 21.15 833 ALA A CA 1
ATOM 2760 C C . ALA A 1 320 ? 59.495 -8.639 14.924 1.00 28.87 833 ALA A C 1
ATOM 2761 O O . ALA A 1 320 ? 58.512 -8.501 14.175 1.00 32.51 833 ALA A O 1
ATOM 2763 N N . ILE A 1 321 ? 59.438 -8.396 16.222 1.00 26.08 834 ILE A N 1
ATOM 2764 C CA . ILE A 1 321 ? 58.173 -8.025 16.847 1.00 23.93 834 ILE A CA 1
ATOM 2765 C C . ILE A 1 321 ? 58.085 -6.520 17.099 1.00 25.45 834 ILE A C 1
ATOM 2766 O O . ILE A 1 321 ? 58.971 -5.958 17.734 1.00 24.80 834 ILE A O 1
ATOM 2771 N N . ALA A 1 322 ? 57.023 -5.857 16.621 1.00 25.04 835 ALA A N 1
ATOM 2772 C CA . ALA A 1 322 ? 56.874 -4.423 16.876 1.00 28.61 835 ALA A CA 1
ATOM 2773 C C . ALA A 1 322 ? 56.734 -4.180 18.376 1.00 25.34 835 ALA A C 1
ATOM 2774 O O . ALA A 1 322 ? 56.023 -4.926 19.062 1.00 26.63 835 ALA A O 1
ATOM 2776 N N . GLY A 1 323 ? 57.403 -3.148 18.884 1.00 24.35 836 GLY A N 1
ATOM 2777 C CA . GLY A 1 323 ? 57.445 -2.898 20.309 1.00 22.35 836 GLY A CA 1
ATOM 2778 C C . GLY A 1 323 ? 58.619 -3.574 21.013 1.00 23.35 836 GLY A C 1
ATOM 2779 O O . GLY A 1 323 ? 58.918 -3.238 22.146 1.00 29.05 836 GLY A O 1
ATOM 2780 N N . SER A 1 324 ? 59.298 -4.496 20.336 1.00 25.46 837 SER A N 1
ATOM 2781 C CA . SER A 1 324 ? 60.491 -5.150 20.901 1.00 25.24 837 SER A CA 1
ATOM 2782 C C . SER A 1 324 ? 61.570 -4.133 21.214 1.00 21.16 837 SER A C 1
ATOM 2783 O O . SER A 1 324 ? 61.793 -3.193 20.454 1.00 22.41 837 SER A O 1
ATOM 2786 N N . ARG A 1 325 ? 62.269 -4.354 22.323 1.00 24.91 838 ARG A N 1
ATOM 2787 C CA . ARG A 1 325 ? 63.530 -3.652 22.552 1.00 22.17 838 ARG A CA 1
ATOM 2788 C C . ARG A 1 325 ? 64.630 -4.203 21.640 1.00 21.22 838 ARG A C 1
ATOM 2789 O O . ARG A 1 325 ? 64.545 -5.348 21.130 1.00 23.96 838 ARG A O 1
ATOM 2797 N N . LEU A 1 326 ? 65.661 -3.408 21.412 1.00 30.05 839 LEU A N 1
ATOM 2798 C CA . LEU A 1 326 ? 66.801 -3.836 20.615 1.00 27.66 839 LEU A CA 1
ATOM 2799 C C . LEU A 1 326 ? 68.071 -3.534 21.363 1.00 28.13 839 LEU A C 1
ATOM 2800 O O . LEU A 1 326 ? 68.206 -2.433 21.888 1.00 28.15 839 LEU A O 1
ATOM 2805 N N . LEU A 1 327 ? 68.990 -4.499 21.437 1.00 27.02 840 LEU A N 1
ATOM 2806 C CA . LEU A 1 327 ? 70.258 -4.316 22.127 1.00 27.30 840 LEU A CA 1
ATOM 2807 C C . LEU A 1 327 ? 71.420 -4.550 21.183 1.00 24.99 840 LEU A C 1
ATOM 2808 O O . LEU A 1 327 ? 71.266 -5.191 20.132 1.00 24.63 840 LEU A O 1
ATOM 2813 N N . VAL A 1 328 ? 72.551 -3.962 21.551 1.00 24.48 841 VAL A N 1
ATOM 2814 C CA . VAL A 1 328 ? 73.823 -4.145 20.842 1.00 23.76 841 VAL A CA 1
ATOM 2815 C C . VAL A 1 328 ? 74.769 -4.998 21.665 1.00 25.99 841 VAL A C 1
ATOM 2816 O O . VAL A 1 328 ? 74.972 -4.742 22.839 1.00 27.52 841 VAL A O 1
ATOM 2820 N N . VAL A 1 329 ? 75.374 -6.002 21.032 1.00 26.66 842 VAL A N 1
ATOM 2821 C CA . VAL A 1 329 ? 76.390 -6.826 21.705 1.00 29.15 842 VAL A CA 1
ATOM 2822 C C . VAL A 1 329 ? 77.703 -6.055 21.769 1.00 29.24 842 VAL A C 1
ATOM 2823 O O . VAL A 1 329 ? 78.304 -5.751 20.737 1.00 30.45 842 VAL A O 1
ATOM 2827 N N . GLY A 1 330 ? 78.109 -5.697 22.987 1.00 30.97 843 GLY A N 1
ATOM 2828 C CA . GLY A 1 330 ? 79.355 -4.999 23.228 1.00 32.13 843 GLY A CA 1
ATOM 2829 C C . GLY A 1 330 ? 80.525 -5.940 23.454 1.00 38.60 843 GLY A C 1
ATOM 2830 O O . GLY A 1 330 ? 80.339 -7.161 23.578 1.00 36.42 843 GLY A O 1
ATOM 2831 N N . PRO A 1 331 ? 81.738 -5.369 23.561 1.00 39.34 844 PRO A N 1
ATOM 2832 C CA . PRO A 1 331 ? 82.970 -6.130 23.754 1.00 41.25 844 PRO A CA 1
ATOM 2833 C C . PRO A 1 331 ? 82.907 -7.048 24.955 1.00 46.91 844 PRO A C 1
ATOM 2834 O O . PRO A 1 331 ? 83.496 -8.130 24.950 1.00 46.17 844 PRO A O 1
ATOM 2838 N N . ASP A 1 332 ? 82.250 -6.576 26.006 1.00 43.52 845 ASP A N 1
ATOM 2839 C CA . ASP A 1 332 ? 82.231 -7.295 27.269 1.00 51.92 845 ASP A CA 1
ATOM 2840 C C . ASP A 1 332 ? 81.004 -8.203 27.421 1.00 46.64 845 ASP A C 1
ATOM 2841 O O . ASP A 1 332 ? 80.855 -8.898 28.428 1.00 50.03 845 ASP A O 1
ATOM 2846 N N . ASP A 1 333 ? 80.119 -8.151 26.429 1.00 43.00 846 ASP A N 1
ATOM 2847 C CA . ASP A 1 333 ? 78.901 -8.952 26.395 1.00 42.77 846 ASP A CA 1
ATOM 2848 C C . ASP A 1 333 ? 79.116 -10.364 25.866 1.00 47.73 846 ASP A C 1
ATOM 2849 O O . ASP A 1 333 ? 80.012 -10.610 25.058 1.00 47.52 846 ASP A O 1
ATOM 2854 N N . ASP A 1 334 ? 78.289 -11.292 26.325 1.00 46.51 847 ASP A N 1
ATOM 2855 C CA . ASP A 1 334 ? 78.247 -12.609 25.723 1.00 48.15 847 ASP A CA 1
ATOM 2856 C C . ASP A 1 334 ? 77.000 -12.543 24.868 1.00 50.87 847 ASP A C 1
ATOM 2857 O O . ASP A 1 334 ? 75.924 -12.228 25.375 1.00 45.61 847 ASP A O 1
ATOM 2862 N N A GLU A 1 335 ? 77.165 -12.850 23.586 0.58 50.15 848 GLU A N 1
ATOM 2863 N N B GLU A 1 335 ? 77.123 -12.775 23.563 0.42 49.91 848 GLU A N 1
ATOM 2864 C CA A GLU A 1 335 ? 76.108 -12.689 22.602 0.58 48.98 848 GLU A CA 1
ATOM 2865 C CA B GLU A 1 335 ? 75.957 -12.625 22.692 0.42 48.94 848 GLU A CA 1
ATOM 2866 C C A GLU A 1 335 ? 74.872 -13.537 22.959 0.58 53.38 848 GLU A C 1
ATOM 2867 C C B GLU A 1 335 ? 74.805 -13.496 23.149 0.42 53.76 848 GLU A C 1
ATOM 2868 O O A GLU A 1 335 ? 73.739 -13.085 22.814 0.58 52.56 848 GLU A O 1
ATOM 2869 O O B GLU A 1 335 ? 73.666 -13.034 23.244 0.42 52.72 848 GLU A O 1
ATOM 2880 N N . GLU A 1 336 ? 75.104 -14.756 23.442 1.00 57.22 849 GLU A N 1
ATOM 2881 C CA . GLU A 1 336 ? 74.051 -15.666 23.895 1.00 61.82 849 GLU A CA 1
ATOM 2882 C C . GLU A 1 336 ? 73.342 -15.181 25.174 1.00 63.94 849 GLU A C 1
ATOM 2883 O O . GLU A 1 336 ? 72.133 -15.342 25.312 1.00 63.75 849 GLU A O 1
ATOM 2889 N N . GLU A 1 337 ? 74.094 -14.600 26.106 1.00 63.54 850 GLU A N 1
ATOM 2890 C CA . GLU A 1 337 ? 73.509 -14.030 27.322 1.00 62.99 850 GLU A CA 1
ATOM 2891 C C . GLU A 1 337 ? 72.612 -12.828 26.996 1.00 59.91 850 GLU A C 1
ATOM 2892 O O . GLU A 1 337 ? 71.570 -12.640 27.622 1.00 61.08 850 GLU A O 1
ATOM 2898 N N . LEU A 1 338 ? 73.014 -12.013 26.020 1.00 57.51 851 LEU A N 1
ATOM 2899 C CA . LEU A 1 338 ? 72.173 -10.897 25.573 1.00 57.81 851 LEU A CA 1
ATOM 2900 C C . LEU A 1 338 ? 70.849 -11.323 24.940 1.00 59.10 851 LEU A C 1
ATOM 2901 O O . LEU A 1 338 ? 69.832 -10.645 25.127 1.00 50.75 851 LEU A O 1
ATOM 2906 N N . GLU A 1 339 ? 70.849 -12.440 24.212 1.00 65.89 852 GLU A N 1
ATOM 2907 C CA . GLU A 1 339 ? 69.606 -12.929 23.616 1.00 70.12 852 GLU A CA 1
ATOM 2908 C C . GLU A 1 339 ? 68.520 -13.074 24.672 1.00 77.33 852 GLU A C 1
ATOM 2909 O O . GLU A 1 339 ? 67.366 -12.727 24.440 1.00 79.91 852 GLU A O 1
ATOM 2915 N N . GLU A 1 340 ? 68.908 -13.577 25.837 1.00 80.91 853 GLU A N 1
ATOM 2916 C CA . GLU A 1 340 ? 67.966 -13.854 26.908 1.00 86.43 853 GLU A CA 1
ATOM 2917 C C . GLU A 1 340 ? 67.498 -12.576 27.605 1.00 85.43 853 GLU A C 1
ATOM 2918 O O . GLU A 1 340 ? 66.350 -12.482 28.044 1.00 90.26 853 GLU A O 1
ATOM 2924 N N . GLU A 1 341 ? 68.380 -11.588 27.693 1.00 82.02 854 GLU A N 1
ATOM 2925 C CA . GLU A 1 341 ? 68.027 -10.319 28.314 1.00 82.83 854 GLU A CA 1
ATOM 2926 C C . GLU A 1 341 ? 66.960 -9.552 27.534 1.00 80.56 854 GLU A C 1
ATOM 2927 O O . GLU A 1 341 ? 66.023 -9.015 28.127 1.00 81.70 854 GLU A O 1
ATOM 2933 N N . VAL A 1 342 ? 67.088 -9.518 26.209 1.00 75.94 855 VAL A N 1
ATOM 2934 C CA . VAL A 1 342 ? 66.182 -8.717 25.381 1.00 72.50 855 VAL A CA 1
ATOM 2935 C C . VAL A 1 342 ? 64.711 -9.176 25.433 1.00 75.68 855 VAL A C 1
ATOM 2936 O O . VAL A 1 342 ? 63.803 -8.341 25.383 1.00 76.33 855 VAL A O 1
ATOM 2940 N N . GLU A 1 343 ? 64.471 -10.482 25.526 1.00 78.21 856 GLU A N 1
ATOM 2941 C CA . GLU A 1 343 ? 63.109 -10.995 25.647 1.00 83.41 856 GLU A CA 1
ATOM 2942 C C . GLU A 1 343 ? 62.596 -10.875 27.082 1.00 87.29 856 GLU A C 1
ATOM 2943 O O . GLU A 1 343 ? 62.881 -11.722 27.934 1.00 89.97 856 GLU A O 1
ATOM 2947 N N . GLY B 1 1 ? 22.687 -18.374 26.931 1.00 57.75 514 GLY B N 1
ATOM 2948 C CA . GLY B 1 1 ? 23.850 -18.951 27.577 1.00 56.63 514 GLY B CA 1
ATOM 2949 C C . GLY B 1 1 ? 25.066 -18.920 26.675 1.00 52.97 514 GLY B C 1
ATOM 2950 O O . GLY B 1 1 ? 26.061 -18.286 26.995 1.00 55.70 514 GLY B O 1
ATOM 2951 N N . HIS B 1 2 ? 24.982 -19.650 25.569 1.00 45.07 515 HIS B N 1
ATOM 2952 C CA . HIS B 1 2 ? 26.010 -19.695 24.523 1.00 43.23 515 HIS B CA 1
ATOM 2953 C C . HIS B 1 2 ? 26.238 -18.414 23.712 1.00 38.60 515 HIS B C 1
ATOM 2954 O O . HIS B 1 2 ? 27.349 -18.156 23.269 1.00 33.42 515 HIS B O 1
ATOM 2961 N N . MET B 1 3 ? 25.173 -17.673 23.428 1.00 36.50 516 MET B N 1
ATOM 2962 C CA . MET B 1 3 ? 25.282 -16.491 22.577 1.00 36.28 516 MET B CA 1
ATOM 2963 C C . MET B 1 3 ? 25.668 -15.227 23.336 1.00 41.62 516 MET B C 1
ATOM 2964 O O . MET B 1 3 ? 24.878 -14.299 23.468 1.00 36.97 516 MET B O 1
ATOM 2969 N N . ASN B 1 4 ? 26.909 -15.201 23.804 1.00 43.01 517 ASN B N 1
ATOM 2970 C CA . ASN B 1 4 ? 27.415 -14.122 24.639 1.00 44.54 517 ASN B CA 1
ATOM 2971 C C . ASN B 1 4 ? 28.857 -13.774 24.312 1.00 40.83 517 ASN B C 1
ATOM 2972 O O . ASN B 1 4 ? 29.548 -14.518 23.623 1.00 33.50 517 ASN B O 1
ATOM 2977 N N . LYS B 1 5 ? 29.303 -12.639 24.827 1.00 38.77 518 LYS B N 1
ATOM 2978 C CA . LYS B 1 5 ? 30.583 -12.058 24.465 1.00 34.66 518 LYS B CA 1
ATOM 2979 C C . LYS B 1 5 ? 31.764 -12.943 24.836 1.00 27.74 518 LYS B C 1
ATOM 2980 O O . LYS B 1 5 ? 32.861 -12.742 24.343 1.00 31.52 518 LYS B O 1
ATOM 2986 N N . ASP B 1 6 ? 31.565 -13.875 25.754 1.00 32.75 519 ASP B N 1
ATOM 2987 C CA . ASP B 1 6 ? 32.647 -14.770 26.135 1.00 33.05 519 ASP B CA 1
ATOM 2988 C C . ASP B 1 6 ? 32.736 -16.046 25.291 1.00 34.48 519 ASP B C 1
ATOM 2989 O O . ASP B 1 6 ? 33.624 -16.862 25.489 1.00 37.64 519 ASP B O 1
ATOM 2994 N N . ASN B 1 7 ? 31.798 -16.217 24.366 1.00 26.42 520 ASN B N 1
ATOM 2995 C CA . ASN B 1 7 ? 31.768 -17.392 23.492 1.00 27.44 520 ASN B CA 1
ATOM 2996 C C . ASN B 1 7 ? 31.895 -17.104 21.991 1.00 21.68 520 ASN B C 1
ATOM 2997 O O . ASN B 1 7 ? 31.451 -17.897 21.178 1.00 21.35 520 ASN B O 1
ATOM 3002 N N . LEU B 1 8 ? 32.453 -15.955 21.638 1.00 20.65 521 LEU B N 1
ATOM 3003 C CA . LEU B 1 8 ? 32.499 -15.527 20.240 1.00 19.29 521 LEU B CA 1
ATOM 3004 C C . LEU B 1 8 ? 33.339 -16.408 19.310 1.00 18.49 521 LEU B C 1
ATOM 3005 O O . LEU B 1 8 ? 34.358 -16.953 19.697 1.00 19.53 521 LEU B O 1
ATOM 3010 N N . ARG B 1 9 ? 32.882 -16.504 18.066 1.00 17.64 522 ARG B N 1
ATOM 3011 C CA . ARG B 1 9 ? 33.545 -17.246 16.998 1.00 18.28 522 ARG B CA 1
ATOM 3012 C C . ARG B 1 9 ? 34.006 -16.297 15.922 1.00 15.69 522 ARG B C 1
ATOM 3013 O O . ARG B 1 9 ? 33.257 -15.390 15.515 1.00 16.42 522 ARG B O 1
ATOM 3021 N N . SER B 1 10 ? 35.221 -16.487 15.417 1.00 15.11 523 SER B N 1
ATOM 3022 C CA . SER B 1 10 ? 35.635 -15.727 14.244 1.00 14.11 523 SER B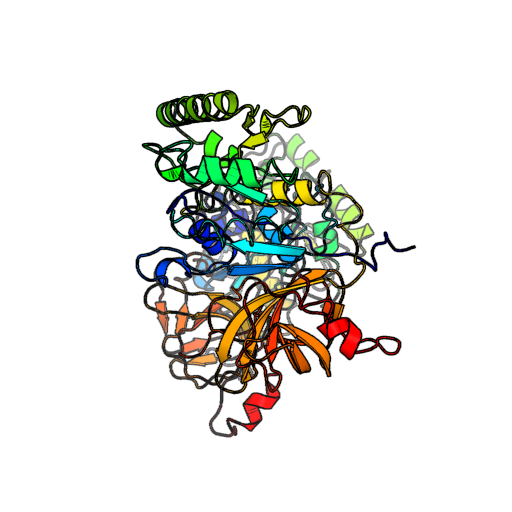 CA 1
ATOM 3023 C C . SER B 1 10 ? 35.083 -16.381 12.997 1.00 13.89 523 SER B C 1
ATOM 3024 O O . SER B 1 10 ? 35.353 -17.553 12.753 1.00 13.94 523 SER B O 1
ATOM 3027 N N . PRO B 1 11 ? 34.330 -15.663 12.159 1.00 13.58 524 PRO B N 1
ATOM 3028 C CA . PRO B 1 11 ? 33.765 -16.362 11.001 1.00 12.85 524 PRO B CA 1
ATOM 3029 C C . PRO B 1 11 ? 34.724 -16.576 9.848 1.00 12.12 524 PRO B C 1
ATOM 3030 O O . PRO B 1 11 ? 35.894 -16.151 9.921 1.00 12.74 524 PRO B O 1
ATOM 3034 N N . ILE B 1 12 ? 34.254 -17.264 8.804 1.00 11.94 525 ILE B N 1
ATOM 3035 C CA . ILE B 1 12 ? 35.092 -17.575 7.662 1.00 11.38 525 ILE B CA 1
ATOM 3036 C C . ILE B 1 12 ? 34.565 -16.923 6.381 1.00 11.74 525 ILE B C 1
ATOM 3037 O O . ILE B 1 12 ? 33.376 -17.059 6.078 1.00 12.91 525 ILE B O 1
ATOM 3042 N N . CYS B 1 13 ? 35.418 -16.180 5.679 1.00 11.83 526 CYS B N 1
ATOM 3043 C CA . CYS B 1 13 ? 35.075 -15.538 4.404 1.00 10.09 526 CYS B CA 1
ATOM 3044 C C . CYS B 1 13 ? 35.922 -16.185 3.302 1.00 12.32 526 CYS B C 1
ATOM 3045 O O . CYS B 1 13 ? 37.137 -16.295 3.451 1.00 14.40 526 CYS B O 1
ATOM 3048 N N A CYS B 1 14 ? 35.288 -16.586 2.216 0.57 10.75 527 CYS B N 1
ATOM 3049 N N B CYS B 1 14 ? 35.297 -16.626 2.226 0.43 11.02 527 CYS B N 1
ATOM 3050 C CA A CYS B 1 14 ? 36.014 -17.092 1.051 0.57 11.30 527 CYS B CA 1
ATOM 3051 C CA B CYS B 1 14 ? 36.075 -17.164 1.117 0.43 13.16 527 CYS B CA 1
ATOM 3052 C C A CYS B 1 14 ? 36.125 -15.997 -0.000 0.57 12.54 527 CYS B C 1
ATOM 3053 C C B CYS B 1 14 ? 36.045 -16.221 -0.074 0.43 13.07 527 CYS B C 1
ATOM 3054 O O A CYS B 1 14 ? 35.245 -15.136 -0.063 0.57 12.98 527 CYS B O 1
ATOM 3055 O O B CYS B 1 14 ? 34.965 -15.709 -0.444 0.43 11.28 527 CYS B O 1
ATOM 3060 N N A ILE B 1 15 ? 37.243 -15.956 -0.730 0.57 12.30 528 ILE B N 1
ATOM 3061 N N B ILE B 1 15 ? 37.219 -16.006 -0.675 0.43 12.44 528 ILE B N 1
ATOM 3062 C CA A ILE B 1 15 ? 37.315 -15.070 -1.885 0.57 11.61 528 ILE B CA 1
ATOM 3063 C CA B ILE B 1 15 ? 37.307 -15.196 -1.877 0.43 12.06 528 ILE B CA 1
ATOM 3064 C C A ILE B 1 15 ? 37.365 -15.969 -3.144 0.57 11.72 528 ILE B C 1
ATOM 3065 C C B ILE B 1 15 ? 37.256 -16.117 -3.097 0.43 10.45 528 ILE B C 1
ATOM 3066 O O A ILE B 1 15 ? 38.201 -16.879 -3.241 0.57 12.88 528 ILE B O 1
ATOM 3067 O O B ILE B 1 15 ? 37.967 -17.136 -3.168 0.43 12.43 528 ILE B O 1
ATOM 3076 N N . LEU B 1 16 ? 36.415 -15.729 -4.049 1.00 11.61 529 LEU B N 1
ATOM 3077 C CA . LEU B 1 16 ? 36.191 -16.494 -5.283 1.00 11.06 529 LEU B CA 1
ATOM 3078 C C . LEU B 1 16 ? 36.251 -15.569 -6.477 1.00 11.27 529 LEU B C 1
ATOM 3079 O O . LEU B 1 16 ? 35.922 -14.383 -6.371 1.00 12.98 529 LEU B O 1
ATOM 3084 N N . GLY B 1 17 ? 36.558 -16.109 -7.662 1.00 10.79 530 GLY B N 1
ATOM 3085 C CA . GLY B 1 17 ? 36.538 -15.275 -8.879 1.00 11.95 530 GLY B CA 1
ATOM 3086 C C . GLY B 1 17 ? 37.251 -15.940 -10.027 1.00 13.34 530 GLY B C 1
ATOM 3087 O O . GLY B 1 17 ? 38.000 -16.898 -9.828 1.00 13.50 530 GLY B O 1
ATOM 3088 N N . HIS B 1 18 ? 37.019 -15.412 -11.209 1.00 13.50 531 HIS B N 1
ATOM 3089 C CA . HIS B 1 18 ? 37.686 -15.935 -12.394 1.00 12.65 531 HIS B CA 1
ATOM 3090 C C . HIS B 1 18 ? 39.216 -15.773 -12.302 1.00 11.83 531 HIS B C 1
ATOM 3091 O O . HIS B 1 18 ? 39.739 -15.037 -11.446 1.00 13.10 531 HIS B O 1
ATOM 3098 N N . VAL B 1 19 ? 39.937 -16.484 -13.151 1.00 13.01 532 VAL B N 1
ATOM 3099 C CA . VAL B 1 19 ? 41.378 -16.495 -13.032 1.00 12.32 532 VAL B CA 1
ATOM 3100 C C . VAL B 1 19 ? 41.947 -15.093 -13.213 1.00 14.43 532 VAL B C 1
ATOM 3101 O O . VAL B 1 19 ? 41.489 -14.327 -14.050 1.00 13.76 532 VAL B O 1
ATOM 3105 N N . ASN B 1 20 ? 42.929 -14.768 -12.379 1.00 13.47 533 ASN B N 1
ATOM 3106 C CA . ASN B 1 20 ? 43.688 -13.529 -12.473 1.00 12.77 533 ASN B CA 1
ATOM 3107 C C . ASN B 1 20 ? 42.869 -12.256 -12.313 1.00 14.43 533 ASN B C 1
ATOM 3108 O O . ASN B 1 20 ? 43.202 -11.225 -12.880 1.00 15.36 533 ASN B O 1
ATOM 3113 N N . THR B 1 21 ? 41.812 -12.334 -11.520 1.00 13.13 534 THR B N 1
ATOM 3114 C CA . THR B 1 21 ? 40.971 -11.177 -11.273 1.00 12.41 534 THR B CA 1
ATOM 3115 C C . THR B 1 21 ? 41.491 -10.335 -10.113 1.00 13.67 534 THR B C 1
ATOM 3116 O O . THR B 1 21 ? 41.015 -9.234 -9.894 1.00 13.48 534 THR B O 1
ATOM 3120 N N . GLY B 1 22 ? 42.508 -10.833 -9.418 1.00 11.18 535 GLY B N 1
ATOM 3121 C CA . GLY B 1 22 ? 43.061 -10.120 -8.284 1.00 11.60 535 GLY B CA 1
ATOM 3122 C C . GLY B 1 22 ? 42.756 -10.587 -6.874 1.00 11.63 535 GLY B C 1
ATOM 3123 O O . GLY B 1 22 ? 42.959 -9.832 -5.933 1.00 12.36 535 GLY B O 1
ATOM 3124 N N . LYS B 1 23 ? 42.245 -11.801 -6.717 1.00 10.90 536 LYS B N 1
ATOM 3125 C CA . LYS B 1 23 ? 41.912 -12.270 -5.383 1.00 10.66 536 LYS B CA 1
ATOM 3126 C C . LYS B 1 23 ? 43.125 -12.306 -4.459 1.00 12.44 536 LYS B C 1
ATOM 3127 O O . LYS B 1 23 ? 43.075 -11.794 -3.352 1.00 12.09 536 LYS B O 1
ATOM 3133 N N . THR B 1 24 ? 44.223 -12.889 -4.927 1.00 10.08 537 THR B N 1
ATOM 3134 C CA . THR B 1 24 ? 45.441 -12.930 -4.118 1.00 11.58 537 THR B CA 1
ATOM 3135 C C . THR B 1 24 ? 46.065 -11.555 -3.925 1.00 13.07 537 THR B C 1
ATOM 3136 O O . THR B 1 24 ? 46.512 -11.214 -2.834 1.00 13.24 537 THR B O 1
ATOM 3140 N N . LYS B 1 25 ? 46.084 -10.760 -4.990 1.00 12.06 538 LYS B N 1
ATOM 3141 C CA . LYS B 1 25 ? 46.632 -9.420 -4.857 1.00 13.05 538 LYS B CA 1
ATOM 3142 C C . LYS B 1 25 ? 45.843 -8.594 -3.825 1.00 13.08 538 LYS B C 1
ATOM 3143 O O . LYS B 1 25 ? 46.467 -7.795 -3.097 1.00 12.47 538 LYS B O 1
ATOM 3149 N N . LEU B 1 26 ? 44.507 -8.739 -3.791 1.00 11.27 539 LEU B N 1
ATOM 3150 C CA . LEU B 1 26 ? 43.740 -8.023 -2.744 1.00 11.17 539 LEU B CA 1
ATOM 3151 C C . LEU B 1 26 ? 44.201 -8.442 -1.367 1.00 12.29 539 LEU B C 1
ATOM 3152 O O . LEU B 1 26 ? 44.394 -7.595 -0.479 1.00 13.72 539 LEU B O 1
ATOM 3157 N N . LEU B 1 27 ? 44.328 -9.746 -1.144 1.00 12.36 540 LEU B N 1
ATOM 3158 C CA . LEU B 1 27 ? 44.769 -10.183 0.185 1.00 12.13 540 LEU B CA 1
ATOM 3159 C C . LEU B 1 27 ? 46.186 -9.733 0.504 1.00 13.68 540 LEU B C 1
ATOM 3160 O O . LEU B 1 27 ? 46.494 -9.392 1.656 1.00 14.31 540 LEU B O 1
ATOM 3165 N N . ASP B 1 28 ? 47.074 -9.732 -0.505 1.00 12.41 541 ASP B N 1
ATOM 3166 C CA . ASP B 1 28 ? 48.441 -9.250 -0.314 1.00 11.50 541 ASP B CA 1
ATOM 3167 C C . ASP B 1 28 ? 48.441 -7.783 0.100 1.00 13.73 541 ASP B C 1
ATOM 3168 O O . ASP B 1 28 ? 49.257 -7.377 0.913 1.00 14.84 541 ASP B O 1
ATOM 3173 N N . LYS B 1 29 ? 47.517 -6.993 -0.463 1.00 13.89 542 LYS B N 1
ATOM 3174 C CA . LYS B 1 29 ? 47.481 -5.576 -0.093 1.00 14.30 542 LYS B CA 1
ATOM 3175 C C . LYS B 1 29 ? 47.020 -5.389 1.360 1.00 15.27 542 LYS B C 1
ATOM 3176 O O . LYS B 1 29 ? 47.554 -4.507 2.086 1.00 17.71 542 LYS B O 1
ATOM 3182 N N . ILE B 1 30 ? 46.034 -6.190 1.784 1.00 13.71 543 ILE B N 1
ATOM 3183 C CA . ILE B 1 30 ? 45.577 -6.163 3.168 1.00 15.50 543 ILE B CA 1
ATOM 3184 C C . ILE B 1 30 ? 46.677 -6.634 4.129 1.00 18.78 543 ILE B C 1
ATOM 3185 O O . ILE B 1 30 ? 46.948 -5.982 5.150 1.00 18.28 543 ILE B O 1
ATOM 3190 N N . ARG B 1 31 ? 47.290 -7.782 3.840 1.00 15.83 544 ARG B N 1
ATOM 3191 C CA . ARG B 1 31 ? 48.354 -8.336 4.691 1.00 15.15 544 ARG B CA 1
ATOM 3192 C C . ARG B 1 31 ? 49.655 -7.550 4.651 1.00 16.83 544 ARG B C 1
ATOM 3193 O O . ARG B 1 31 ? 50.497 -7.698 5.545 1.00 19.34 544 ARG B O 1
ATOM 3201 N N . GLN B 1 32 ? 49.882 -6.807 3.550 1.00 15.21 545 GLN B N 1
ATOM 3202 C CA . GLN B 1 32 ? 51.202 -6.232 3.212 1.00 18.09 545 GLN B CA 1
ATOM 3203 C C . GLN B 1 32 ? 52.228 -7.329 3.016 1.00 17.08 545 GLN B C 1
ATOM 3204 O O . GLN B 1 32 ? 53.303 -7.351 3.618 1.00 21.62 545 GLN B O 1
ATOM 3210 N N . THR B 1 33 ? 51.885 -8.220 2.093 1.00 15.40 546 THR B N 1
ATOM 3211 C CA . THR B 1 33 ? 52.686 -9.377 1.719 1.00 15.47 546 THR B CA 1
ATOM 3212 C C . THR B 1 33 ? 52.798 -9.475 0.197 1.00 18.11 546 THR B C 1
ATOM 3213 O O . THR B 1 33 ? 52.182 -8.710 -0.530 1.00 16.59 546 THR B O 1
ATOM 3217 N N . ASN B 1 34 ? 53.641 -10.388 -0.261 1.00 17.04 547 ASN B N 1
ATOM 3218 C CA . ASN B 1 34 ? 53.884 -10.601 -1.681 1.00 16.53 547 ASN B CA 1
ATOM 3219 C C . ASN B 1 34 ? 53.724 -12.050 -2.125 1.00 15.03 547 ASN B C 1
ATOM 3220 O O . ASN B 1 34 ? 54.545 -12.583 -2.852 1.00 18.73 547 ASN B O 1
ATOM 3225 N N . VAL B 1 35 ? 52.662 -12.687 -1.658 1.00 14.32 548 VAL B N 1
ATOM 3226 C CA . VAL B 1 35 ? 52.417 -14.072 -1.993 1.00 13.72 548 VAL B CA 1
ATOM 3227 C C . VAL B 1 35 ? 52.239 -14.229 -3.494 1.00 15.30 548 VAL B C 1
ATOM 3228 O O . VAL B 1 35 ? 52.734 -15.180 -4.079 1.00 17.00 548 VAL B O 1
ATOM 3232 N N . GLN B 1 36 ? 51.540 -13.298 -4.126 1.00 14.87 549 GLN B N 1
ATOM 3233 C CA . GLN B 1 36 ? 51.245 -13.492 -5.548 1.00 15.35 549 GLN B CA 1
ATOM 3234 C C . GLN B 1 36 ? 52.516 -13.564 -6.384 1.00 16.22 549 GLN B C 1
ATOM 3235 O O . GLN B 1 36 ? 52.611 -14.358 -7.292 1.00 18.19 549 GLN B O 1
ATOM 3241 N N . GLU B 1 37 ? 53.495 -12.736 -6.045 1.00 16.61 550 GLU B N 1
ATOM 3242 C CA . GLU B 1 37 ? 54.742 -12.710 -6.807 1.00 19.47 550 GLU B CA 1
ATOM 3243 C C . GLU B 1 37 ? 55.537 -14.014 -6.694 1.00 19.84 550 GLU B C 1
ATOM 3244 O O . GLU B 1 37 ? 56.409 -14.278 -7.530 1.00 22.30 550 GLU B O 1
ATOM 3250 N N . GLY B 1 38 ? 55.263 -14.783 -5.639 1.00 17.48 551 GLY B N 1
ATOM 3251 C CA . GLY B 1 38 ? 55.936 -16.056 -5.424 1.00 19.31 551 GLY B CA 1
ATOM 3252 C C . GLY B 1 38 ? 55.281 -17.248 -6.104 1.00 20.33 551 GLY B C 1
ATOM 3253 O O . GLY B 1 38 ? 55.870 -18.333 -6.129 1.00 23.42 551 GLY B O 1
ATOM 3254 N N . GLU B 1 39 ? 54.078 -17.072 -6.634 1.00 18.79 552 GLU B N 1
ATOM 3255 C CA . GLU B 1 39 ? 53.376 -18.206 -7.234 1.00 15.54 552 GLU B CA 1
ATOM 3256 C C . GLU B 1 39 ? 53.926 -18.557 -8.592 1.00 16.86 552 GLU B C 1
ATOM 3257 O O . GLU B 1 39 ? 54.135 -17.669 -9.414 1.00 18.16 552 GLU B O 1
ATOM 3263 N N . ALA B 1 40 ? 54.157 -19.839 -8.859 1.00 16.81 553 ALA B N 1
ATOM 3264 C CA . ALA B 1 40 ? 54.507 -20.280 -10.216 1.00 17.26 553 ALA B CA 1
ATOM 3265 C C . ALA B 1 40 ? 53.423 -19.787 -11.175 1.00 16.59 553 ALA B C 1
ATOM 3266 O O . ALA B 1 40 ? 52.249 -19.952 -10.930 1.00 15.77 553 ALA B O 1
ATOM 3268 N N . GLY B 1 41 ? 53.853 -19.149 -12.262 1.00 20.79 554 GLY B N 1
ATOM 3269 C CA . GLY B 1 41 ? 52.909 -18.692 -13.275 1.00 19.16 554 GLY B CA 1
ATOM 3270 C C . GLY B 1 41 ? 51.990 -17.588 -12.799 1.00 16.08 554 GLY B C 1
ATOM 3271 O O . GLY B 1 41 ? 51.077 -17.243 -13.532 1.00 17.33 554 GLY B O 1
ATOM 3272 N N . GLY B 1 42 ? 52.165 -17.130 -11.564 1.00 15.94 555 GLY B N 1
ATOM 3273 C CA . GLY B 1 42 ? 51.221 -16.158 -11.002 1.00 15.13 555 GLY B CA 1
ATOM 3274 C C . GLY B 1 42 ? 49.824 -16.707 -10.817 1.00 16.45 555 GLY B C 1
ATOM 3275 O O . GLY B 1 42 ? 48.828 -15.963 -10.796 1.00 15.46 555 GLY B O 1
ATOM 3276 N N A ILE B 1 43 ? 49.684 -18.019 -10.702 0.33 14.57 556 ILE B N 1
ATOM 3277 N N B ILE B 1 43 ? 49.754 -18.028 -10.631 0.67 14.50 556 ILE B N 1
ATOM 3278 C CA A ILE B 1 43 ? 48.338 -18.525 -10.469 0.33 13.27 556 ILE B CA 1
ATOM 3279 C CA B ILE B 1 43 ? 48.510 -18.789 -10.539 0.67 15.09 556 ILE B CA 1
ATOM 3280 C C A ILE B 1 43 ? 48.281 -19.319 -9.178 0.33 14.67 556 ILE B C 1
ATOM 3281 C C B ILE B 1 43 ? 48.327 -19.365 -9.124 0.67 12.94 556 ILE B C 1
ATOM 3282 O O A ILE B 1 43 ? 49.211 -20.061 -8.821 0.33 15.12 556 ILE B O 1
ATOM 3283 O O B ILE B 1 43 ? 49.237 -20.043 -8.629 0.67 15.56 556 ILE B O 1
ATOM 3292 N N . THR B 1 44 ? 47.174 -19.130 -8.466 1.00 12.22 557 THR B N 1
ATOM 3293 C CA . THR B 1 44 ? 46.965 -19.856 -7.204 1.00 12.21 557 THR B CA 1
ATOM 3294 C C . THR B 1 44 ? 46.546 -21.296 -7.496 1.00 12.25 557 THR B C 1
ATOM 3295 O O . THR B 1 44 ? 45.706 -21.514 -8.343 1.00 15.04 557 THR B O 1
ATOM 3299 N N . GLN B 1 45 ? 47.152 -22.260 -6.799 1.00 12.61 558 GLN B N 1
ATOM 3300 C CA . GLN B 1 45 ? 46.836 -23.701 -7.043 1.00 13.07 558 GLN B CA 1
ATOM 3301 C C . GLN B 1 45 ? 46.388 -24.404 -5.778 1.00 13.75 558 GLN B C 1
ATOM 3302 O O . GLN B 1 45 ? 46.162 -25.618 -5.815 1.00 18.05 558 GLN B O 1
ATOM 3308 N N . GLN B 1 46 ? 46.309 -23.676 -4.670 1.00 15.22 559 GLN B N 1
ATOM 3309 C CA . GLN B 1 46 ? 45.921 -24.262 -3.387 1.00 16.36 559 GLN B CA 1
ATOM 3310 C C . GLN B 1 46 ? 44.993 -23.338 -2.655 1.00 15.12 559 GLN B C 1
ATOM 3311 O O . GLN B 1 46 ? 45.024 -22.145 -2.879 1.00 18.09 559 GLN B O 1
ATOM 3317 N N . ILE B 1 47 ? 44.217 -23.877 -1.728 1.00 13.52 560 ILE B N 1
ATOM 3318 C CA . ILE B 1 47 ? 43.456 -23.048 -0.809 1.00 13.63 560 ILE B CA 1
ATOM 3319 C C . ILE B 1 47 ? 44.406 -22.425 0.205 1.00 14.08 560 ILE B C 1
ATOM 3320 O O . ILE B 1 47 ? 45.243 -23.123 0.848 1.00 16.70 560 ILE B O 1
ATOM 3325 N N . GLY B 1 48 ? 44.223 -21.119 0.411 1.00 14.47 561 GLY B N 1
ATOM 3326 C CA . GLY B 1 48 ? 45.037 -20.406 1.385 1.00 15.88 561 GLY B CA 1
ATOM 3327 C C . GLY B 1 48 ? 44.138 -19.923 2.511 1.00 18.28 561 GLY B C 1
ATOM 3328 O O . GLY B 1 48 ? 42.890 -20.016 2.398 1.00 20.80 561 GLY B O 1
ATOM 3329 N N . ALA B 1 49 ? 44.733 -19.675 3.667 1.00 13.66 562 ALA B N 1
ATOM 3330 C CA . ALA B 1 49 ? 43.967 -19.109 4.791 1.00 14.56 562 ALA B CA 1
ATOM 3331 C C . ALA B 1 49 ? 44.780 -18.075 5.545 1.00 12.20 562 ALA B C 1
ATOM 3332 O O . ALA B 1 49 ? 45.938 -18.320 5.883 1.00 15.03 562 ALA B O 1
ATOM 3334 N N . THR B 1 50 ? 44.162 -16.933 5.851 1.00 12.17 563 THR B N 1
ATOM 3335 C CA . THR B 1 50 ? 44.813 -15.876 6.628 1.00 12.18 563 THR B CA 1
ATOM 3336 C C . THR B 1 50 ? 43.888 -15.403 7.722 1.00 12.18 563 THR B C 1
ATOM 3337 O O . THR B 1 50 ? 42.722 -15.100 7.413 1.00 12.26 563 THR B O 1
ATOM 3341 N N . TYR B 1 51 ? 44.377 -15.320 8.956 1.00 12.84 564 TYR B N 1
ATOM 3342 C CA . TYR B 1 51 ? 43.548 -14.805 10.056 1.00 13.11 564 TYR B CA 1
ATOM 3343 C C . TYR B 1 51 ? 43.755 -13.315 10.271 1.00 13.89 564 TYR B C 1
ATOM 3344 O O . TYR B 1 51 ? 44.900 -12.844 10.366 1.00 13.97 564 TYR B O 1
ATOM 3353 N N . PHE B 1 52 ? 42.662 -12.593 10.393 1.00 12.70 565 PHE B N 1
ATOM 3354 C CA . PHE B 1 52 ? 42.721 -11.138 10.681 1.00 14.21 565 PHE B CA 1
ATOM 3355 C C . PHE B 1 52 ? 42.068 -10.878 12.022 1.00 14.46 565 PHE B C 1
ATOM 3356 O O . PHE B 1 52 ? 40.840 -10.963 12.150 1.00 14.33 565 PHE B O 1
ATOM 3364 N N . PRO B 1 53 ? 42.819 -10.492 13.031 1.00 13.31 566 PRO B N 1
ATOM 3365 C CA . PRO B 1 53 ? 42.207 -10.082 14.303 1.00 14.16 566 PRO B CA 1
ATOM 3366 C C . PRO B 1 53 ? 41.396 -8.798 14.135 1.00 14.99 566 PRO B C 1
ATOM 3367 O O . PRO B 1 53 ? 41.713 -7.964 13.268 1.00 14.90 566 PRO B O 1
ATOM 3371 N N . VAL B 1 54 ? 40.347 -8.643 14.943 1.00 14.67 567 VAL B N 1
ATOM 3372 C CA . VAL B 1 54 ? 39.471 -7.503 14.717 1.00 14.92 567 VAL B CA 1
ATOM 3373 C C . VAL B 1 54 ? 40.200 -6.167 14.933 1.00 15.57 567 VAL B C 1
ATOM 3374 O O . VAL B 1 54 ? 39.871 -5.215 14.223 1.00 15.18 567 VAL B O 1
ATOM 3378 N N . GLU B 1 55 ? 41.210 -6.106 15.807 1.00 16.44 568 GLU B N 1
ATOM 3379 C CA . GLU B 1 55 ? 41.935 -4.850 15.976 1.00 18.02 568 GLU B CA 1
ATOM 3380 C C . GLU B 1 55 ? 42.501 -4.401 14.616 1.00 17.13 568 GLU B C 1
ATOM 3381 O O . GLU B 1 55 ? 42.492 -3.203 14.302 1.00 17.44 568 GLU B O 1
ATOM 3387 N N . ALA B 1 56 ? 43.035 -5.338 13.838 1.00 15.60 569 ALA B N 1
ATOM 3388 C CA . ALA B 1 56 ? 43.600 -4.997 12.529 1.00 14.64 569 ALA B CA 1
ATOM 3389 C C . ALA B 1 56 ? 42.510 -4.562 11.579 1.00 16.04 569 ALA B C 1
ATOM 3390 O O . ALA B 1 56 ? 42.690 -3.639 10.777 1.00 16.67 569 ALA B O 1
ATOM 3392 N N . ILE B 1 57 ? 41.356 -5.239 11.628 1.00 13.49 570 ILE B N 1
ATOM 3393 C CA . ILE B 1 57 ? 40.262 -4.849 10.756 1.00 14.33 570 ILE B CA 1
ATOM 3394 C C . ILE B 1 57 ? 39.763 -3.425 11.098 1.00 15.19 570 ILE B C 1
ATOM 3395 O O . ILE B 1 57 ? 39.494 -2.640 10.188 1.00 15.04 570 ILE B O 1
ATOM 3400 N N . LYS B 1 58 ? 39.681 -3.112 12.385 1.00 14.31 571 LYS B N 1
ATOM 3401 C CA . LYS B 1 58 ? 39.273 -1.754 12.802 1.00 14.64 571 LYS B CA 1
ATOM 3402 C C . LYS B 1 58 ? 40.236 -0.740 12.214 1.00 17.01 571 LYS B C 1
ATOM 3403 O O . LYS B 1 58 ? 39.813 0.310 11.739 1.00 17.17 571 LYS B O 1
ATOM 3409 N N . GLN B 1 59 ? 41.530 -1.029 12.284 1.00 14.63 572 GLN B N 1
ATOM 3410 C CA . GLN B 1 59 ? 42.492 -0.037 11.798 1.00 15.02 572 GLN B CA 1
ATOM 3411 C C . GLN B 1 59 ? 42.420 0.104 10.275 1.00 14.71 572 GLN B C 1
ATOM 3412 O O . GLN B 1 59 ? 42.502 1.241 9.756 1.00 16.58 572 GLN B O 1
ATOM 3418 N N . LYS B 1 60 ? 42.226 -1.026 9.583 1.00 14.69 573 LYS B N 1
ATOM 3419 C CA . LYS B 1 60 ? 42.182 -0.994 8.116 1.00 14.13 573 LYS B CA 1
ATOM 3420 C C . LYS B 1 60 ? 40.888 -0.432 7.558 1.00 14.77 573 LYS B C 1
ATOM 3421 O O . LYS B 1 60 ? 40.816 -0.163 6.380 1.00 16.90 573 LYS B O 1
ATOM 3427 N N . THR B 1 61 ? 39.880 -0.259 8.411 1.00 14.33 574 THR B N 1
ATOM 3428 C CA . THR B 1 61 ? 38.621 0.372 7.993 1.00 15.47 574 THR B CA 1
ATOM 3429 C C . THR B 1 61 ? 38.429 1.786 8.542 1.00 15.87 574 THR B C 1
ATOM 3430 O O . THR B 1 61 ? 37.371 2.405 8.357 1.00 16.88 574 THR B O 1
ATOM 3434 N N . ALA B 1 62 ? 39.424 2.321 9.264 1.00 15.12 575 ALA B N 1
ATOM 3435 C CA . ALA B 1 62 ? 39.276 3.613 9.911 1.00 16.13 575 ALA B CA 1
ATOM 3436 C C . ALA B 1 62 ? 38.894 4.705 8.894 1.00 16.58 575 ALA B C 1
ATOM 3437 O O . ALA B 1 62 ? 38.102 5.580 9.209 1.00 17.31 575 ALA B O 1
ATOM 3439 N N . VAL B 1 63 ? 39.407 4.627 7.665 1.00 16.24 576 VAL B N 1
ATOM 3440 C CA . VAL B 1 63 ? 39.128 5.705 6.713 1.00 17.02 576 VAL B CA 1
ATOM 3441 C C . VAL B 1 63 ? 37.682 5.683 6.187 1.00 16.79 576 VAL B C 1
ATOM 3442 O O . VAL B 1 63 ? 37.251 6.656 5.552 1.00 19.14 576 VAL B O 1
ATOM 3446 N N . VAL B 1 64 ? 36.965 4.592 6.458 1.00 17.33 577 VAL B N 1
ATOM 3447 C CA . VAL B 1 64 ? 35.508 4.592 6.193 1.00 16.67 577 VAL B CA 1
ATOM 3448 C C . VAL B 1 64 ? 34.717 4.405 7.498 1.00 19.63 577 VAL B C 1
ATOM 3449 O O . VAL B 1 64 ? 33.569 3.933 7.483 1.00 21.45 577 VAL B O 1
ATOM 3453 N N . ASN B 1 65 ? 35.341 4.767 8.616 1.00 16.87 578 ASN B N 1
ATOM 3454 C CA . ASN B 1 65 ? 34.689 4.755 9.941 1.00 17.35 578 ASN B CA 1
ATOM 3455 C C . ASN B 1 65 ? 35.219 5.954 10.713 1.00 18.36 578 ASN B C 1
ATOM 3456 O O . ASN B 1 65 ? 35.689 5.863 11.825 1.00 19.14 578 ASN B O 1
ATOM 3461 N N . LYS B 1 66 ? 35.127 7.112 10.086 1.00 19.07 579 LYS B N 1
ATOM 3462 C CA . LYS B 1 66 ? 35.832 8.258 10.591 1.00 23.97 579 LYS B CA 1
ATOM 3463 C C . LYS B 1 66 ? 35.218 8.750 11.909 1.00 25.97 579 LYS B C 1
ATOM 3464 O O . LYS B 1 66 ? 35.916 9.329 12.720 1.00 34.41 579 LYS B O 1
ATOM 3470 N N . ASP B 1 67 ? 33.906 8.585 12.084 1.00 25.29 580 ASP B N 1
ATOM 3471 C CA . ASP B 1 67 ? 33.238 9.053 13.324 1.00 26.35 580 ASP B CA 1
ATOM 3472 C C . ASP B 1 67 ? 33.312 7.978 14.423 1.00 28.48 580 ASP B C 1
ATOM 3473 O O . ASP B 1 67 ? 32.825 8.189 15.538 1.00 32.05 580 ASP B O 1
ATOM 3478 N N . GLY B 1 68 ? 33.883 6.828 14.080 1.00 22.71 581 GLY B N 1
ATOM 3479 C CA . GLY B 1 68 ? 34.154 5.782 15.052 1.00 25.67 581 GLY B CA 1
ATOM 3480 C C . GLY B 1 68 ? 32.895 5.076 15.519 1.00 30.24 581 GLY B C 1
ATOM 3481 O O . GLY B 1 68 ? 32.945 4.319 16.504 1.00 28.57 581 GLY B O 1
ATOM 3482 N N . LYS B 1 69 ? 31.781 5.281 14.815 1.00 24.23 582 LYS B N 1
ATOM 3483 C CA . LYS B 1 69 ? 30.518 4.745 15.308 1.00 25.45 582 LYS B CA 1
ATOM 3484 C C . LYS B 1 69 ? 30.171 3.334 14.838 1.00 23.08 582 LYS B C 1
ATOM 3485 O O . LYS B 1 69 ? 29.208 2.776 15.357 1.00 27.34 582 LYS B O 1
ATOM 3491 N N . PHE B 1 70 ? 30.921 2.757 13.898 1.00 19.88 583 PHE B N 1
ATOM 3492 C CA . PHE B 1 70 ? 30.629 1.392 13.483 1.00 18.97 583 PHE B CA 1
ATOM 3493 C C . PHE B 1 70 ? 30.968 0.404 14.602 1.00 24.41 583 PHE B C 1
ATOM 3494 O O . PHE B 1 70 ? 32.071 0.442 15.163 1.00 26.11 583 PHE B O 1
ATOM 3502 N N . GLU B 1 71 ? 30.030 -0.479 14.923 1.00 22.06 584 GLU B N 1
ATOM 3503 C CA . GLU B 1 71 ? 30.214 -1.396 16.037 1.00 21.71 584 GLU B CA 1
ATOM 3504 C C . GLU B 1 71 ? 30.799 -2.702 15.548 1.00 21.33 584 GLU B C 1
ATOM 3505 O O . GLU B 1 71 ? 30.188 -3.405 14.730 1.00 23.29 584 GLU B O 1
ATOM 3511 N N . PHE B 1 72 ? 31.997 -3.019 16.014 1.00 18.22 585 PHE B N 1
ATOM 3512 C CA . PHE B 1 72 ? 32.629 -4.299 15.675 1.00 17.35 585 PHE B CA 1
ATOM 3513 C C . PHE B 1 72 ? 32.236 -5.321 16.743 1.00 20.43 585 PHE B C 1
ATOM 3514 O O . PHE B 1 72 ? 32.374 -5.071 17.968 1.00 25.48 585 PHE B O 1
ATOM 3522 N N . LYS B 1 73 ? 31.704 -6.452 16.284 1.00 17.84 586 LYS B N 1
ATOM 3523 C CA . LYS B 1 73 ? 31.252 -7.483 17.202 1.00 19.19 586 LYS B CA 1
ATOM 3524 C C . LYS B 1 73 ? 32.045 -8.799 17.041 1.00 17.83 586 LYS B C 1
ATOM 3525 O O . LYS B 1 73 ? 32.191 -9.545 18.038 1.00 22.71 586 LYS B O 1
ATOM 3531 N N . VAL B 1 74 ? 32.569 -9.080 15.857 1.00 17.21 587 VAL B N 1
ATOM 3532 C CA . VAL B 1 74 ? 33.363 -10.299 15.671 1.00 15.02 587 VAL B CA 1
ATOM 3533 C C . VAL B 1 74 ? 34.738 -10.133 16.326 1.00 15.58 587 VAL B C 1
ATOM 3534 O O . VAL B 1 74 ? 35.256 -9.025 16.428 1.00 17.39 587 VAL B O 1
ATOM 3538 N N . PRO B 1 75 ? 35.339 -11.231 16.771 1.00 15.29 588 PRO B N 1
ATOM 3539 C CA . PRO B 1 75 ? 36.687 -11.148 17.329 1.00 16.33 588 PRO B CA 1
ATOM 3540 C C . PRO B 1 75 ? 37.759 -11.135 16.247 1.00 16.18 588 PRO B C 1
ATOM 3541 O O . PRO B 1 75 ? 38.925 -10.827 16.540 1.00 18.62 588 PRO B O 1
ATOM 3545 N N . GLY B 1 76 ? 37.382 -11.446 15.010 1.00 15.12 589 GLY B N 1
ATOM 3546 C CA . GLY B 1 76 ? 38.338 -11.537 13.904 1.00 14.20 589 GLY B CA 1
ATOM 3547 C C . GLY B 1 76 ? 37.681 -12.273 12.740 1.00 12.85 589 GLY B C 1
ATOM 3548 O O . GLY B 1 76 ? 36.487 -12.578 12.829 1.00 15.08 589 GLY B O 1
ATOM 3549 N N . LEU B 1 77 ? 38.440 -12.535 11.669 1.00 13.31 590 LEU B N 1
ATOM 3550 C CA . LEU B 1 77 ? 37.899 -13.151 10.482 1.00 12.59 590 LEU B CA 1
ATOM 3551 C C . LEU B 1 77 ? 38.954 -13.972 9.832 1.00 13.27 590 LEU B C 1
ATOM 3552 O O . LEU B 1 77 ? 40.070 -13.512 9.668 1.00 13.84 590 LEU B O 1
ATOM 3557 N N . LEU B 1 78 ? 38.622 -15.195 9.459 1.00 11.82 591 LEU B N 1
ATOM 3558 C CA . LEU B 1 78 ? 39.533 -16.036 8.681 1.00 11.10 591 LEU B CA 1
ATOM 3559 C C . LEU B 1 78 ? 39.168 -15.877 7.230 1.00 11.85 591 LEU B C 1
ATOM 3560 O O . LEU B 1 78 ? 38.004 -16.116 6.858 1.00 13.12 591 LEU B O 1
ATOM 3565 N N . ILE B 1 79 ? 40.094 -15.459 6.370 1.00 11.18 592 ILE B N 1
ATOM 3566 C CA . ILE B 1 79 ? 39.783 -15.339 4.962 1.00 10.51 592 ILE B CA 1
ATOM 3567 C C . ILE B 1 79 ? 40.514 -16.426 4.162 1.00 11.87 592 ILE B C 1
ATOM 3568 O O . ILE B 1 79 ? 41.759 -16.578 4.252 1.00 13.87 592 ILE B O 1
ATOM 3573 N N . ILE B 1 80 ? 39.750 -17.181 3.386 1.00 12.50 593 ILE B N 1
ATOM 3574 C CA . ILE B 1 80 ? 40.221 -18.306 2.585 1.00 12.54 593 ILE B CA 1
ATOM 3575 C C . ILE B 1 80 ? 40.404 -17.861 1.131 1.00 13.45 593 ILE B C 1
ATOM 3576 O O . ILE B 1 80 ? 39.469 -17.287 0.535 1.00 15.89 593 ILE B O 1
ATOM 3581 N N . ASP B 1 81 ? 41.610 -18.022 0.582 1.00 12.01 594 ASP B N 1
ATOM 3582 C CA . ASP B 1 81 ? 41.872 -17.687 -0.815 1.00 11.00 594 ASP B CA 1
ATOM 3583 C C . ASP B 1 81 ? 41.733 -18.938 -1.670 1.00 12.93 594 ASP B C 1
ATOM 3584 O O . ASP B 1 81 ? 42.017 -20.015 -1.173 1.00 14.66 594 ASP B O 1
ATOM 3589 N N . THR B 1 82 ? 41.214 -18.816 -2.884 1.00 11.84 595 THR B N 1
ATOM 3590 C CA . THR B 1 82 ? 40.997 -20.001 -3.725 1.00 13.14 595 THR B CA 1
ATOM 3591 C C . THR B 1 82 ? 41.537 -19.738 -5.123 1.00 11.61 595 THR B C 1
ATOM 3592 O O . THR B 1 82 ? 41.611 -18.593 -5.598 1.00 13.23 595 THR B O 1
ATOM 3596 N N . PRO B 1 83 ? 41.825 -20.802 -5.864 1.00 12.55 596 PRO B N 1
ATOM 3597 C CA . PRO B 1 83 ? 42.244 -20.662 -7.256 1.00 13.67 596 PRO B CA 1
ATOM 3598 C C . PRO B 1 83 ? 41.092 -20.209 -8.138 1.00 12.29 596 PRO B C 1
ATOM 3599 O O . PRO B 1 83 ? 39.970 -20.678 -7.976 1.00 13.42 596 PRO B O 1
ATOM 3603 N N . GLY B 1 84 ? 41.385 -19.358 -9.112 1.00 12.44 597 GLY B N 1
ATOM 3604 C CA . GLY B 1 84 ? 40.470 -19.043 -10.189 1.00 12.54 597 GLY B CA 1
ATOM 3605 C C . GLY B 1 84 ? 40.615 -19.874 -11.451 1.00 12.40 597 GLY B C 1
ATOM 3606 O O . GLY B 1 84 ? 39.706 -19.925 -12.272 1.00 13.76 597 GLY B O 1
ATOM 3607 N N . HIS B 1 85 ? 41.759 -20.516 -11.615 1.00 13.56 598 HIS B N 1
ATOM 3608 C CA . HIS B 1 85 ? 41.981 -21.249 -12.846 1.00 13.01 598 HIS B CA 1
ATOM 3609 C C . HIS B 1 85 ? 40.905 -22.294 -13.065 1.00 13.29 598 HIS B C 1
ATOM 3610 O O . HIS B 1 85 ? 40.468 -22.948 -12.117 1.00 13.46 598 HIS B O 1
ATOM 3617 N N . GLU B 1 86 ? 40.530 -22.487 -14.332 1.00 13.99 599 GLU B N 1
ATOM 3618 C CA . GLU B 1 86 ? 39.377 -23.331 -14.616 1.00 17.88 599 GLU B CA 1
ATOM 3619 C C . GLU B 1 86 ? 39.484 -24.746 -14.010 1.00 15.65 599 GLU B C 1
ATOM 3620 O O . GLU B 1 86 ? 38.489 -25.352 -13.622 1.00 16.28 599 GLU B O 1
ATOM 3626 N N A SER B 1 87 ? 40.705 -25.252 -13.878 0.97 14.71 600 SER B N 1
ATOM 3627 N N B SER B 1 87 ? 40.710 -25.254 -13.910 0.03 15.63 600 SER B N 1
ATOM 3628 C CA A SER B 1 87 ? 40.890 -26.644 -13.511 0.97 15.93 600 SER B CA 1
ATOM 3629 C CA B SER B 1 87 ? 40.950 -26.638 -13.500 0.03 16.24 600 SER B CA 1
ATOM 3630 C C A SER B 1 87 ? 40.666 -26.940 -12.039 0.97 16.03 600 SER B C 1
ATOM 3631 C C B SER B 1 87 ? 40.609 -26.950 -12.040 0.03 15.68 600 SER B C 1
ATOM 3632 O O A SER B 1 87 ? 40.633 -28.132 -11.673 0.97 16.71 600 SER B O 1
ATOM 3633 O O B SER B 1 87 ? 40.480 -28.119 -11.670 0.03 16.40 600 SER B O 1
ATOM 3638 N N . PHE B 1 88 ? 40.459 -25.918 -11.215 1.00 13.88 601 PHE B N 1
ATOM 3639 C CA . PHE B 1 88 ? 40.398 -26.103 -9.779 1.00 13.49 601 PHE B CA 1
ATOM 3640 C C . PHE B 1 88 ? 38.974 -25.934 -9.246 1.00 16.50 601 PHE B C 1
ATOM 3641 O O . PHE B 1 88 ? 38.780 -25.397 -8.165 1.00 15.44 601 PHE B O 1
ATOM 3649 N N A SER B 1 89 ? 37.980 -26.408 -9.979 0.65 15.22 602 SER B N 1
ATOM 3650 N N B SER B 1 89 ? 37.990 -26.447 -9.971 0.35 15.28 602 SER B N 1
ATOM 3651 C CA A SER B 1 89 ? 36.611 -26.329 -9.446 0.65 15.68 602 SER B CA 1
ATOM 3652 C CA B SER B 1 89 ? 36.611 -26.397 -9.477 0.35 15.76 602 SER B CA 1
ATOM 3653 C C A SER B 1 89 ? 36.475 -27.075 -8.121 0.65 15.20 602 SER B C 1
ATOM 3654 C C B SER B 1 89 ? 36.479 -27.078 -8.127 0.35 15.39 602 SER B C 1
ATOM 3655 O O A SER B 1 89 ? 35.667 -26.663 -7.262 0.65 16.07 602 SER B O 1
ATOM 3656 O O B SER B 1 89 ? 35.699 -26.629 -7.269 0.35 15.72 602 SER B O 1
ATOM 3661 N N . ASN B 1 90 ? 37.243 -28.150 -7.930 1.00 15.20 603 ASN B N 1
ATOM 3662 C CA . ASN B 1 90 ? 37.198 -28.885 -6.673 1.00 14.96 603 ASN B CA 1
ATOM 3663 C C . ASN B 1 90 ? 37.595 -27.986 -5.497 1.00 16.87 603 ASN B C 1
ATOM 3664 O O . ASN B 1 90 ? 36.979 -28.067 -4.439 1.00 16.64 603 ASN B O 1
ATOM 3669 N N . LEU B 1 91 ? 38.629 -27.173 -5.661 1.00 14.39 604 LEU B N 1
ATOM 3670 C CA . LEU B 1 91 ? 39.046 -26.349 -4.550 1.00 12.59 604 LEU B CA 1
ATOM 3671 C C . LEU B 1 91 ? 38.109 -25.151 -4.346 1.00 15.59 604 LEU B C 1
ATOM 3672 O O . LEU B 1 91 ? 37.909 -24.688 -3.215 1.00 15.68 604 LEU B O 1
ATOM 3677 N N . ARG B 1 92 ? 37.525 -24.632 -5.427 1.00 12.67 605 ARG B N 1
ATOM 3678 C CA . ARG B 1 92 ? 36.505 -23.578 -5.226 1.00 13.14 605 ARG B CA 1
ATOM 3679 C C . ARG B 1 92 ? 35.314 -24.161 -4.453 1.00 14.31 605 ARG B C 1
ATOM 3680 O O . ARG B 1 92 ? 34.774 -23.503 -3.525 1.00 14.73 605 ARG B O 1
ATOM 3688 N N A SER B 1 93 ? 34.908 -25.379 -4.785 0.63 14.31 606 SER B N 1
ATOM 3689 N N B SER B 1 93 ? 34.911 -25.373 -4.821 0.37 14.29 606 SER B N 1
ATOM 3690 C CA A SER B 1 93 ? 33.795 -26.004 -4.064 0.63 14.33 606 SER B CA 1
ATOM 3691 C CA B SER B 1 93 ? 33.859 -26.087 -4.099 0.37 14.97 606 SER B CA 1
ATOM 3692 C C A SER B 1 93 ? 34.158 -26.273 -2.591 0.63 15.11 606 SER B C 1
ATOM 3693 C C B SER B 1 93 ? 34.196 -26.199 -2.617 0.37 15.39 606 SER B C 1
ATOM 3694 O O A SER B 1 93 ? 33.338 -26.074 -1.705 0.63 15.99 606 SER B O 1
ATOM 3695 O O B SER B 1 93 ? 33.417 -25.792 -1.766 0.37 14.65 606 SER B O 1
ATOM 3700 N N . ARG B 1 94 ? 35.384 -26.711 -2.325 1.00 15.69 607 ARG B N 1
ATOM 3701 C CA . ARG B 1 94 ? 35.808 -26.929 -0.941 1.00 15.61 607 ARG B CA 1
ATOM 3702 C C . ARG B 1 94 ? 35.860 -25.600 -0.178 1.00 16.16 607 ARG B C 1
ATOM 3703 O O . ARG B 1 94 ? 35.345 -25.518 0.965 1.00 15.83 607 ARG B O 1
ATOM 3711 N N . GLY B 1 95 ? 36.468 -24.573 -0.783 1.00 14.37 608 GLY B N 1
ATOM 3712 C CA . GLY B 1 95 ? 36.493 -23.268 -0.120 1.00 15.10 608 GLY B CA 1
ATOM 3713 C C . GLY B 1 95 ? 35.104 -22.710 0.133 1.00 17.72 608 GLY B C 1
ATOM 3714 O O . GLY B 1 95 ? 34.804 -22.182 1.215 1.00 18.12 608 GLY B O 1
ATOM 3715 N N A SER B 1 96 ? 34.243 -22.818 -0.873 0.54 15.04 609 SER B N 1
ATOM 3716 N N B SER B 1 96 ? 34.231 -22.810 -0.851 0.46 15.33 609 SER B N 1
ATOM 3717 C CA A SER B 1 96 ? 32.872 -22.334 -0.733 0.54 16.57 609 SER B CA 1
ATOM 3718 C CA B SER B 1 96 ? 32.898 -22.259 -0.664 0.46 16.04 609 SER B CA 1
ATOM 3719 C C A SER B 1 96 ? 32.146 -23.085 0.396 0.54 16.38 609 SER B C 1
ATOM 3720 C C B SER B 1 96 ? 32.045 -23.108 0.326 0.46 16.42 609 SER B C 1
ATOM 3721 O O A SER B 1 96 ? 31.469 -22.469 1.236 0.54 17.74 609 SER B O 1
ATOM 3722 O O B SER B 1 96 ? 31.135 -22.581 0.980 0.46 17.71 609 SER B O 1
ATOM 3727 N N . SER B 1 97 ? 32.330 -24.402 0.476 1.00 15.91 610 SER B N 1
ATOM 3728 C CA . SER B 1 97 ? 31.651 -25.188 1.499 1.00 15.72 610 SER B CA 1
ATOM 3729 C C . SER B 1 97 ? 32.113 -24.804 2.913 1.00 17.36 610 SER B C 1
ATOM 3730 O O . SER B 1 97 ? 31.339 -24.991 3.843 1.00 18.99 610 SER B O 1
ATOM 3733 N N . LEU B 1 98 ? 33.347 -24.291 3.056 1.00 15.42 611 LEU B N 1
ATOM 3734 C CA . LEU B 1 98 ? 33.891 -23.983 4.353 1.00 15.83 611 LEU B CA 1
ATOM 3735 C C . LEU B 1 98 ? 33.439 -22.614 4.828 1.00 17.82 611 LEU B C 1
ATOM 3736 O O . LEU B 1 98 ? 33.468 -22.335 6.005 1.00 16.86 611 LEU B O 1
ATOM 3741 N N . CYS B 1 99 ? 33.053 -21.744 3.912 1.00 14.48 612 CYS B N 1
ATOM 3742 C CA . CYS B 1 99 ? 32.880 -20.336 4.330 1.00 13.77 612 CYS B CA 1
ATOM 3743 C C . CYS B 1 99 ? 31.493 -20.040 4.858 1.00 12.85 612 CYS B C 1
ATOM 3744 O O . CYS B 1 99 ? 30.538 -20.797 4.617 1.00 16.92 612 CYS B O 1
ATOM 3747 N N . ASN B 1 100 ? 31.413 -18.917 5.572 1.00 12.13 613 ASN B N 1
ATOM 3748 C CA . ASN B 1 100 ? 30.131 -18.448 6.060 1.00 12.67 613 ASN B CA 1
ATOM 3749 C C . ASN B 1 100 ? 29.633 -17.228 5.262 1.00 13.00 613 ASN B C 1
ATOM 3750 O O . ASN B 1 100 ? 28.425 -16.983 5.227 1.00 15.28 613 ASN B O 1
ATOM 3755 N N . ILE B 1 101 ? 30.565 -16.466 4.721 1.00 12.64 614 ILE B N 1
ATOM 3756 C CA . ILE B 1 101 ? 30.294 -15.292 3.875 1.00 14.05 614 ILE B CA 1
ATOM 3757 C C . ILE B 1 101 ? 31.343 -15.295 2.791 1.00 12.09 614 ILE B C 1
ATOM 3758 O O . ILE B 1 101 ? 32.300 -16.089 2.861 1.00 12.02 614 ILE B O 1
ATOM 3763 N N . ALA B 1 102 ? 31.198 -14.437 1.772 1.00 13.19 615 ALA B N 1
ATOM 3764 C CA . ALA B 1 102 ? 32.214 -14.470 0.698 1.00 12.81 615 ALA B CA 1
ATOM 3765 C C . ALA B 1 102 ? 32.410 -13.135 0.026 1.00 10.88 615 ALA B C 1
ATOM 3766 O O . ALA B 1 102 ? 31.525 -12.257 0.119 1.00 11.80 615 ALA B O 1
ATOM 3768 N N . ILE B 1 103 ? 33.550 -13.024 -0.659 1.00 10.76 616 ILE B N 1
ATOM 3769 C CA . ILE B 1 103 ? 33.807 -11.930 -1.617 1.00 10.78 616 ILE B CA 1
ATOM 3770 C C . ILE B 1 103 ? 33.898 -12.583 -2.984 1.00 10.71 616 ILE B C 1
ATOM 3771 O O . ILE B 1 103 ? 34.679 -13.519 -3.167 1.00 11.73 616 ILE B O 1
ATOM 3776 N N . LEU B 1 104 ? 33.123 -12.099 -3.917 1.00 11.49 617 LEU B N 1
ATOM 3777 C CA . LEU B 1 104 ? 33.219 -12.511 -5.319 1.00 12.12 617 LEU B CA 1
ATOM 3778 C C . LEU B 1 104 ? 33.964 -11.405 -6.060 1.00 11.35 617 LEU B C 1
ATOM 3779 O O . LEU B 1 104 ? 33.464 -10.288 -6.131 1.00 12.46 617 LEU B O 1
ATOM 3784 N N . VAL B 1 105 ? 35.129 -11.735 -6.621 1.00 11.27 618 VAL B N 1
ATOM 3785 C CA . VAL B 1 105 ? 35.919 -10.733 -7.334 1.00 11.55 618 VAL B CA 1
ATOM 3786 C C . VAL B 1 105 ? 35.549 -10.753 -8.803 1.00 12.94 618 VAL B C 1
ATOM 3787 O O . VAL B 1 105 ? 35.559 -11.827 -9.442 1.00 15.51 618 VAL B O 1
ATOM 3791 N N . VAL B 1 106 ? 35.274 -9.574 -9.340 1.00 12.21 619 VAL B N 1
ATOM 3792 C CA . VAL B 1 106 ? 34.954 -9.360 -10.756 1.00 13.92 619 VAL B CA 1
ATOM 3793 C C . VAL B 1 106 ? 35.936 -8.311 -11.262 1.00 16.22 619 VAL B C 1
ATOM 3794 O O . VAL B 1 106 ? 36.009 -7.214 -10.679 1.00 16.45 619 VAL B O 1
ATOM 3798 N N . ASP B 1 107 ? 36.672 -8.582 -12.335 1.00 14.93 620 ASP B N 1
ATOM 3799 C CA . ASP B 1 107 ? 37.540 -7.575 -12.923 1.00 14.55 620 ASP B CA 1
ATOM 3800 C C . ASP B 1 107 ? 36.641 -6.574 -13.621 1.00 16.83 620 ASP B C 1
ATOM 3801 O O . ASP B 1 107 ? 35.908 -6.931 -14.560 1.00 16.37 620 ASP B O 1
ATOM 3806 N N . ILE B 1 108 ? 36.658 -5.305 -13.183 1.00 14.84 621 ILE B N 1
ATOM 3807 C CA . ILE B 1 108 ? 35.778 -4.319 -13.794 1.00 15.49 621 ILE B CA 1
ATOM 3808 C C . ILE B 1 108 ? 36.005 -4.133 -15.309 1.00 18.37 621 ILE B C 1
ATOM 3809 O O . ILE B 1 108 ? 35.107 -3.687 -16.021 1.00 19.51 621 ILE B O 1
ATOM 3814 N N . MET B 1 109 ? 37.209 -4.469 -15.781 1.00 16.72 622 MET B N 1
ATOM 3815 C CA . MET B 1 109 ? 37.519 -4.352 -17.205 1.00 21.36 622 MET B CA 1
ATOM 3816 C C . MET B 1 109 ? 36.965 -5.508 -18.049 1.00 22.81 622 MET B C 1
ATOM 3817 O O . MET B 1 109 ? 36.939 -5.416 -19.299 1.00 27.21 622 MET B O 1
ATOM 3822 N N . HIS B 1 110 ? 36.563 -6.587 -17.397 1.00 18.65 623 HIS B N 1
ATOM 3823 C CA . HIS B 1 110 ? 36.095 -7.762 -18.144 1.00 20.25 623 HIS B CA 1
ATOM 3824 C C . HIS B 1 110 ? 34.671 -8.190 -17.831 1.00 22.44 623 HIS B C 1
ATOM 3825 O O . HIS B 1 110 ? 34.068 -8.900 -18.630 1.00 26.33 623 HIS B O 1
ATOM 3832 N N . GLY B 1 111 ? 34.145 -7.792 -16.673 1.00 19.62 624 GLY B N 1
ATOM 3833 C CA . GLY B 1 111 ? 32.835 -8.263 -16.238 1.00 19.98 624 GLY B CA 1
ATOM 3834 C C . GLY B 1 111 ? 32.790 -9.733 -15.837 1.00 18.78 624 GLY B C 1
ATOM 3835 O O . GLY B 1 111 ? 33.785 -10.325 -15.438 1.00 19.83 624 GLY B O 1
ATOM 3836 N N . LEU B 1 112 ? 31.593 -10.328 -15.929 1.00 18.89 625 LEU B N 1
ATOM 3837 C CA . LEU B 1 112 ? 31.430 -11.736 -15.516 1.00 16.03 625 LEU B CA 1
ATOM 3838 C C . LEU B 1 112 ? 32.083 -12.652 -16.533 1.00 19.75 625 LEU B C 1
ATOM 3839 O O . LEU B 1 112 ? 31.885 -12.479 -17.760 1.00 21.30 625 LEU B O 1
ATOM 3844 N N . GLU B 1 113 ? 32.869 -13.595 -16.026 1.00 16.18 626 GLU B N 1
ATOM 3845 C CA . GLU B 1 113 ? 33.552 -14.574 -16.871 1.00 16.19 626 GLU B CA 1
ATOM 3846 C C . GLU B 1 113 ? 33.170 -15.999 -16.377 1.00 18.19 626 GLU B C 1
ATOM 3847 O O . GLU B 1 113 ? 32.455 -16.154 -15.350 1.00 17.24 626 GLU B O 1
ATOM 3853 N N . PRO B 1 114 ? 33.587 -17.048 -17.089 1.00 19.04 627 PRO B N 1
ATOM 3854 C CA . PRO B 1 114 ? 33.042 -18.375 -16.745 1.00 18.40 627 PRO B CA 1
ATOM 3855 C C . PRO B 1 114 ? 33.231 -18.790 -15.290 1.00 20.19 627 PRO B C 1
ATOM 3856 O O . PRO B 1 114 ? 32.303 -19.372 -14.712 1.00 19.02 627 PRO B O 1
ATOM 3860 N N . GLN B 1 115 ? 34.387 -18.550 -14.685 1.00 16.92 628 GLN B N 1
ATOM 3861 C CA . GLN B 1 115 ? 34.500 -18.999 -13.293 1.00 16.42 628 GLN B CA 1
ATOM 3862 C C . GLN B 1 115 ? 33.818 -18.008 -12.344 1.00 17.67 628 GLN B C 1
ATOM 3863 O O . GLN B 1 115 ? 33.617 -18.327 -11.172 1.00 17.46 628 GLN B O 1
ATOM 3869 N N . THR B 1 116 ? 33.465 -16.800 -12.804 1.00 14.88 629 THR B N 1
ATOM 3870 C CA . THR B 1 116 ? 32.581 -15.944 -12.007 1.00 13.51 629 THR B CA 1
ATOM 3871 C C . THR B 1 116 ? 31.217 -16.617 -11.894 1.00 15.79 629 THR B C 1
ATOM 3872 O O . THR B 1 116 ? 30.609 -16.618 -10.830 1.00 17.62 629 THR B O 1
ATOM 3876 N N . ILE B 1 117 ? 30.735 -17.122 -13.025 1.00 16.31 630 ILE B N 1
ATOM 3877 C CA . ILE B 1 117 ? 29.424 -17.742 -13.060 1.00 16.47 630 ILE B CA 1
ATOM 3878 C C . ILE B 1 117 ? 29.431 -19.013 -12.224 1.00 17.39 630 ILE B C 1
ATOM 3879 O O . ILE B 1 117 ? 28.460 -19.286 -11.484 1.00 19.57 630 ILE B O 1
ATOM 3884 N N . GLU B 1 118 ? 30.501 -19.814 -12.345 1.00 16.17 631 GLU B N 1
ATOM 3885 C CA . GLU B 1 118 ? 30.615 -21.004 -11.523 1.00 15.72 631 GLU B CA 1
ATOM 3886 C C . GLU B 1 118 ? 30.579 -20.650 -10.042 1.00 17.07 631 GLU B C 1
ATOM 3887 O O . GLU B 1 118 ? 29.884 -21.320 -9.252 1.00 17.13 631 GLU B O 1
ATOM 3893 N N . SER B 1 119 ? 31.307 -19.594 -9.673 1.00 15.33 632 SER B N 1
ATOM 3894 C CA . SER B 1 119 ? 31.375 -19.173 -8.283 1.00 14.22 632 SER B CA 1
ATOM 3895 C C . SER B 1 119 ? 30.020 -18.637 -7.795 1.00 18.03 632 SER B C 1
ATOM 3896 O O . SER B 1 119 ? 29.617 -18.941 -6.670 1.00 16.77 632 SER B O 1
ATOM 3899 N N . LEU B 1 120 ? 29.301 -17.888 -8.634 1.00 15.80 633 LEU B N 1
ATOM 3900 C CA . LEU B 1 120 ? 27.950 -17.443 -8.267 1.00 19.66 633 LEU B CA 1
ATOM 3901 C C . LEU B 1 120 ? 27.028 -18.592 -7.912 1.00 21.67 633 LEU B C 1
ATOM 3902 O O . LEU B 1 120 ? 26.256 -18.521 -6.954 1.00 22.81 633 LEU B O 1
ATOM 3907 N N . ARG B 1 121 ? 27.115 -19.673 -8.671 1.00 18.35 634 ARG B N 1
ATOM 3908 C CA . ARG B 1 121 ? 26.292 -20.830 -8.418 1.00 18.08 634 ARG B CA 1
ATOM 3909 C C . ARG B 1 121 ? 26.660 -21.448 -7.065 1.00 20.31 634 ARG B C 1
ATOM 3910 O O . ARG B 1 121 ? 25.771 -21.862 -6.330 1.00 21.72 634 ARG B O 1
ATOM 3918 N N . LEU B 1 122 ? 27.953 -21.539 -6.763 1.00 17.91 635 LEU B N 1
ATOM 3919 C CA . LEU B 1 122 ? 28.386 -22.078 -5.463 1.00 18.95 635 LEU B CA 1
ATOM 3920 C C . LEU B 1 122 ? 27.799 -21.257 -4.313 1.00 19.16 635 LEU B C 1
ATOM 3921 O O . LEU B 1 122 ? 27.292 -21.821 -3.320 1.00 20.78 635 LEU B O 1
ATOM 3926 N N . LEU B 1 123 ? 27.855 -19.938 -4.470 1.00 17.59 636 LEU B N 1
ATOM 3927 C CA . LEU B 1 123 ? 27.328 -19.022 -3.466 1.00 17.48 636 LEU B CA 1
ATOM 3928 C C . LEU B 1 123 ? 25.813 -19.127 -3.342 1.00 22.79 636 LEU B C 1
ATOM 3929 O O . LEU B 1 123 ? 25.286 -19.197 -2.229 1.00 22.06 636 LEU B O 1
ATOM 3934 N N A ARG B 1 124 ? 25.108 -19.165 -4.469 0.41 20.04 637 ARG B N 1
ATOM 3935 N N B ARG B 1 124 ? 25.114 -19.143 -4.472 0.59 19.44 637 ARG B N 1
ATOM 3936 C CA A ARG B 1 124 ? 23.643 -19.249 -4.435 0.41 23.16 637 ARG B CA 1
ATOM 3937 C CA B ARG B 1 124 ? 23.654 -19.235 -4.440 0.59 23.52 637 ARG B CA 1
ATOM 3938 C C A ARG B 1 124 ? 23.140 -20.561 -3.852 0.41 24.38 637 ARG B C 1
ATOM 3939 C C B ARG B 1 124 ? 23.165 -20.544 -3.832 0.59 24.27 637 ARG B C 1
ATOM 3940 O O A ARG B 1 124 ? 22.153 -20.580 -3.106 0.41 25.27 637 ARG B O 1
ATOM 3941 O O B ARG B 1 124 ? 22.203 -20.545 -3.050 0.59 24.95 637 ARG B O 1
ATOM 3956 N N . GLU B 1 125 ? 23.807 -21.658 -4.194 1.00 21.92 638 GLU B N 1
ATOM 3957 C CA . GLU B 1 125 ? 23.401 -23.006 -3.735 1.00 29.86 638 GLU B CA 1
ATOM 3958 C C . GLU B 1 125 ? 23.387 -23.090 -2.208 1.00 25.75 638 GLU B C 1
ATOM 3959 O O . GLU B 1 125 ? 22.512 -23.724 -1.608 1.00 29.18 638 GLU B O 1
ATOM 3965 N N A ARG B 1 126 ? 24.363 -22.453 -1.572 0.39 23.95 639 ARG B N 1
ATOM 3966 N N B ARG B 1 126 ? 24.360 -22.427 -1.586 0.61 23.53 639 ARG B N 1
ATOM 3967 C CA A ARG B 1 126 ? 24.446 -22.473 -0.115 0.39 25.84 639 ARG B CA 1
ATOM 3968 C CA B ARG B 1 126 ? 24.504 -22.457 -0.135 0.61 26.32 639 ARG B CA 1
ATOM 3969 C C A ARG B 1 126 ? 23.850 -21.258 0.569 0.39 25.15 639 ARG B C 1
ATOM 3970 C C B ARG B 1 126 ? 23.875 -21.259 0.559 0.61 24.92 639 ARG B C 1
ATOM 3971 O O A ARG B 1 126 ? 23.890 -21.158 1.796 0.39 26.86 639 ARG B O 1
ATOM 3972 O O B ARG B 1 126 ? 23.908 -21.172 1.786 0.61 27.18 639 ARG B O 1
ATOM 3987 N N . LYS B 1 127 ? 23.267 -20.363 -0.223 1.00 22.38 640 LYS B N 1
ATOM 3988 C CA . LYS B 1 127 ? 22.687 -19.125 0.283 1.00 20.43 640 LYS B CA 1
ATOM 3989 C C . LYS B 1 127 ? 23.723 -18.353 1.094 1.00 19.47 640 LYS B C 1
ATOM 3990 O O . LYS B 1 127 ? 23.427 -17.760 2.129 1.00 23.05 640 LYS B O 1
ATOM 3996 N N . THR B 1 128 ? 24.946 -18.307 0.565 1.00 16.47 641 THR B N 1
ATOM 3997 C CA . THR B 1 128 ? 26.042 -17.623 1.251 1.00 16.01 641 THR B CA 1
ATOM 3998 C C . THR B 1 128 ? 25.926 -16.125 1.059 1.00 16.38 641 THR B C 1
ATOM 3999 O O . THR B 1 128 ? 25.916 -15.656 -0.083 1.00 16.46 641 THR B O 1
ATOM 4003 N N . PRO B 1 129 ? 25.877 -15.334 2.153 1.00 14.42 642 PRO B N 1
ATOM 4004 C CA . PRO B 1 129 ? 25.955 -13.871 1.943 1.00 13.63 642 PRO B CA 1
ATOM 4005 C C . PRO B 1 129 ? 27.262 -13.434 1.320 1.00 12.70 642 PRO B C 1
ATOM 4006 O O . PRO B 1 129 ? 28.320 -13.931 1.694 1.00 14.20 642 PRO B O 1
ATOM 4010 N N . PHE B 1 130 ? 27.198 -12.547 0.337 1.00 12.63 643 PHE B N 1
ATOM 4011 C CA . PHE B 1 130 ? 28.438 -12.134 -0.315 1.00 12.41 643 PHE B CA 1
ATOM 4012 C C . PHE B 1 130 ? 28.331 -10.709 -0.831 1.00 12.76 643 PHE B C 1
ATOM 4013 O O . PHE B 1 130 ? 27.238 -10.145 -0.988 1.00 13.93 643 PHE B O 1
ATOM 4021 N N A VAL B 1 131 ? 29.486 -10.080 -0.990 0.65 12.24 644 VAL B N 1
ATOM 4022 N N B VAL B 1 131 ? 29.517 -10.164 -1.080 0.35 12.05 644 VAL B N 1
ATOM 4023 C CA A VAL B 1 131 ? 29.597 -8.836 -1.752 0.65 11.99 644 VAL B CA 1
ATOM 4024 C CA B VAL B 1 131 ? 29.724 -8.853 -1.677 0.35 12.92 644 VAL B CA 1
ATOM 4025 C C A VAL B 1 131 ? 30.540 -9.077 -2.935 0.65 11.84 644 VAL B C 1
ATOM 4026 C C B VAL B 1 131 ? 30.603 -9.057 -2.913 0.35 11.66 644 VAL B C 1
ATOM 4027 O O A VAL B 1 131 ? 31.235 -10.078 -3.000 0.65 12.00 644 VAL B O 1
ATOM 4028 O O B VAL B 1 131 ? 31.346 -10.031 -2.987 0.35 11.76 644 VAL B O 1
ATOM 4035 N N . VAL B 1 132 ? 30.483 -8.172 -3.899 1.00 13.17 645 VAL B N 1
ATOM 4036 C CA . VAL B 1 132 ? 31.354 -8.259 -5.082 1.00 11.90 645 VAL B CA 1
ATOM 4037 C C . VAL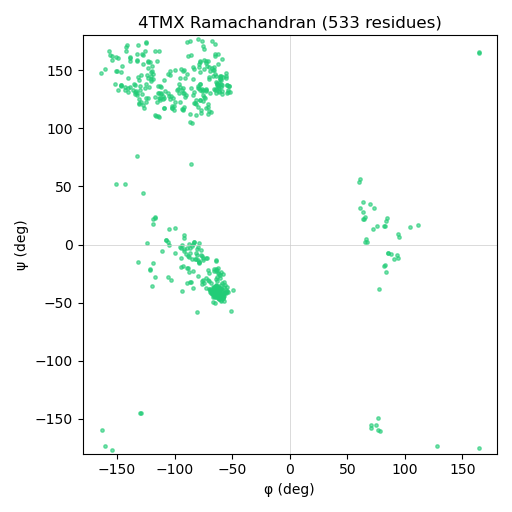 B 1 132 ? 32.423 -7.208 -4.975 1.00 13.33 645 VAL B C 1
ATOM 4038 O O . VAL B 1 132 ? 32.083 -6.026 -4.787 1.00 15.84 645 VAL B O 1
ATOM 4042 N N . ALA B 1 133 ? 33.680 -7.588 -5.111 1.00 12.69 646 ALA B N 1
ATOM 4043 C CA . ALA B 1 133 ? 34.775 -6.621 -5.316 1.00 13.37 646 ALA B CA 1
ATOM 4044 C C . ALA B 1 133 ? 34.914 -6.403 -6.805 1.00 13.85 646 ALA B C 1
ATOM 4045 O O . ALA B 1 133 ? 35.320 -7.342 -7.501 1.00 14.66 646 ALA B O 1
ATOM 4047 N N A LEU B 1 134 ? 34.611 -5.194 -7.267 0.74 13.29 647 LEU B N 1
ATOM 4048 N N B LEU B 1 134 ? 34.543 -5.209 -7.271 0.26 13.58 647 LEU B N 1
ATOM 4049 C CA A LEU B 1 134 ? 34.709 -4.826 -8.659 0.74 12.37 647 LEU B CA 1
ATOM 4050 C CA B LEU B 1 134 ? 34.696 -4.805 -8.659 0.26 13.42 647 LEU B CA 1
ATOM 4051 C C A LEU B 1 134 ? 36.105 -4.253 -8.826 0.74 13.71 647 LEU B C 1
ATOM 4052 C C B LEU B 1 134 ? 36.109 -4.267 -8.767 0.26 13.64 647 LEU B C 1
ATOM 4053 O O A LEU B 1 134 ? 36.350 -3.060 -8.639 0.74 13.83 647 LEU B O 1
ATOM 4054 O O B LEU B 1 134 ? 36.361 -3.088 -8.528 0.26 13.30 647 LEU B O 1
ATOM 4063 N N . ASN B 1 135 ? 37.053 -5.161 -9.019 1.00 12.36 648 ASN B N 1
ATOM 4064 C CA . ASN B 1 135 ? 38.482 -4.918 -8.930 1.00 12.29 648 ASN B CA 1
ATOM 4065 C C . ASN B 1 135 ? 39.118 -4.291 -10.168 1.00 14.68 648 ASN B C 1
ATOM 4066 O O . ASN B 1 135 ? 38.556 -4.332 -11.251 1.00 13.69 648 ASN B O 1
ATOM 4071 N N . LYS B 1 136 ? 40.328 -3.775 -9.967 1.00 13.67 649 LYS B N 1
ATOM 4072 C CA . LYS B 1 136 ? 41.139 -3.098 -10.983 1.00 14.51 649 LYS B CA 1
ATOM 4073 C C . LYS B 1 136 ? 40.654 -1.736 -11.467 1.00 12.80 649 LYS B C 1
ATOM 4074 O O . LYS B 1 136 ? 40.840 -1.390 -12.621 1.00 15.35 649 LYS B O 1
ATOM 4080 N N . ILE B 1 137 ? 40.069 -0.959 -10.566 1.00 13.60 650 ILE B N 1
ATOM 4081 C CA . ILE B 1 137 ? 39.596 0.370 -10.933 1.00 13.39 650 ILE B CA 1
ATOM 4082 C C . ILE B 1 137 ? 40.735 1.283 -11.383 1.00 14.32 650 ILE B C 1
ATOM 4083 O O . ILE B 1 137 ? 40.499 2.251 -12.090 1.00 15.90 650 ILE B O 1
ATOM 4088 N N . ASP B 1 138 ? 41.957 1.006 -10.948 1.00 15.22 651 ASP B N 1
ATOM 4089 C CA . ASP B 1 138 ? 43.075 1.836 -11.379 1.00 16.10 651 ASP B CA 1
ATOM 4090 C C . ASP B 1 138 ? 43.347 1.767 -12.891 1.00 16.96 651 ASP B C 1
ATOM 4091 O O . ASP B 1 138 ? 44.094 2.553 -13.437 1.00 18.82 651 ASP B O 1
ATOM 4096 N N . ARG B 1 139 ? 42.738 0.771 -13.544 1.00 17.77 652 ARG B N 1
ATOM 4097 C CA . ARG B 1 139 ? 42.856 0.618 -14.975 1.00 18.88 652 ARG B CA 1
ATOM 4098 C C . ARG B 1 139 ? 41.902 1.525 -15.758 1.00 18.54 652 ARG B C 1
ATOM 4099 O O . ARG B 1 139 ? 42.015 1.632 -16.988 1.00 22.38 652 ARG B O 1
ATOM 4107 N N . LEU B 1 140 ? 41.002 2.208 -15.050 1.00 19.32 653 LEU B N 1
ATOM 4108 C CA . LEU B 1 140 ? 40.197 3.245 -15.701 1.00 17.61 653 LEU B CA 1
ATOM 4109 C C . LEU B 1 140 ? 41.169 4.328 -16.227 1.00 19.67 653 LEU B C 1
ATOM 4110 O O . LEU B 1 140 ? 42.116 4.723 -15.513 1.00 20.26 653 LEU B O 1
ATOM 4115 N N . TYR B 1 141 ? 40.966 4.775 -17.467 1.00 19.61 654 TYR B N 1
ATOM 4116 C CA . TYR B 1 141 ? 41.948 5.618 -18.129 1.00 20.12 654 TYR B CA 1
ATOM 4117 C C . TYR B 1 141 ? 41.981 7.008 -17.483 1.00 25.53 654 TYR B C 1
ATOM 4118 O O . TYR B 1 141 ? 41.022 7.768 -17.597 1.00 27.97 654 TYR B O 1
ATOM 4127 N N . GLY B 1 142 ? 43.107 7.347 -16.859 1.00 22.49 655 GLY B N 1
ATOM 4128 C CA . GLY B 1 142 ? 43.243 8.600 -16.125 1.00 24.57 655 GLY B CA 1
ATOM 4129 C C . GLY B 1 142 ? 42.943 8.527 -14.617 1.00 21.28 655 GLY B C 1
ATOM 4130 O O . GLY B 1 142 ? 42.895 9.574 -13.940 1.00 23.28 655 GLY B O 1
ATOM 4131 N N . TRP B 1 143 ? 42.761 7.320 -14.071 1.00 18.46 656 TRP B N 1
ATOM 4132 C CA . TRP B 1 143 ? 42.512 7.161 -12.653 1.00 17.58 656 TRP B CA 1
ATOM 4133 C C . TRP B 1 143 ? 43.588 7.893 -11.830 1.00 20.70 656 TRP B C 1
ATOM 4134 O O . TRP B 1 143 ? 44.779 7.758 -12.105 1.00 22.71 656 TRP B O 1
ATOM 4145 N N . LYS B 1 144 ? 43.140 8.691 -10.847 1.00 19.39 657 LYS B N 1
ATOM 4146 C CA . LYS B 1 144 ? 44.049 9.400 -9.948 1.00 21.22 657 LYS B CA 1
ATOM 4147 C C . LYS B 1 144 ? 43.973 8.774 -8.564 1.00 19.95 657 LYS B C 1
ATOM 4148 O O . LYS B 1 144 ? 42.905 8.755 -7.953 1.00 24.99 657 LYS B O 1
ATOM 4154 N N . LYS B 1 145 ? 45.081 8.215 -8.079 1.00 18.25 658 LYS B N 1
ATOM 4155 C CA . LYS B 1 145 ? 45.034 7.413 -6.860 1.00 17.82 658 LYS B CA 1
ATOM 4156 C C . LYS B 1 145 ? 45.478 8.163 -5.591 1.00 15.86 658 LYS B C 1
ATOM 4157 O O . LYS B 1 145 ? 46.325 9.072 -5.618 1.00 21.87 658 LYS B O 1
ATOM 4163 N N . ILE B 1 146 ? 44.876 7.724 -4.485 1.00 17.28 659 ILE B N 1
ATOM 4164 C CA . ILE B 1 146 ? 45.407 7.979 -3.140 1.00 18.42 659 ILE B CA 1
ATOM 4165 C C . ILE B 1 146 ? 45.472 6.612 -2.508 1.00 16.04 659 ILE B C 1
ATOM 4166 O O . ILE B 1 146 ? 44.444 5.968 -2.351 1.00 16.22 659 ILE B O 1
ATOM 4171 N N . GLU B 1 147 ? 46.662 6.185 -2.116 1.00 16.39 660 GLU B N 1
ATOM 4172 C CA . GLU B 1 147 ? 46.836 4.803 -1.641 1.00 15.90 660 GLU B CA 1
ATOM 4173 C C . GLU B 1 147 ? 45.942 4.501 -0.442 1.00 14.01 660 GLU B C 1
ATOM 4174 O O . GLU B 1 147 ? 45.880 5.314 0.488 1.00 16.33 660 GLU B O 1
ATOM 4180 N N . ASN B 1 148 ? 45.233 3.371 -0.496 1.00 14.70 661 ASN B N 1
ATOM 4181 C CA . ASN B 1 148 ? 44.421 2.842 0.608 1.00 13.40 661 ASN B CA 1
ATOM 4182 C C . ASN B 1 148 ? 43.231 3.732 1.004 1.00 15.82 661 ASN B C 1
ATOM 4183 O O . ASN B 1 148 ? 42.664 3.602 2.088 1.00 14.91 661 ASN B O 1
ATOM 4188 N N . ASN B 1 149 ? 42.797 4.579 0.084 1.00 14.89 662 ASN B N 1
ATOM 4189 C CA . ASN B 1 149 ? 41.626 5.427 0.344 1.00 14.31 662 ASN B CA 1
ATOM 4190 C C . ASN B 1 149 ? 40.324 4.652 0.320 1.00 15.81 662 ASN B C 1
ATOM 4191 O O . ASN B 1 149 ? 40.188 3.632 -0.353 1.00 15.17 662 ASN B O 1
ATOM 4196 N N . GLY B 1 150 ? 39.302 5.180 0.994 1.00 14.68 663 GLY B N 1
ATOM 4197 C CA . GLY B 1 150 ? 37.953 4.676 0.740 1.00 15.05 663 GLY B CA 1
ATOM 4198 C C . GLY B 1 150 ? 37.570 5.039 -0.686 1.00 16.24 663 GLY B C 1
ATOM 4199 O O . GLY B 1 150 ? 38.041 6.030 -1.256 1.00 16.19 663 GLY B O 1
ATOM 4200 N N . PHE B 1 151 ? 36.688 4.235 -1.257 1.00 15.42 664 PHE B N 1
ATOM 4201 C CA . PHE B 1 151 ? 36.333 4.423 -2.656 1.00 13.67 664 PHE B CA 1
ATOM 4202 C C . PHE B 1 151 ? 35.679 5.775 -2.924 1.00 15.37 664 PHE B C 1
ATOM 4203 O O . PHE B 1 151 ? 36.030 6.441 -3.909 1.00 14.77 664 PHE B O 1
ATOM 4211 N N . ARG B 1 152 ? 34.718 6.178 -2.101 1.00 14.79 665 ARG B N 1
ATOM 4212 C CA . ARG B 1 152 ? 33.992 7.420 -2.442 1.00 15.85 665 ARG B CA 1
ATOM 4213 C C . ARG B 1 152 ? 34.940 8.623 -2.378 1.00 16.86 665 ARG B C 1
ATOM 4214 O O . ARG B 1 152 ? 34.848 9.553 -3.200 1.00 18.75 665 ARG B O 1
ATOM 4222 N N . GLU B 1 153 ? 35.867 8.612 -1.430 1.00 19.11 666 GLU B N 1
ATOM 4223 C CA . GLU B 1 153 ? 36.772 9.747 -1.236 1.00 18.55 666 GLU B CA 1
ATOM 4224 C C . GLU B 1 153 ? 37.675 9.856 -2.469 1.00 17.87 666 GLU B C 1
ATOM 4225 O O . GLU B 1 153 ? 37.885 10.970 -2.981 1.00 20.27 666 GLU B O 1
ATOM 4231 N N . SER B 1 154 ? 38.171 8.716 -2.970 1.00 15.99 667 SER B N 1
ATOM 4232 C CA . SER B 1 154 ? 38.955 8.815 -4.198 1.00 18.83 667 SER B CA 1
ATOM 4233 C C . SER B 1 154 ? 38.094 9.099 -5.400 1.00 16.72 667 SER B C 1
ATOM 4234 O O . SER B 1 154 ? 38.517 9.819 -6.304 1.00 17.91 667 SER B O 1
ATOM 4237 N N . PHE B 1 155 ? 36.896 8.517 -5.467 1.00 17.38 668 PHE B N 1
ATOM 4238 C CA . PHE B 1 155 ? 36.095 8.693 -6.671 1.00 17.03 668 PHE B CA 1
ATOM 4239 C C . PHE B 1 155 ? 35.716 10.179 -6.902 1.00 18.13 668 PHE B C 1
ATOM 4240 O O . PHE B 1 155 ? 35.622 10.634 -8.041 1.00 21.59 668 PHE B O 1
ATOM 4248 N N . ALA B 1 156 ? 35.555 10.926 -5.809 1.00 19.04 669 ALA B N 1
ATOM 4249 C CA . ALA B 1 156 ? 35.190 12.342 -5.851 1.00 20.38 669 ALA B CA 1
ATOM 4250 C C . ALA B 1 156 ? 36.273 13.172 -6.537 1.00 24.56 669 ALA B C 1
ATOM 4251 O O . ALA B 1 156 ? 36.021 14.310 -6.988 1.00 27.04 669 ALA B O 1
ATOM 4253 N N . LEU B 1 157 ? 37.483 12.624 -6.566 1.00 23.11 670 LEU B N 1
ATOM 4254 C CA . LEU B 1 157 ? 38.622 13.348 -7.128 1.00 25.35 670 LEU B CA 1
ATOM 4255 C C . LEU B 1 157 ? 38.835 13.068 -8.634 1.00 23.78 670 LEU B C 1
ATOM 4256 O O . LEU B 1 157 ? 39.667 13.720 -9.283 1.00 26.79 670 LEU B O 1
ATOM 4261 N N . GLN B 1 158 ? 38.064 12.141 -9.198 1.00 20.90 671 GLN B N 1
ATOM 4262 C CA . GLN B 1 158 ? 38.280 11.754 -10.585 1.00 20.32 671 GLN B CA 1
ATOM 4263 C C . GLN B 1 158 ? 37.699 12.730 -11.593 1.00 21.92 671 GLN B C 1
ATOM 4264 O O . GLN B 1 158 ? 36.723 13.440 -11.311 1.00 24.22 671 GLN B O 1
ATOM 4270 N N . ASN B 1 159 ? 38.300 12.765 -12.776 1.00 23.30 672 ASN B N 1
ATOM 4271 C CA . ASN B 1 159 ? 37.797 13.603 -13.831 1.00 23.99 672 ASN B CA 1
ATOM 4272 C C . ASN B 1 159 ? 36.548 13.003 -14.456 1.00 22.63 672 ASN B C 1
ATOM 4273 O O . ASN B 1 159 ? 36.166 11.878 -14.114 1.00 22.61 672 ASN B O 1
ATOM 4278 N N . LYS B 1 160 ? 35.879 13.782 -15.309 1.00 29.31 673 LYS B N 1
ATOM 4279 C CA . LYS B 1 160 ? 34.607 13.367 -15.882 1.00 28.14 673 LYS B CA 1
ATOM 4280 C C . LYS B 1 160 ? 34.741 12.131 -16.780 1.00 29.98 673 LYS B C 1
ATOM 4281 O O . LYS B 1 160 ? 33.859 11.277 -16.789 1.00 28.17 673 LYS B O 1
ATOM 4287 N N . ALA B 1 161 ? 35.855 12.008 -17.502 1.00 27.07 674 ALA B N 1
ATOM 4288 C CA . ALA B 1 161 ? 36.066 10.846 -18.359 1.00 25.29 674 ALA B CA 1
ATOM 4289 C C . ALA B 1 161 ? 36.074 9.564 -17.524 1.00 24.70 674 ALA B C 1
ATOM 4290 O O . ALA B 1 161 ? 35.414 8.569 -17.869 1.00 27.21 674 ALA B O 1
ATOM 4292 N N . VAL B 1 162 ? 36.813 9.604 -16.411 1.00 21.49 675 VAL B N 1
ATOM 4293 C CA . VAL B 1 162 ? 36.910 8.452 -15.521 1.00 20.55 675 VAL B CA 1
ATOM 4294 C C . VAL B 1 162 ? 35.555 8.136 -14.885 1.00 20.53 675 VAL B C 1
ATOM 4295 O O . VAL B 1 162 ? 35.171 6.974 -14.788 1.00 20.57 675 VAL B O 1
ATOM 4299 N N . GLN B 1 163 ? 34.821 9.162 -14.459 1.00 22.23 676 GLN B N 1
ATOM 4300 C CA . GLN B 1 163 ? 33.497 8.928 -13.878 1.00 21.83 676 GLN B CA 1
ATOM 4301 C C . GLN B 1 163 ? 32.580 8.276 -14.900 1.00 24.79 676 GLN B C 1
ATOM 4302 O O . GLN B 1 163 ? 31.806 7.378 -14.561 1.00 23.59 676 GLN B O 1
ATOM 4308 N N . ASN B 1 164 ? 32.672 8.741 -16.145 1.00 25.21 677 ASN B N 1
ATOM 4309 C CA . ASN B 1 164 ? 31.877 8.205 -17.242 1.00 24.83 677 ASN B CA 1
ATOM 4310 C C . ASN B 1 164 ? 32.258 6.755 -17.547 1.00 26.35 677 ASN B C 1
ATOM 4311 O O . ASN B 1 164 ? 31.377 5.908 -17.767 1.00 24.99 677 ASN B O 1
ATOM 4316 N N . GLU B 1 165 ? 33.562 6.470 -17.596 1.00 23.61 678 GLU B N 1
ATOM 4317 C CA . GLU B 1 165 ? 34.009 5.116 -17.890 1.00 23.27 678 GLU B CA 1
ATOM 4318 C C . GLU B 1 165 ? 33.567 4.149 -16.788 1.00 22.59 678 GLU B C 1
ATOM 4319 O O . GLU B 1 165 ? 33.095 3.031 -17.088 1.00 21.91 678 GLU B O 1
ATOM 4325 N N . PHE B 1 166 ? 33.735 4.567 -15.537 1.00 19.87 679 PHE B N 1
ATOM 4326 C CA . PHE B 1 166 ? 33.303 3.768 -14.388 1.00 16.62 679 PHE B CA 1
ATOM 4327 C C . PHE B 1 166 ? 31.809 3.462 -14.504 1.00 17.63 679 PHE B C 1
ATOM 4328 O O . PHE B 1 166 ? 31.401 2.284 -14.375 1.00 20.31 679 PHE B O 1
ATOM 4336 N N . ARG B 1 167 ? 31.009 4.496 -14.772 1.00 19.14 680 ARG B N 1
ATOM 4337 C CA . ARG B 1 167 ? 29.572 4.299 -14.863 1.00 22.76 680 ARG B CA 1
ATOM 4338 C C . ARG B 1 167 ? 29.248 3.335 -15.970 1.00 24.03 680 ARG B C 1
ATOM 4339 O O . ARG B 1 167 ? 28.383 2.475 -15.790 1.00 24.52 680 ARG B O 1
ATOM 4347 N N A ASN B 1 168 ? 29.904 3.458 -17.114 0.61 22.66 681 ASN B N 1
ATOM 4348 N N B ASN B 1 168 ? 30.006 3.416 -17.070 0.39 23.72 681 ASN B N 1
ATOM 4349 C CA A ASN B 1 168 ? 29.595 2.554 -18.226 0.61 23.92 681 ASN B CA 1
ATOM 4350 C CA B ASN B 1 168 ? 29.803 2.538 -18.211 0.39 24.28 681 ASN B CA 1
ATOM 4351 C C A ASN B 1 168 ? 29.936 1.086 -17.876 0.61 23.29 681 ASN B C 1
ATOM 4352 C C B ASN B 1 168 ? 29.889 1.135 -17.719 0.39 23.64 681 ASN B C 1
ATOM 4353 O O A ASN B 1 168 ? 29.180 0.182 -18.188 0.61 22.58 681 ASN B O 1
ATOM 4354 O O B ASN B 1 168 ? 28.964 0.334 -17.823 0.39 27.81 681 ASN B O 1
ATOM 4363 N N . ARG B 1 169 ? 31.073 0.847 -17.227 1.00 20.60 682 ARG B N 1
ATOM 4364 C CA . ARG B 1 169 ? 31.454 -0.520 -16.871 1.00 18.78 682 ARG B CA 1
ATOM 4365 C C . ARG B 1 169 ? 30.587 -1.045 -15.752 1.00 18.99 682 ARG B C 1
ATOM 4366 O O . ARG B 1 169 ? 30.236 -2.251 -15.770 1.00 20.21 682 ARG B O 1
ATOM 4374 N N . LEU B 1 170 ? 30.253 -0.186 -14.777 1.00 19.41 683 LEU B N 1
ATOM 4375 C CA . LEU B 1 170 ? 29.342 -0.561 -13.708 1.00 18.40 683 LEU B CA 1
ATOM 4376 C C . LEU B 1 170 ? 27.995 -1.004 -14.282 1.00 20.88 683 LEU B C 1
ATOM 4377 O O . LEU B 1 170 ? 27.445 -2.062 -13.900 1.00 21.12 683 LEU B O 1
ATOM 4382 N N . ASP B 1 171 ? 27.473 -0.224 -15.224 1.00 20.57 684 ASP B N 1
ATOM 4383 C CA . ASP B 1 171 ? 26.190 -0.577 -15.822 1.00 21.45 684 ASP B CA 1
ATOM 4384 C C . ASP B 1 171 ? 26.273 -1.896 -16.575 1.00 20.62 684 ASP B C 1
ATOM 4385 O O . ASP B 1 171 ? 25.293 -2.686 -16.564 1.00 22.37 684 ASP B O 1
ATOM 4390 N N . GLN B 1 172 ? 27.398 -2.159 -17.241 1.00 20.46 685 GLN B N 1
ATOM 4391 C CA . GLN B 1 172 ? 27.467 -3.431 -17.981 1.00 20.93 685 GLN B CA 1
ATOM 4392 C C . GLN B 1 172 ? 27.441 -4.564 -16.971 1.00 18.95 685 GLN B C 1
ATOM 4393 O O . GLN B 1 172 ? 26.829 -5.613 -17.225 1.00 19.73 685 GLN B O 1
ATOM 4399 N N . VAL B 1 173 ? 28.207 -4.426 -15.886 1.00 17.73 686 VAL B N 1
ATOM 4400 C CA . VAL B 1 173 ? 28.298 -5.511 -14.901 1.00 16.88 686 VAL B CA 1
ATOM 4401 C C . VAL B 1 173 ? 26.955 -5.744 -14.237 1.00 18.67 686 VAL B C 1
ATOM 4402 O O . VAL B 1 173 ? 26.545 -6.895 -14.054 1.00 17.78 686 VAL B O 1
ATOM 4406 N N . LYS B 1 174 ? 26.211 -4.678 -13.951 1.00 17.44 687 LYS B N 1
ATOM 4407 C CA . LYS B 1 174 ? 24.893 -4.857 -13.371 1.00 16.26 687 LYS B CA 1
ATOM 4408 C C . LYS B 1 174 ? 23.995 -5.639 -14.337 1.00 18.69 687 LYS B C 1
ATOM 4409 O O . LYS B 1 174 ? 23.228 -6.522 -13.911 1.00 21.52 687 LYS B O 1
ATOM 4415 N N A LEU B 1 175 ? 24.077 -5.332 -15.626 0.53 18.47 688 LEU B N 1
ATOM 4416 N N B LEU B 1 175 ? 24.078 -5.334 -15.625 0.47 18.47 688 LEU B N 1
ATOM 4417 C CA A LEU B 1 175 ? 23.258 -6.055 -16.597 0.53 20.12 688 LEU B CA 1
ATOM 4418 C CA B LEU B 1 175 ? 23.262 -6.052 -16.601 0.47 20.12 688 LEU B CA 1
ATOM 4419 C C A LEU B 1 175 ? 23.615 -7.538 -16.641 0.53 19.18 688 LEU B C 1
ATOM 4420 C C B LEU B 1 175 ? 23.615 -7.536 -16.633 0.47 19.17 688 LEU B C 1
ATOM 4421 O O A LEU B 1 175 ? 22.715 -8.384 -16.729 0.53 21.82 688 LEU B O 1
ATOM 4422 O O B LEU B 1 175 ? 22.715 -8.382 -16.714 0.47 22.02 688 LEU B O 1
ATOM 4431 N N . GLN B 1 176 ? 24.908 -7.841 -16.586 1.00 18.45 689 GLN B N 1
ATOM 4432 C CA . GLN B 1 176 ? 25.348 -9.220 -16.596 1.00 19.13 689 GLN B CA 1
ATOM 4433 C C . GLN B 1 176 ? 24.848 -9.956 -15.344 1.00 18.79 689 GLN B C 1
ATOM 4434 O O . GLN B 1 176 ? 24.350 -11.090 -15.456 1.00 18.88 689 GLN B O 1
ATOM 4440 N N . PHE B 1 177 ? 24.929 -9.322 -14.180 1.00 18.26 690 PHE B N 1
ATOM 4441 C CA . PHE B 1 177 ? 24.383 -9.970 -12.974 1.00 18.58 690 PHE B CA 1
ATOM 4442 C C . PHE B 1 177 ? 22.891 -10.218 -13.120 1.00 19.95 690 PHE B C 1
ATOM 4443 O O . PHE B 1 177 ? 22.393 -11.297 -12.740 1.00 19.97 690 PHE B O 1
ATOM 4451 N N . ALA B 1 178 ? 22.155 -9.256 -13.693 1.00 19.18 691 ALA B N 1
ATOM 4452 C CA . ALA B 1 178 ? 20.709 -9.395 -13.845 1.00 19.27 691 ALA B CA 1
ATOM 4453 C C . ALA B 1 178 ? 20.359 -10.575 -14.773 1.00 23.12 691 ALA B C 1
ATOM 4454 O O . ALA B 1 178 ? 19.386 -11.304 -14.537 1.00 24.78 691 ALA B O 1
ATOM 4456 N N . GLU B 1 179 ? 21.146 -10.762 -15.830 1.00 21.48 692 GLU B N 1
ATOM 4457 C CA . GLU B 1 179 ? 20.934 -11.902 -16.723 1.00 24.18 692 GLU B CA 1
ATOM 4458 C C . GLU B 1 179 ? 21.086 -13.235 -15.995 1.00 21.74 692 GLU B C 1
ATOM 4459 O O . GLU B 1 179 ? 20.496 -14.250 -16.423 1.00 23.46 692 GLU B O 1
ATOM 4465 N N . GLN B 1 180 ? 21.869 -13.236 -14.928 1.00 22.60 693 GLN B N 1
ATOM 4466 C CA . GLN B 1 180 ? 22.083 -14.440 -14.114 1.00 23.71 693 GLN B CA 1
ATOM 4467 C C . GLN B 1 180 ? 21.087 -14.529 -12.943 1.00 27.25 693 GLN B C 1
ATOM 4468 O O . GLN B 1 180 ? 21.181 -15.420 -12.094 1.00 32.30 693 GLN B O 1
ATOM 4474 N N . GLY B 1 181 ? 20.141 -13.604 -12.901 1.00 30.50 694 GLY B N 1
ATOM 4475 C CA . GLY B 1 181 ? 19.128 -13.613 -11.868 1.00 32.18 694 GLY B CA 1
ATOM 4476 C C . GLY B 1 181 ? 19.571 -12.943 -10.577 1.00 28.90 694 GLY B C 1
ATOM 4477 O O . GLY B 1 181 ? 19.038 -13.265 -9.523 1.00 35.59 694 GLY B O 1
ATOM 4478 N N . PHE B 1 182 ? 20.571 -12.050 -10.642 1.00 25.40 695 PHE B N 1
ATOM 4479 C CA . PHE B 1 182 ? 21.008 -11.285 -9.460 1.00 26.49 695 PHE B CA 1
ATOM 4480 C C . PHE B 1 182 ? 20.756 -9.795 -9.637 1.00 31.82 695 PHE B C 1
ATOM 4481 O O . PHE B 1 182 ? 21.262 -9.177 -10.582 1.00 28.56 695 PHE B O 1
ATOM 4489 N N . ASN B 1 183 ? 19.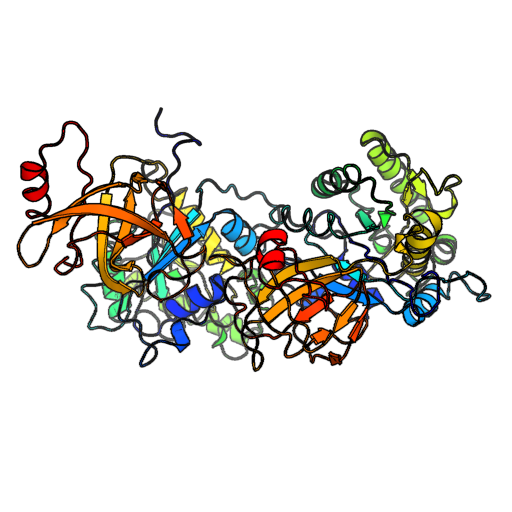988 -9.209 -8.721 1.00 27.97 696 ASN B N 1
ATOM 4490 C CA . ASN B 1 183 ? 19.964 -7.747 -8.601 1.00 26.08 696 ASN B CA 1
ATOM 4491 C C . ASN B 1 183 ? 21.201 -7.249 -7.863 1.00 22.20 696 ASN B C 1
ATOM 4492 O O . ASN B 1 183 ? 21.664 -7.875 -6.934 1.00 22.86 696 ASN B O 1
ATOM 4497 N N . SER B 1 184 ? 21.791 -6.159 -8.336 1.00 21.92 697 SER B N 1
ATOM 4498 C CA . SER B 1 184 ? 23.003 -5.615 -7.743 1.00 19.93 697 SER B CA 1
ATOM 4499 C C . SER B 1 184 ? 23.044 -4.097 -7.807 1.00 19.96 697 SER B C 1
ATOM 4500 O O . SER B 1 184 ? 22.436 -3.485 -8.707 1.00 22.49 697 SER B O 1
ATOM 4503 N N . GLU B 1 185 ? 23.777 -3.506 -6.860 1.00 19.52 698 GLU B N 1
ATOM 4504 C CA . GLU B 1 185 ? 23.885 -2.045 -6.782 1.00 19.14 698 GLU B CA 1
ATOM 4505 C C . GLU B 1 185 ? 25.238 -1.676 -6.279 1.00 17.48 698 GLU B C 1
ATOM 4506 O O . GLU B 1 185 ? 25.804 -2.380 -5.459 1.00 16.70 698 GLU B O 1
ATOM 4512 N N . LEU B 1 186 ? 25.751 -0.543 -6.722 1.00 17.98 699 LEU B N 1
ATOM 4513 C CA . LEU B 1 186 ? 26.907 0.045 -6.110 1.00 17.48 699 LEU B CA 1
ATOM 4514 C C . LEU B 1 186 ? 26.628 0.158 -4.587 1.00 17.21 699 LEU B C 1
ATOM 4515 O O . LEU B 1 186 ? 25.474 0.528 -4.200 1.00 17.97 699 LEU B O 1
ATOM 4520 N N . PHE B 1 187 ? 27.612 -0.191 -3.747 1.00 18.56 700 PHE B N 1
ATOM 4521 C CA . PHE B 1 187 ? 27.308 -0.442 -2.326 1.00 15.04 700 PHE B CA 1
ATOM 4522 C C . PHE B 1 187 ? 26.599 0.726 -1.599 1.00 20.94 700 PHE B C 1
ATOM 4523 O O . PHE B 1 187 ? 25.651 0.504 -0.836 1.00 23.65 700 PHE B O 1
ATOM 4531 N N . TYR B 1 188 ? 26.981 1.961 -1.892 1.00 17.56 701 TYR B N 1
ATOM 4532 C CA . TYR B 1 188 ? 26.353 3.087 -1.206 1.00 18.60 701 TYR B CA 1
ATOM 4533 C C . TYR B 1 188 ? 25.047 3.536 -1.873 1.00 18.63 701 TYR B C 1
ATOM 4534 O O . TYR B 1 188 ? 24.360 4.456 -1.367 1.00 23.73 701 TYR B O 1
ATOM 4543 N N . GLU B 1 189 ? 24.673 2.875 -2.979 1.00 21.12 702 GLU B N 1
ATOM 4544 C CA . GLU B 1 189 ? 23.372 3.093 -3.635 1.00 23.83 702 GLU B CA 1
ATOM 4545 C C . GLU B 1 189 ? 22.426 1.924 -3.332 1.00 24.25 702 GLU B C 1
ATOM 4546 O O . GLU B 1 189 ? 21.289 1.911 -3.803 1.00 30.08 702 GLU B O 1
ATOM 4552 N N . ASN B 1 190 ? 22.899 0.936 -2.559 1.00 25.40 703 ASN B N 1
ATOM 4553 C CA . ASN B 1 190 ? 22.052 -0.229 -2.265 1.00 25.78 703 ASN B CA 1
ATOM 4554 C C . ASN B 1 190 ? 21.063 0.073 -1.130 1.00 30.30 703 ASN B C 1
ATOM 4555 O O . ASN B 1 190 ? 21.484 0.420 -0.042 1.00 31.58 703 ASN B O 1
ATOM 4560 N N . LYS B 1 191 ? 19.757 -0.044 -1.383 1.00 28.61 704 LYS B N 1
ATOM 4561 C CA . LYS B 1 191 ? 18.722 0.197 -0.371 1.00 30.58 704 LYS B CA 1
ATOM 4562 C C . LYS B 1 191 ? 18.502 -1.053 0.500 1.00 29.94 704 LYS B C 1
ATOM 4563 O O . LYS B 1 191 ? 17.630 -1.061 1.379 1.00 32.15 704 LYS B O 1
ATOM 4569 N N . ASN B 1 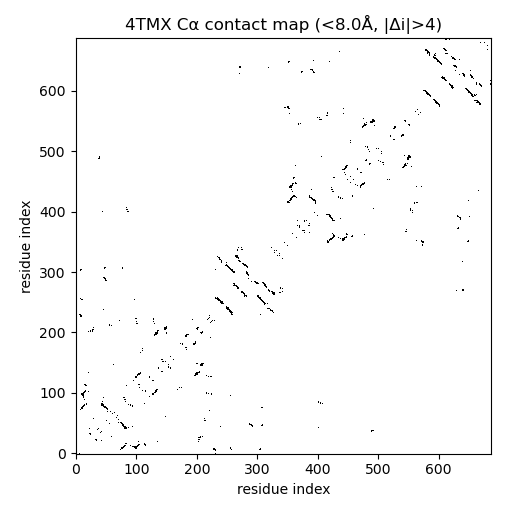192 ? 19.300 -2.078 0.211 1.00 30.49 705 ASN B N 1
ATOM 4570 C CA . ASN B 1 192 ? 19.392 -3.386 0.899 1.00 33.27 705 ASN B CA 1
ATOM 4571 C C . ASN B 1 192 ? 18.126 -4.216 0.828 1.00 37.42 705 ASN B C 1
ATOM 4572 O O . ASN B 1 192 ? 17.779 -4.930 1.776 1.00 38.23 705 ASN B O 1
ATOM 4577 N N . PHE B 1 193 ? 17.454 -4.139 -0.314 1.00 34.59 706 PHE B N 1
ATOM 4578 C CA . PHE B 1 193 ? 16.335 -5.008 -0.583 1.00 33.30 706 PHE B CA 1
ATOM 4579 C C . PHE B 1 193 ? 16.846 -6.449 -0.496 1.00 30.57 706 PHE B C 1
ATOM 4580 O O . PHE B 1 193 ? 18.036 -6.703 -0.704 1.00 34.69 706 PHE B O 1
ATOM 4588 N N . ALA B 1 194 ? 15.928 -7.393 -0.300 0.76 29.88 707 ALA B N 1
ATOM 4589 C CA . ALA B 1 194 ? 16.345 -8.775 -0.121 0.76 29.78 707 ALA B CA 1
ATOM 4590 C C . ALA B 1 194 ? 17.086 -9.294 -1.351 0.76 30.44 707 ALA B C 1
ATOM 4591 O O . ALA B 1 194 ? 16.630 -9.110 -2.492 0.76 35.30 707 ALA B O 1
ATOM 4593 N N . ARG B 1 195 ? 18.230 -9.914 -1.091 0.69 27.27 708 ARG B N 1
ATOM 4594 C CA . ARG B 1 195 ? 19.076 -10.486 -2.138 0.69 31.22 708 ARG B CA 1
ATOM 4595 C C . ARG B 1 195 ? 19.740 -9.495 -3.117 0.69 33.02 708 ARG B C 1
ATOM 4596 O O . ARG B 1 195 ? 20.369 -9.951 -4.090 0.69 32.12 708 ARG B O 1
ATOM 4604 N N . TYR B 1 196 ? 19.601 -8.172 -2.914 1.00 30.31 709 TYR B N 1
ATOM 4605 C CA . TYR B 1 196 ? 20.395 -7.254 -3.781 1.00 27.21 709 TYR B CA 1
ATOM 4606 C C . TYR B 1 196 ? 21.864 -7.223 -3.376 1.00 24.43 709 TYR B C 1
ATOM 4607 O O . TYR B 1 196 ? 22.223 -6.881 -2.248 1.00 22.30 709 TYR B O 1
ATOM 4616 N N . VAL B 1 197 ? 22.733 -7.540 -4.335 1.00 19.42 710 VAL B N 1
ATOM 4617 C CA . VAL B 1 197 ? 24.149 -7.693 -4.067 1.00 17.62 710 VAL B CA 1
ATOM 4618 C C . VAL B 1 197 ? 24.890 -6.365 -4.095 1.00 16.78 710 VAL B C 1
ATOM 4619 O O . VAL B 1 197 ? 24.744 -5.652 -5.081 1.00 17.36 710 VAL B O 1
ATOM 4623 N N . SER B 1 198 ? 25.663 -6.065 -3.068 1.00 15.80 711 SER B N 1
ATOM 4624 C CA . SER B 1 198 ? 26.466 -4.845 -3.101 1.00 15.10 711 SER B CA 1
ATOM 4625 C C . SER B 1 198 ? 27.720 -5.028 -3.925 1.00 14.18 711 SER B C 1
ATOM 4626 O O . SER B 1 198 ? 28.470 -6.015 -3.745 1.00 14.06 711 SER B O 1
ATOM 4629 N N . LEU B 1 199 ? 27.982 -4.020 -4.763 1.00 14.24 712 LEU B N 1
ATOM 4630 C CA . LEU B 1 199 ? 29.203 -3.956 -5.576 1.00 13.71 712 LEU B CA 1
ATOM 4631 C C . LEU B 1 199 ? 30.154 -2.937 -4.970 1.00 13.66 712 LEU B C 1
ATOM 4632 O O . LEU B 1 199 ? 29.781 -1.763 -4.817 1.00 16.31 712 LEU B O 1
ATOM 4637 N N A VAL B 1 200 ? 31.366 -3.376 -4.647 0.45 12.80 713 VAL B N 1
ATOM 4638 N N B VAL B 1 200 ? 31.365 -3.353 -4.595 0.55 13.37 713 VAL B N 1
ATOM 4639 C CA A VAL B 1 200 ? 32.381 -2.501 -4.082 0.45 11.91 713 VAL B CA 1
ATOM 4640 C CA B VAL B 1 200 ? 32.322 -2.405 -4.017 0.55 11.62 713 VAL B CA 1
ATOM 4641 C C A VAL B 1 200 ? 33.504 -2.376 -5.058 0.45 11.09 713 VAL B C 1
ATOM 4642 C C B VAL B 1 200 ? 33.553 -2.320 -4.899 0.55 11.04 713 VAL B C 1
ATOM 4643 O O A VAL B 1 200 ? 34.139 -3.368 -5.372 0.45 11.81 713 VAL B O 1
ATOM 4644 O O B VAL B 1 200 ? 34.310 -3.286 -4.996 0.55 10.93 713 VAL B O 1
ATOM 4651 N N . PRO B 1 201 ? 33.765 -1.169 -5.547 1.00 11.65 714 PRO B N 1
ATOM 4652 C CA . PRO B 1 201 ? 34.937 -1.003 -6.436 1.00 13.51 714 PRO B CA 1
ATOM 4653 C C . PRO B 1 201 ? 36.246 -0.957 -5.637 1.00 13.41 714 PRO B C 1
ATOM 4654 O O . PRO B 1 201 ? 36.337 -0.322 -4.600 1.00 14.91 714 PRO B O 1
ATOM 4658 N N . THR B 1 202 ? 37.241 -1.698 -6.146 1.00 12.82 715 THR B N 1
ATOM 4659 C CA . THR B 1 202 ? 38.505 -1.819 -5.440 1.00 13.46 715 THR B CA 1
ATOM 4660 C C . THR B 1 202 ? 39.657 -1.729 -6.457 1.00 11.31 715 THR B C 1
ATOM 4661 O O . THR B 1 202 ? 39.496 -1.979 -7.667 1.00 12.66 715 THR B O 1
ATOM 4665 N N . SER B 1 203 ? 40.838 -1.434 -5.905 1.00 13.13 716 SER B N 1
ATOM 4666 C CA . SER B 1 203 ? 42.115 -1.717 -6.597 1.00 12.51 716 SER B CA 1
ATOM 4667 C C . SER B 1 203 ? 43.040 -2.429 -5.643 1.00 14.11 716 SER B C 1
ATOM 4668 O O . SER B 1 203 ? 43.390 -1.879 -4.571 1.00 13.11 716 SER B O 1
ATOM 4671 N N . ALA B 1 204 ? 43.465 -3.635 -6.006 1.00 13.33 717 ALA B N 1
ATOM 4672 C CA . ALA B 1 204 ? 44.457 -4.319 -5.195 1.00 12.27 717 ALA B CA 1
ATOM 4673 C C . ALA B 1 204 ? 45.816 -3.678 -5.330 1.00 14.73 717 ALA B C 1
ATOM 4674 O O . ALA B 1 204 ? 46.685 -3.863 -4.461 1.00 16.61 717 ALA B O 1
ATOM 4676 N N A HIS B 1 205 ? 46.023 -2.965 -6.432 0.70 12.60 718 HIS B N 1
ATOM 4677 N N B HIS B 1 205 ? 46.014 -2.938 -6.422 0.30 12.94 718 HIS B N 1
ATOM 4678 C CA A HIS B 1 205 ? 47.295 -2.280 -6.606 0.70 14.06 718 HIS B CA 1
ATOM 4679 C CA B HIS B 1 205 ? 47.275 -2.232 -6.674 0.30 14.41 718 HIS B CA 1
ATOM 4680 C C A HIS B 1 205 ? 47.421 -1.016 -5.745 0.70 15.99 718 HIS B C 1
ATOM 4681 C C B HIS B 1 205 ? 47.424 -1.007 -5.774 0.30 16.39 718 HIS B C 1
ATOM 4682 O O A HIS B 1 205 ? 48.456 -0.813 -5.111 0.70 19.78 718 HIS B O 1
ATOM 4683 O O B HIS B 1 205 ? 48.474 -0.810 -5.163 0.30 18.99 718 HIS B O 1
ATOM 4696 N N . THR B 1 206 ? 46.373 -0.190 -5.681 1.00 13.11 719 THR B N 1
ATOM 4697 C CA . THR B 1 206 ? 46.456 1.037 -4.891 1.00 13.43 719 THR B CA 1
ATOM 4698 C C . THR B 1 206 ? 45.872 0.924 -3.506 1.00 12.45 719 THR B C 1
ATOM 4699 O O . THR B 1 206 ? 46.136 1.787 -2.657 1.00 14.82 719 THR B O 1
ATOM 4703 N N . GLY B 1 207 ? 45.087 -0.138 -3.268 1.00 12.20 720 GLY B N 1
ATOM 4704 C CA . GLY B 1 207 ? 44.396 -0.308 -1.991 1.00 14.22 720 GLY B CA 1
ATOM 4705 C C . GLY B 1 207 ? 43.054 0.413 -1.924 1.00 12.88 720 GLY B C 1
ATOM 4706 O O . GLY B 1 207 ? 42.337 0.254 -0.919 1.00 13.28 720 GLY B O 1
ATOM 4707 N N . GLU B 1 208 ? 42.729 1.225 -2.930 1.00 13.28 721 GLU B N 1
ATOM 4708 C CA . GLU B 1 208 ? 41.483 1.988 -2.830 1.00 12.91 721 GLU B CA 1
ATOM 4709 C C . GLU B 1 208 ? 40.277 1.058 -2.816 1.00 13.03 721 GLU B C 1
ATOM 4710 O O . GLU B 1 208 ? 40.242 0.035 -3.508 1.00 13.47 721 GLU B O 1
ATOM 4716 N N . GLY B 1 209 ? 39.307 1.400 -1.969 1.00 13.47 722 GLY B N 1
ATOM 4717 C CA . GLY B 1 209 ? 38.099 0.588 -1.888 1.00 13.79 722 GLY B CA 1
ATOM 4718 C C . GLY B 1 209 ? 38.242 -0.639 -0.996 1.00 13.50 722 GLY B C 1
ATOM 4719 O O . GLY B 1 209 ? 37.237 -1.232 -0.594 1.00 13.94 722 GLY B O 1
ATOM 4720 N N . ILE B 1 210 ? 39.460 -1.055 -0.695 1.00 12.34 723 ILE B N 1
ATOM 4721 C CA . ILE B 1 210 ? 39.616 -2.176 0.226 1.00 12.74 723 ILE B CA 1
ATOM 4722 C C . ILE B 1 210 ? 39.048 -1.849 1.628 1.00 14.59 723 ILE B C 1
ATOM 4723 O O . ILE B 1 210 ? 38.393 -2.720 2.233 1.00 13.92 723 ILE B O 1
ATOM 4728 N N . PRO B 1 211 ? 39.174 -0.618 2.130 1.00 14.10 724 PRO B N 1
ATOM 4729 C CA . PRO B 1 211 ? 38.543 -0.359 3.444 1.00 12.32 724 PRO B CA 1
ATOM 4730 C C . PRO B 1 211 ? 37.025 -0.612 3.398 1.00 14.19 724 PRO B C 1
ATOM 4731 O O . PRO B 1 211 ? 36.427 -1.184 4.328 1.00 14.56 724 PRO B O 1
ATOM 4735 N N . ASP B 1 212 ? 36.413 -0.162 2.318 1.00 13.62 725 ASP B N 1
ATOM 4736 C CA . ASP B 1 212 ? 34.958 -0.374 2.133 1.00 12.38 725 ASP B CA 1
ATOM 4737 C C . ASP B 1 212 ? 34.637 -1.858 2.063 1.00 13.06 725 ASP B C 1
ATOM 4738 O O . ASP B 1 212 ? 33.612 -2.295 2.619 1.00 14.30 725 ASP B O 1
ATOM 4743 N N . MET B 1 213 ? 35.454 -2.633 1.351 1.00 11.95 726 MET B N 1
ATOM 4744 C CA . MET B 1 213 ? 35.236 -4.063 1.237 1.00 12.15 726 MET B CA 1
ATOM 4745 C C . MET B 1 213 ? 35.325 -4.735 2.598 1.00 13.11 726 MET B C 1
ATOM 4746 O O . MET B 1 213 ? 34.477 -5.601 2.930 1.00 13.59 726 MET B O 1
ATOM 4751 N N . LEU B 1 214 ? 36.332 -4.370 3.391 1.00 12.83 727 LEU B N 1
ATOM 4752 C CA . LEU B 1 214 ? 36.491 -4.979 4.734 1.00 13.58 727 LEU B CA 1
ATOM 4753 C C . LEU B 1 214 ? 35.317 -4.624 5.635 1.00 15.64 727 LEU B C 1
ATOM 4754 O O . LEU B 1 214 ? 34.823 -5.506 6.393 1.00 14.92 727 LEU B O 1
ATOM 4759 N N . LYS B 1 215 ? 34.842 -3.375 5.579 1.00 12.81 728 LYS B N 1
ATOM 4760 C CA . LYS B 1 215 ? 33.712 -2.986 6.409 1.00 12.58 728 LYS B CA 1
ATOM 4761 C C . LYS B 1 215 ? 32.489 -3.805 5.992 1.00 14.00 728 LYS B C 1
ATOM 4762 O O . LYS B 1 215 ? 31.756 -4.309 6.848 1.00 15.03 728 LYS B O 1
ATOM 4768 N N . LEU B 1 216 ? 32.286 -3.962 4.675 1.00 13.63 729 LEU B N 1
ATOM 4769 C CA . LEU B 1 216 ? 31.112 -4.721 4.220 1.00 14.53 729 LEU B CA 1
ATOM 4770 C C . LEU B 1 216 ? 31.165 -6.182 4.628 1.00 13.01 729 LEU B C 1
ATOM 4771 O O . LEU B 1 216 ? 30.123 -6.763 4.938 1.00 14.42 729 LEU B O 1
ATOM 4776 N N . ILE B 1 217 ? 32.328 -6.823 4.628 1.00 12.61 730 ILE B N 1
ATOM 4777 C CA . ILE B 1 217 ? 32.312 -8.225 5.038 1.00 13.23 730 ILE B CA 1
ATOM 4778 C C . ILE B 1 217 ? 32.102 -8.358 6.527 1.00 12.16 730 ILE B C 1
ATOM 4779 O O . ILE B 1 217 ? 31.475 -9.323 6.954 1.00 13.40 730 ILE B O 1
ATOM 4784 N N . VAL B 1 218 ? 32.526 -7.384 7.333 1.00 13.54 731 VAL B N 1
ATOM 4785 C CA . VAL B 1 218 ? 32.155 -7.403 8.744 1.00 12.56 731 VAL B CA 1
ATOM 4786 C C . VAL B 1 218 ? 30.634 -7.257 8.907 1.00 12.69 731 VAL B C 1
ATOM 4787 O O . VAL B 1 218 ? 29.981 -7.954 9.716 1.00 14.70 731 VAL B O 1
ATOM 4791 N N . GLN B 1 219 ? 30.056 -6.344 8.142 1.00 14.64 732 GLN B N 1
ATOM 4792 C CA . GLN B 1 219 ? 28.597 -6.225 8.161 1.00 15.77 732 GLN B CA 1
ATOM 4793 C C . GLN B 1 219 ? 27.902 -7.532 7.730 1.00 15.62 732 GLN B C 1
ATOM 4794 O O . GLN B 1 219 ? 26.885 -7.920 8.323 1.00 16.28 732 GLN B O 1
ATOM 4800 N N . LEU B 1 220 ? 28.457 -8.242 6.728 1.00 13.93 733 LEU B N 1
ATOM 4801 C CA . LEU B 1 220 ? 27.835 -9.518 6.370 1.00 14.19 733 LEU B CA 1
ATOM 4802 C C . LEU B 1 220 ? 27.838 -10.514 7.536 1.00 14.61 733 LEU B C 1
ATOM 4803 O O . LEU B 1 220 ? 26.883 -11.203 7.810 1.00 15.61 733 LEU B O 1
ATOM 4808 N N . CYS B 1 221 ? 28.978 -10.616 8.205 1.00 14.53 734 CYS B N 1
ATOM 4809 C CA . CYS B 1 221 ? 29.083 -11.508 9.357 1.00 14.70 734 CYS B CA 1
ATOM 4810 C C . CYS B 1 221 ? 28.081 -11.202 10.445 1.00 15.43 734 CYS B C 1
ATOM 4811 O O . CYS B 1 221 ? 27.489 -12.057 11.084 1.00 16.34 734 CYS B O 1
ATOM 4814 N N . GLN B 1 222 ? 27.923 -9.893 10.701 1.00 15.99 735 GLN B N 1
ATOM 4815 C CA . GLN B 1 222 ? 27.169 -9.458 11.866 1.00 16.37 735 GLN B CA 1
ATOM 4816 C C . GLN B 1 222 ? 25.690 -9.323 11.585 1.00 17.60 735 GLN B C 1
ATOM 4817 O O . GLN B 1 222 ? 24.912 -9.337 12.498 1.00 19.68 735 GLN B O 1
ATOM 4823 N N . GLU B 1 223 ? 25.350 -9.191 10.303 1.00 17.35 736 GLU B N 1
ATOM 4824 C CA . GLU B 1 223 ? 23.955 -8.865 9.964 1.00 18.54 736 GLU B CA 1
ATOM 4825 C C . GLU B 1 223 ? 23.257 -9.850 9.012 1.00 19.36 736 GLU B C 1
ATOM 4826 O O . GLU B 1 223 ? 22.048 -9.879 8.960 1.00 21.29 736 GLU B O 1
ATOM 4832 N N A ARG B 1 224 ? 24.012 -10.668 8.295 0.38 19.26 737 ARG B N 1
ATOM 4833 N N B ARG B 1 224 ? 24.015 -10.672 8.305 0.62 19.25 737 ARG B N 1
ATOM 4834 C CA A ARG B 1 224 ? 23.404 -11.509 7.268 0.38 19.46 737 ARG B CA 1
ATOM 4835 C CA B ARG B 1 224 ? 23.434 -11.495 7.247 0.62 19.46 737 ARG B CA 1
ATOM 4836 C C A ARG B 1 224 ? 23.696 -12.973 7.510 0.38 17.84 737 ARG B C 1
ATOM 4837 C C B ARG B 1 224 ? 23.697 -12.957 7.511 0.62 17.85 737 ARG B C 1
ATOM 4838 O O A ARG B 1 224 ? 22.846 -13.827 7.265 0.38 20.16 737 ARG B O 1
ATOM 4839 O O B ARG B 1 224 ? 22.832 -13.800 7.287 0.62 20.70 737 ARG B O 1
ATOM 4854 N N . MET B 1 225 ? 24.905 -13.276 7.973 1.00 16.39 738 MET B N 1
ATOM 4855 C CA . MET B 1 225 ? 25.233 -14.636 8.391 1.00 15.59 738 MET B CA 1
ATOM 4856 C C . MET B 1 225 ? 24.307 -15.056 9.544 1.00 17.02 738 MET B C 1
ATOM 4857 O O . MET B 1 225 ? 23.956 -14.218 10.379 1.00 17.67 738 MET B O 1
ATOM 4862 N N . ALA B 1 226 ? 23.955 -16.337 9.616 1.00 19.45 739 ALA B N 1
ATOM 4863 C CA . ALA B 1 226 ? 23.174 -16.823 10.756 1.00 18.98 739 ALA B CA 1
ATOM 4864 C C . ALA B 1 226 ? 23.821 -16.418 12.087 1.00 17.39 739 ALA B C 1
ATOM 4865 O O . ALA B 1 226 ? 25.056 -16.612 12.267 1.00 18.25 739 ALA B O 1
ATOM 4867 N N A SER B 1 227 ? 23.016 -15.892 13.019 0.64 19.57 740 SER B N 1
ATOM 4868 N N B SER B 1 227 ? 23.037 -15.849 12.997 0.36 19.05 740 SER B N 1
ATOM 4869 C CA A SER B 1 227 ? 23.558 -15.346 14.268 0.64 18.56 740 SER B CA 1
ATOM 4870 C CA B SER B 1 227 ? 23.578 -15.351 14.261 0.36 18.76 740 SER B CA 1
ATOM 4871 C C A SER B 1 227 ? 24.296 -16.440 15.068 0.64 18.87 740 SER B C 1
ATOM 4872 C C B SER B 1 227 ? 24.258 -16.437 15.114 0.36 19.00 740 SER B C 1
ATOM 4873 O O A SER B 1 227 ? 25.278 -16.163 15.758 0.64 18.94 740 SER B O 1
ATOM 4874 O O B SER B 1 227 ? 25.171 -16.144 15.890 0.36 19.95 740 SER B O 1
ATOM 4879 N N . SER B 1 228 ? 23.820 -17.688 14.966 1.00 21.20 741 SER B N 1
ATOM 4880 C CA . SER B 1 228 ? 24.466 -18.799 15.670 1.00 21.30 741 SER B CA 1
ATOM 4881 C C . SER B 1 228 ? 25.939 -18.957 15.329 1.00 18.54 741 SER B C 1
ATOM 4882 O O . SER B 1 228 ? 26.733 -19.403 16.180 1.00 20.86 741 SER B O 1
ATOM 4885 N N . LEU B 1 229 ? 26.298 -18.585 14.091 1.00 16.50 742 LEU B N 1
ATOM 4886 C CA . LEU B 1 229 ? 27.681 -18.709 13.630 1.00 16.46 742 LEU B CA 1
ATOM 4887 C C . LEU B 1 229 ? 28.593 -17.610 14.184 1.00 16.89 742 LEU B C 1
ATOM 4888 O O . LEU B 1 229 ? 29.808 -17.635 13.968 1.00 16.12 742 LEU B O 1
ATOM 4893 N N A MET B 1 230 ? 28.022 -16.640 14.892 0.29 15.53 743 MET B N 1
ATOM 4894 N N B MET B 1 230 ? 28.023 -16.625 14.888 0.71 15.33 743 MET B N 1
ATOM 4895 C CA A MET B 1 230 ? 28.845 -15.696 15.642 0.29 15.19 743 MET B CA 1
ATOM 4896 C CA B MET B 1 230 ? 28.862 -15.672 15.615 0.71 15.07 743 MET B CA 1
ATOM 4897 C C A MET B 1 230 ? 29.430 -16.269 16.931 0.29 15.38 743 MET B C 1
ATOM 4898 C C B MET B 1 230 ? 29.389 -16.238 16.951 0.71 15.23 743 MET B C 1
ATOM 4899 O O A MET B 1 230 ? 30.266 -15.636 17.574 0.29 16.84 743 MET B O 1
ATOM 4900 O O B MET B 1 230 ? 30.135 -15.562 17.656 0.71 16.85 743 MET B O 1
ATOM 4909 N N . TYR B 1 231 ? 28.980 -17.460 17.309 1.00 16.77 744 TYR B N 1
ATOM 4910 C CA . TYR B 1 231 ? 29.351 -18.036 18.598 1.00 18.40 744 TYR B CA 1
ATOM 4911 C C . TYR B 1 231 ? 29.882 -19.449 18.396 1.00 18.56 744 TYR B C 1
ATOM 4912 O O . TYR B 1 231 ? 29.550 -20.088 17.426 1.00 19.23 744 TYR B O 1
ATOM 4921 N N . LEU B 1 232 ? 30.703 -19.924 19.321 1.00 17.94 745 LEU B N 1
ATOM 4922 C CA . LEU B 1 232 ? 31.293 -21.260 19.183 1.00 18.03 745 LEU B CA 1
ATOM 4923 C C . LEU B 1 232 ? 30.340 -22.360 19.560 1.00 21.35 745 LEU B C 1
ATOM 4924 O O . LEU B 1 232 ? 29.654 -22.280 20.571 1.00 22.69 745 LEU B O 1
ATOM 4929 N N . SER B 1 233 ? 30.308 -23.378 18.712 1.00 17.57 746 SER B N 1
ATOM 4930 C CA . SER B 1 233 ? 29.566 -24.575 19.093 1.00 20.33 746 SER B CA 1
ATOM 4931 C C . SER B 1 233 ? 30.435 -25.826 18.891 1.00 21.70 746 SER B C 1
ATOM 4932 O O . SER B 1 233 ? 31.640 -25.787 19.117 1.00 21.56 746 SER B O 1
ATOM 4935 N N . GLU B 1 234 ? 29.839 -26.945 18.498 1.00 22.95 747 GLU B N 1
ATOM 4936 C CA . GLU B 1 234 ? 30.615 -28.178 18.364 1.00 23.57 747 GLU B CA 1
ATOM 4937 C C . GLU B 1 234 ? 31.778 -28.090 17.352 1.00 19.18 747 GLU B C 1
ATOM 4938 O O . GLU B 1 234 ? 31.697 -27.443 16.319 1.00 19.37 747 GLU B O 1
ATOM 4944 N N . LEU B 1 235 ? 32.858 -28.776 17.664 1.00 21.97 748 LEU B N 1
ATOM 4945 C CA . LEU B 1 235 ? 34.016 -28.759 16.802 1.00 19.22 748 LEU B CA 1
ATOM 4946 C C . LEU B 1 235 ? 33.695 -29.272 15.391 1.00 19.09 748 LEU B C 1
ATOM 4947 O O . LEU B 1 235 ? 32.951 -30.277 15.218 1.00 22.50 748 LEU B O 1
ATOM 4952 N N . GLN B 1 236 ? 34.242 -28.554 14.412 1.00 18.04 749 GLN B N 1
ATOM 4953 C CA . GLN B 1 236 ? 34.272 -28.996 13.012 1.00 17.49 749 GLN B CA 1
ATOM 4954 C C . GLN B 1 236 ? 35.600 -28.542 12.449 1.00 17.00 749 GLN B C 1
ATOM 4955 O O . GLN B 1 236 ? 36.004 -27.395 12.622 1.00 16.29 749 GLN B O 1
ATOM 4961 N N . ALA B 1 237 ? 36.274 -29.451 11.763 1.00 15.82 750 ALA B N 1
ATOM 4962 C CA . ALA B 1 237 ? 37.568 -29.152 11.188 1.00 16.04 750 ALA B CA 1
ATOM 4963 C C . ALA B 1 237 ? 37.775 -29.977 9.932 1.00 17.10 750 ALA B C 1
ATOM 4964 O O . ALA B 1 237 ? 37.248 -31.086 9.817 1.00 18.86 750 ALA B O 1
ATOM 4966 N N . THR B 1 238 ? 38.536 -29.423 8.994 1.00 16.47 751 THR B N 1
ATOM 4967 C CA . THR B 1 238 ? 38.755 -30.036 7.680 1.00 18.91 751 THR B CA 1
ATOM 4968 C C . THR B 1 238 ? 40.241 -29.975 7.332 1.00 15.95 751 THR B C 1
ATOM 4969 O O . THR B 1 238 ? 40.852 -28.904 7.404 1.00 17.30 751 THR B O 1
ATOM 4973 N N . VAL B 1 239 ? 40.792 -31.113 6.903 1.00 14.86 752 VAL B N 1
ATOM 4974 C CA . VAL B 1 239 ? 42.190 -31.173 6.440 1.00 15.90 752 VAL B CA 1
ATOM 4975 C C . VAL B 1 239 ? 42.292 -30.507 5.058 1.00 15.58 752 VAL B C 1
ATOM 4976 O O . VAL B 1 239 ? 41.521 -30.835 4.161 1.00 18.81 752 VAL B O 1
ATOM 4980 N N . LEU B 1 240 ? 43.195 -29.532 4.887 1.00 17.01 753 LEU B N 1
ATOM 4981 C CA . LEU B 1 240 ? 43.424 -28.951 3.559 1.00 17.63 753 LEU B CA 1
ATOM 4982 C C . LEU B 1 240 ? 44.506 -29.618 2.769 1.00 19.05 753 LEU B C 1
ATOM 4983 O O . LEU B 1 240 ? 44.385 -29.875 1.567 1.00 22.63 753 LEU B O 1
ATOM 4988 N N A GLU B 1 241 ? 45.595 -29.924 3.465 0.57 20.19 754 GLU B N 1
ATOM 4989 N N B GLU B 1 241 ? 45.606 -29.897 3.461 0.43 20.43 754 GLU B N 1
ATOM 4990 C CA A GLU B 1 241 ? 46.828 -30.296 2.807 0.57 24.70 754 GLU B CA 1
ATOM 4991 C CA B GLU B 1 241 ? 46.818 -30.342 2.803 0.43 24.00 754 GLU B CA 1
ATOM 4992 C C A GLU B 1 241 ? 47.759 -31.050 3.744 0.57 21.35 754 GLU B C 1
ATOM 4993 C C B GLU B 1 241 ? 47.741 -31.076 3.750 0.43 21.61 754 GLU B C 1
ATOM 4994 O O A GLU B 1 241 ? 47.746 -30.799 4.946 0.57 20.94 754 GLU B O 1
ATOM 4995 O O B GLU B 1 241 ? 47.712 -30.835 4.956 0.43 20.78 754 GLU B O 1
ATOM 5006 N N . VAL B 1 242 ? 48.562 -31.960 3.190 1.00 24.87 755 VAL B N 1
ATOM 5007 C CA . VAL B 1 242 ? 49.597 -32.655 3.939 1.00 25.14 755 VAL B CA 1
ATOM 5008 C C . VAL B 1 242 ? 50.949 -32.135 3.456 1.00 30.90 755 VAL B C 1
ATOM 5009 O O . VAL B 1 242 ? 51.180 -32.084 2.242 1.00 32.65 755 VAL B O 1
ATOM 5013 N N . LYS B 1 243 ? 51.830 -31.746 4.385 1.00 24.38 756 LYS B N 1
ATOM 5014 C CA . LYS B 1 243 ? 53.137 -31.152 4.058 1.00 28.70 756 LYS B CA 1
ATOM 5015 C C . LYS B 1 243 ? 54.230 -31.517 5.047 1.00 30.34 756 LYS B C 1
ATOM 5016 O O . LYS B 1 243 ? 54.030 -31.379 6.248 1.00 36.48 756 LYS B O 1
ATOM 5022 N N . ALA B 1 244 ? 55.419 -31.836 4.552 1.00 36.02 757 ALA B N 1
ATOM 5023 C CA . ALA B 1 244 ? 56.550 -32.037 5.449 1.00 40.49 757 ALA B CA 1
ATOM 5024 C C . ALA B 1 244 ? 57.162 -30.664 5.771 1.00 45.81 757 ALA B C 1
ATOM 5025 O O . ALA B 1 244 ? 57.391 -29.846 4.866 1.00 46.15 757 ALA B O 1
ATOM 5027 N N . ILE B 1 245 ? 57.393 -30.406 7.059 1.00 43.10 758 ILE B N 1
ATOM 5028 C CA . ILE B 1 245 ? 57.953 -29.130 7.501 1.00 45.65 758 ILE B CA 1
ATOM 5029 C C . ILE B 1 245 ? 59.165 -29.509 8.329 1.00 46.28 758 ILE B C 1
ATOM 5030 O O . ILE B 1 245 ? 59.049 -30.375 9.191 1.00 46.79 758 ILE B O 1
ATOM 5035 N N . GLU B 1 246 ? 60.301 -28.847 8.131 1.00 47.32 759 GLU B N 1
ATOM 5036 C CA . GLU B 1 246 ? 61.491 -29.223 8.889 1.00 50.98 759 GLU B CA 1
ATOM 5037 C C . GLU B 1 246 ? 61.242 -28.999 10.375 1.00 51.37 759 GLU B C 1
ATOM 5038 O O . GLU B 1 246 ? 60.657 -27.985 10.762 1.00 54.17 759 GLU B O 1
ATOM 5044 N N . GLY B 1 247 ? 61.671 -29.949 11.202 1.00 52.22 760 GLY B N 1
ATOM 5045 C CA . GLY B 1 247 ? 61.460 -29.829 12.631 1.00 51.90 760 GLY B CA 1
ATOM 5046 C C . GLY B 1 247 ? 60.095 -30.301 13.105 1.00 50.20 760 GLY B C 1
ATOM 5047 O O . GLY B 1 247 ? 59.892 -30.532 14.294 1.00 53.58 760 GLY B O 1
ATOM 5048 N N . PHE B 1 248 ? 59.117 -30.309 12.215 1.00 42.66 761 PHE B N 1
ATOM 5049 C CA . PHE B 1 248 ? 57.783 -30.763 12.589 1.00 42.07 761 PHE B CA 1
ATOM 5050 C C . PHE B 1 248 ? 57.316 -32.087 11.961 1.00 42.27 761 PHE B C 1
ATOM 5051 O O . PHE B 1 248 ? 56.199 -32.536 12.262 1.00 39.95 761 PHE B O 1
ATOM 5059 N N . GLY B 1 249 ? 58.115 -32.639 11.040 1.00 44.00 762 GLY B N 1
ATOM 5060 C CA . GLY B 1 249 ? 57.796 -33.884 10.343 1.00 42.05 762 GLY B CA 1
ATOM 5061 C C . GLY B 1 249 ? 56.720 -33.665 9.280 1.00 35.05 762 GLY B C 1
ATOM 5062 O O . GLY B 1 249 ? 56.553 -32.553 8.781 1.00 36.94 762 GLY B O 1
ATOM 5063 N N . VAL B 1 250 ? 55.974 -34.713 8.934 1.00 32.04 763 VAL B N 1
ATOM 5064 C CA . VAL B 1 250 ? 54.853 -34.572 8.001 1.00 27.90 763 VAL B CA 1
ATOM 5065 C C . VAL B 1 250 ? 53.663 -34.009 8.772 1.00 28.29 763 VAL B C 1
ATOM 5066 O O . VAL B 1 250 ? 53.173 -34.613 9.739 1.00 30.21 763 VAL B O 1
ATOM 5070 N N . THR B 1 251 ? 53.210 -32.832 8.358 1.00 24.23 764 THR B N 1
ATOM 5071 C CA . THR B 1 251 ? 52.198 -32.094 9.099 1.00 22.37 764 THR B CA 1
ATOM 5072 C C . THR B 1 251 ? 50.925 -32.015 8.290 1.00 20.81 764 THR B C 1
ATOM 5073 O O . THR B 1 251 ? 50.949 -32.295 7.088 1.00 21.29 764 THR B O 1
ATOM 5077 N N . ILE B 1 252 ? 49.824 -31.624 8.916 1.00 19.27 765 ILE B N 1
ATOM 5078 C CA . ILE B 1 252 ? 48.638 -31.273 8.152 1.00 17.92 765 ILE B CA 1
ATOM 5079 C C . ILE B 1 252 ? 48.257 -29.829 8.400 1.00 20.31 765 ILE B C 1
ATOM 5080 O O . ILE B 1 252 ? 48.386 -29.309 9.511 1.00 17.59 765 ILE B O 1
ATOM 5085 N N . ASP B 1 253 ? 47.797 -29.184 7.334 1.00 16.94 766 ASP B N 1
ATOM 5086 C CA . ASP B 1 253 ? 47.153 -27.877 7.448 1.00 16.05 766 ASP B CA 1
ATOM 5087 C C . ASP B 1 253 ? 45.667 -28.088 7.479 1.00 18.25 766 ASP B C 1
ATOM 5088 O O . ASP B 1 253 ? 45.119 -28.865 6.698 1.00 17.52 766 ASP B O 1
ATOM 5093 N N . VAL B 1 254 ? 45.020 -27.413 8.418 1.00 13.81 767 VAL B N 1
ATOM 5094 C CA . VAL B 1 254 ? 43.630 -27.677 8.762 1.00 13.22 767 VAL B CA 1
ATOM 5095 C C . VAL B 1 254 ? 42.840 -26.389 8.901 1.00 15.45 767 VAL B C 1
ATOM 5096 O O . VAL B 1 254 ? 43.334 -25.429 9.491 1.00 15.92 767 VAL B O 1
ATOM 5100 N N . ILE B 1 255 ? 41.622 -26.365 8.379 1.00 13.36 768 ILE B N 1
ATOM 5101 C CA . ILE B 1 255 ? 40.702 -25.268 8.741 1.00 13.76 768 ILE B CA 1
ATOM 5102 C C . ILE B 1 255 ? 39.868 -25.716 9.917 1.00 13.85 768 ILE B C 1
ATOM 5103 O O . ILE B 1 255 ? 39.110 -26.699 9.852 1.00 14.36 768 ILE B O 1
ATOM 5108 N N . LEU B 1 256 ? 40.050 -25.004 11.027 1.00 14.46 769 LEU B N 1
ATOM 5109 C CA . LEU B 1 256 ? 39.233 -25.215 12.212 1.00 14.08 769 LEU B CA 1
ATOM 5110 C C . LEU B 1 256 ? 38.008 -24.321 12.009 1.00 15.34 769 LEU B C 1
ATOM 5111 O O . LEU B 1 256 ? 38.143 -23.092 12.090 1.00 15.42 769 LEU B O 1
ATOM 5116 N N . SER B 1 257 ? 36.875 -24.936 11.673 1.00 13.82 770 SER B N 1
ATOM 5117 C CA . SER B 1 257 ? 35.647 -24.192 11.337 1.00 15.26 770 SER B CA 1
ATOM 5118 C C . SER B 1 257 ? 34.822 -23.833 12.571 1.00 13.24 770 SER B C 1
ATOM 5119 O O . SER B 1 257 ? 34.160 -22.790 12.584 1.00 15.49 770 SER B O 1
ATOM 5122 N N . ASN B 1 258 ? 34.843 -24.668 13.586 1.00 13.69 771 ASN B N 1
ATOM 5123 C CA . ASN B 1 258 ? 34.060 -24.386 14.780 1.00 13.55 771 ASN B CA 1
ATOM 5124 C C . ASN B 1 258 ? 34.677 -25.108 15.962 1.00 15.57 771 ASN B C 1
ATOM 5125 O O . ASN B 1 258 ? 35.508 -25.993 15.802 1.00 17.87 771 ASN B O 1
ATOM 5130 N N . GLY B 1 2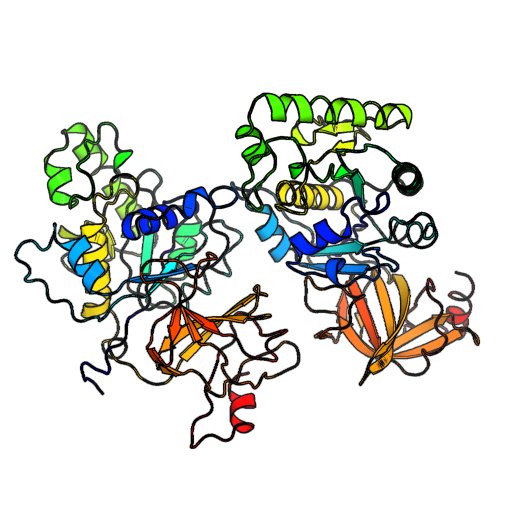59 ? 34.315 -24.702 17.159 1.00 15.43 772 GLY B N 1
ATOM 5131 C CA . GLY B 1 259 ? 34.855 -25.326 18.375 1.00 16.57 772 GLY B CA 1
ATOM 5132 C C . GLY B 1 259 ? 36.286 -24.884 18.687 1.00 18.63 772 GLY B C 1
ATOM 5133 O O . GLY B 1 259 ? 36.772 -23.832 18.236 1.00 16.50 772 GLY B O 1
ATOM 5134 N N . ILE B 1 260 ? 36.954 -25.705 19.488 1.00 18.21 773 ILE B N 1
ATOM 5135 C CA . ILE B 1 260 ? 38.240 -25.366 20.025 1.00 16.83 773 ILE B CA 1
ATOM 5136 C C . ILE B 1 260 ? 39.136 -26.580 19.868 1.00 19.75 773 ILE B C 1
ATOM 5137 O O . ILE B 1 260 ? 38.773 -27.680 20.303 1.00 23.01 773 ILE B O 1
ATOM 5142 N N . LEU B 1 261 ? 40.315 -26.378 19.309 1.00 16.61 774 LEU B N 1
ATOM 5143 C CA . LEU B 1 261 ? 41.314 -27.451 19.231 1.00 17.92 774 LEU B CA 1
ATOM 5144 C C . LEU B 1 261 ? 42.373 -27.210 20.266 1.00 17.39 774 LEU B C 1
ATOM 5145 O O . LEU B 1 261 ? 42.707 -26.061 20.545 1.00 17.62 774 LEU B O 1
ATOM 5150 N N . ARG B 1 262 ? 42.920 -28.290 20.836 1.00 16.80 775 ARG B N 1
ATOM 5151 C CA . ARG B 1 262 ? 43.896 -28.140 21.904 1.00 17.30 775 ARG B CA 1
ATOM 5152 C C . ARG B 1 262 ? 45.136 -29.001 21.638 1.00 18.85 775 ARG B C 1
ATOM 5153 O O . ARG B 1 262 ? 45.027 -30.131 21.125 1.00 18.94 775 ARG B O 1
ATOM 5161 N N . GLU B 1 263 ? 46.300 -28.467 21.967 1.00 17.75 776 GLU B N 1
ATOM 5162 C CA . GLU B 1 263 ? 47.490 -29.296 21.936 1.00 19.77 776 GLU B CA 1
ATOM 5163 C C . GLU B 1 263 ? 47.212 -30.512 22.798 1.00 19.83 776 GLU B C 1
ATOM 5164 O O . GLU B 1 263 ? 46.690 -30.378 23.927 1.00 19.45 776 GLU B O 1
ATOM 5170 N N . GLY B 1 264 ? 47.619 -31.689 22.314 1.00 17.86 777 GLY B N 1
ATOM 5171 C CA . GLY B 1 264 ? 47.445 -32.937 23.042 1.00 19.58 777 GLY B CA 1
ATOM 5172 C C . GLY B 1 264 ? 46.176 -33.664 22.693 1.00 18.95 777 GLY B C 1
ATOM 5173 O O . GLY B 1 264 ? 46.012 -34.843 23.090 1.00 22.35 777 GLY B O 1
ATOM 5174 N N . ASP B 1 265 ? 45.310 -33.008 21.922 1.00 17.71 778 ASP B N 1
ATOM 5175 C CA . ASP B 1 265 ? 44.035 -33.665 21.555 1.00 18.63 778 ASP B CA 1
ATOM 5176 C C . ASP B 1 265 ? 44.279 -34.952 20.800 1.00 19.12 778 ASP B C 1
ATOM 5177 O O . ASP B 1 265 ? 45.199 -35.012 19.966 1.00 21.86 778 ASP B O 1
ATOM 5182 N N . ARG B 1 266 ? 43.455 -35.962 21.090 1.00 19.81 779 ARG B N 1
ATOM 5183 C CA . ARG B 1 266 ? 43.405 -37.183 20.305 1.00 21.00 779 ARG B CA 1
ATOM 5184 C C . ARG B 1 266 ? 42.532 -36.947 19.099 1.00 24.19 779 ARG B C 1
ATOM 5185 O O . ARG B 1 266 ? 41.380 -36.559 19.249 1.00 21.87 779 ARG B O 1
ATOM 5193 N N . ILE B 1 267 ? 43.076 -37.139 17.902 1.00 20.30 780 ILE B N 1
ATOM 5194 C CA . ILE B 1 267 ? 42.330 -36.773 16.680 1.00 21.20 780 ILE B CA 1
ATOM 5195 C C . ILE B 1 267 ? 42.186 -37.984 15.756 1.00 21.29 780 ILE B C 1
ATOM 5196 O O . ILE B 1 267 ? 43.014 -38.892 15.771 1.00 22.54 780 ILE B O 1
ATOM 5201 N N . VAL B 1 268 ? 41.115 -37.976 14.970 1.00 22.06 781 VAL B N 1
ATOM 5202 C CA . VAL B 1 268 ? 40.827 -39.026 13.991 1.00 22.55 781 VAL B CA 1
ATOM 5203 C C . VAL B 1 268 ? 40.532 -38.346 12.647 1.00 21.55 781 VAL B C 1
ATOM 5204 O O . VAL B 1 268 ? 39.863 -37.308 12.608 1.00 21.47 781 VAL B O 1
ATOM 5208 N N . LEU B 1 269 ? 41.080 -38.879 11.557 1.00 25.11 782 LEU B N 1
ATOM 5209 C CA . LEU B 1 269 ? 40.897 -38.298 10.217 1.00 23.19 782 LEU B CA 1
ATOM 5210 C C . LEU B 1 269 ? 41.139 -39.426 9.195 1.00 24.29 782 LEU B C 1
ATOM 5211 O O . LEU B 1 269 ? 41.618 -40.519 9.556 1.00 27.35 782 LEU B O 1
ATOM 5216 N N . CYS B 1 270 ? 40.761 -39.208 7.933 1.00 23.39 783 CYS B N 1
ATOM 5217 C CA . CYS B 1 270 ? 40.969 -40.221 6.896 1.00 26.93 783 CYS B CA 1
ATOM 5218 C C . CYS B 1 270 ? 42.384 -40.294 6.373 1.00 26.88 783 CYS B C 1
ATOM 5219 O O . CYS B 1 270 ? 43.006 -39.278 6.122 1.00 26.56 783 CYS B O 1
ATOM 5222 N N . GLY B 1 271 ? 42.868 -41.518 6.191 1.00 29.56 784 GLY B N 1
ATOM 5223 C CA . GLY B 1 271 ? 44.169 -41.720 5.591 1.00 30.66 784 GLY B CA 1
ATOM 5224 C C . GLY B 1 271 ? 44.082 -42.702 4.435 1.00 33.92 784 GLY B C 1
ATOM 5225 O O . GLY B 1 271 ? 43.096 -43.439 4.287 1.00 35.35 784 GLY B O 1
ATOM 5226 N N . LEU B 1 272 ? 45.124 -42.709 3.609 1.00 34.01 785 LEU B N 1
ATOM 5227 C CA . LEU B 1 272 ? 45.243 -43.658 2.497 1.00 35.83 785 LEU B CA 1
ATOM 5228 C C . LEU B 1 272 ? 45.281 -45.131 2.943 1.00 37.98 785 LEU B C 1
ATOM 5229 O O . LEU B 1 272 ? 44.888 -46.016 2.174 1.00 41.69 785 LEU B O 1
ATOM 5234 N N A GLU B 1 273 ? 45.790 -45.402 4.145 0.64 45.24 786 GLU B N 1
ATOM 5235 N N B GLU B 1 273 ? 45.793 -45.368 4.151 0.36 45.60 786 GLU B N 1
ATOM 5236 C CA A GLU B 1 273 ? 45.834 -46.783 4.629 0.64 48.96 786 GLU B CA 1
ATOM 5237 C CA B GLU B 1 273 ? 45.903 -46.708 4.732 0.36 49.42 786 GLU B CA 1
ATOM 5238 C C A GLU B 1 273 ? 44.662 -47.099 5.540 0.64 47.15 786 GLU B C 1
ATOM 5239 C C B GLU B 1 273 ? 44.610 -47.121 5.422 0.36 47.39 786 GLU B C 1
ATOM 5240 O O A GLU B 1 273 ? 44.560 -48.208 6.067 0.64 50.71 786 GLU B O 1
ATOM 5241 O O B GLU B 1 273 ? 44.382 -48.303 5.690 0.36 50.83 786 GLU B O 1
ATOM 5252 N N . GLY B 1 274 ? 43.771 -46.135 5.715 1.00 39.76 787 GLY B N 1
ATOM 5253 C CA . GLY B 1 274 ? 42.631 -46.337 6.578 1.00 38.88 787 GLY B CA 1
ATOM 5254 C C . GLY B 1 274 ? 42.612 -45.179 7.551 1.00 36.72 787 GLY B C 1
ATOM 5255 O O . GLY B 1 274 ? 43.423 -44.271 7.432 1.00 34.72 787 GLY B O 1
ATOM 5256 N N . PRO B 1 275 ? 41.727 -45.231 8.554 1.00 37.12 788 PRO B N 1
ATOM 5257 C CA . PRO B 1 275 ? 41.654 -44.103 9.483 1.00 36.00 788 PRO B CA 1
ATOM 5258 C C . PRO B 1 275 ? 42.980 -43.884 10.204 1.00 29.21 788 PRO B C 1
ATOM 5259 O O . PRO B 1 275 ? 43.669 -44.860 10.581 1.00 31.88 788 PRO B O 1
ATOM 5263 N N . ILE B 1 276 ? 43.299 -42.615 10.411 1.00 27.17 789 ILE B N 1
ATOM 5264 C CA . ILE B 1 276 ? 44.452 -42.207 11.182 1.00 26.59 789 ILE B CA 1
ATOM 5265 C C . ILE B 1 276 ? 43.989 -41.745 12.555 1.00 25.30 789 ILE B C 1
ATOM 5266 O O . ILE B 1 276 ? 43.083 -40.929 12.643 1.00 26.83 789 ILE B O 1
ATOM 5271 N N . LYS B 1 277 ? 44.578 -42.289 13.618 1.00 27.99 790 LYS B N 1
ATOM 5272 C CA . LYS B 1 277 ? 44.265 -41.821 14.973 1.00 30.21 790 LYS B CA 1
ATOM 5273 C C . LYS B 1 277 ? 45.559 -41.419 15.661 1.00 25.02 790 LYS B C 1
ATOM 5274 O O . LYS B 1 277 ? 46.465 -42.246 15.788 1.00 28.26 790 LYS B O 1
ATOM 5280 N N . THR B 1 278 ? 45.649 -40.174 16.114 1.00 24.35 791 THR B N 1
ATOM 5281 C CA . THR B 1 278 ? 46.922 -39.698 16.625 1.00 23.35 791 THR B CA 1
ATOM 5282 C C . THR B 1 278 ? 46.719 -38.568 17.635 1.00 26.79 791 THR B C 1
ATOM 5283 O O . THR B 1 278 ? 45.581 -38.292 17.996 1.00 24.80 791 THR B O 1
ATOM 5287 N N . ASN B 1 279 ? 47.808 -37.980 18.145 1.00 23.67 792 ASN B N 1
ATOM 5288 C CA . ASN B 1 279 ? 47.686 -36.924 19.148 1.00 23.07 792 ASN B CA 1
ATOM 5289 C C . ASN B 1 279 ? 48.420 -35.695 18.686 1.00 22.67 792 ASN B C 1
ATOM 5290 O O . ASN B 1 279 ? 49.555 -35.793 18.205 1.00 25.13 792 ASN B O 1
ATOM 5295 N N . ILE B 1 280 ? 47.821 -34.521 18.884 1.00 20.27 793 ILE B N 1
ATOM 5296 C CA . ILE B 1 280 ? 48.450 -33.274 18.475 1.00 19.93 793 ILE B CA 1
ATOM 5297 C C . ILE B 1 280 ? 49.635 -32.955 19.367 1.00 21.56 793 ILE B C 1
ATOM 5298 O O . ILE B 1 280 ? 49.459 -32.720 20.568 1.00 23.43 793 ILE B O 1
ATOM 5303 N N . ARG B 1 281 ? 50.839 -33.010 18.800 1.00 21.39 794 ARG B N 1
ATOM 5304 C CA . ARG B 1 281 ? 52.047 -32.698 19.590 1.00 21.33 794 ARG B CA 1
ATOM 5305 C C . ARG B 1 281 ? 52.389 -31.202 19.534 1.00 21.90 794 ARG B C 1
ATOM 5306 O O . ARG B 1 281 ? 52.922 -30.648 20.492 1.00 25.36 794 ARG B O 1
ATOM 5314 N N . ALA B 1 282 ? 52.113 -30.567 18.403 1.00 19.72 795 ALA B N 1
ATOM 5315 C CA . ALA B 1 282 ? 52.206 -29.107 18.294 1.00 20.17 795 ALA B CA 1
ATOM 5316 C C . ALA B 1 282 ? 51.032 -28.603 17.491 1.00 16.07 795 ALA B C 1
ATOM 5317 O O . ALA B 1 282 ? 50.659 -29.159 16.454 1.00 18.52 795 ALA B O 1
ATOM 5319 N N . LEU B 1 283 ? 50.452 -27.538 18.013 1.00 17.05 796 LEU B N 1
ATOM 5320 C CA . LEU B 1 283 ? 49.312 -26.888 17.429 1.00 17.73 796 LEU B CA 1
ATOM 5321 C C . LEU B 1 283 ? 49.790 -25.484 17.041 1.00 17.05 796 LEU B C 1
ATOM 5322 O O . LEU B 1 283 ? 50.082 -24.691 17.919 1.00 17.59 796 LEU B O 1
ATOM 5327 N N . LEU B 1 284 ? 49.891 -25.224 15.744 1.00 14.81 797 LEU B N 1
ATOM 5328 C CA . LEU B 1 284 ? 50.580 -24.011 15.232 1.00 16.01 797 LEU B CA 1
ATOM 5329 C C . LEU B 1 284 ? 49.646 -23.141 14.424 1.00 15.27 797 LEU B C 1
ATOM 5330 O O . LEU B 1 284 ? 48.716 -23.632 13.793 1.00 16.20 797 LEU B O 1
ATOM 5335 N N . THR B 1 285 ? 49.892 -21.831 14.450 1.00 14.79 798 THR B N 1
ATOM 5336 C CA . THR B 1 285 ? 49.326 -20.965 13.422 1.00 16.09 798 THR B CA 1
ATOM 5337 C C . THR B 1 285 ? 50.456 -20.147 12.811 1.00 17.22 798 THR B C 1
ATOM 5338 O O . THR B 1 285 ? 51.478 -19.958 13.423 1.00 18.81 798 THR B O 1
ATOM 5342 N N . PRO B 1 286 ? 50.221 -19.560 11.627 1.00 16.82 799 PRO B N 1
ATOM 5343 C CA . PRO B 1 286 ? 51.116 -18.475 11.211 1.00 17.85 799 PRO B CA 1
ATOM 5344 C C . PRO B 1 286 ? 50.992 -17.261 12.144 1.00 19.43 799 PRO B C 1
ATOM 5345 O O . PRO B 1 286 ? 50.076 -17.261 12.928 1.00 21.27 799 PRO B O 1
ATOM 5349 N N . ALA B 1 287 ? 51.815 -16.204 12.049 1.00 21.85 800 ALA B N 1
ATOM 5350 C CA . ALA B 1 287 ? 51.462 -14.966 12.781 1.00 23.80 800 ALA B CA 1
ATOM 5351 C C . ALA B 1 287 ? 50.190 -14.444 12.169 1.00 21.77 800 ALA B C 1
ATOM 5352 O O . ALA B 1 287 ? 49.894 -14.811 11.026 1.00 21.11 800 ALA B O 1
ATOM 5354 N N . PRO B 1 288 ? 49.488 -13.563 12.893 1.00 25.31 801 PRO B N 1
ATOM 5355 C CA . PRO B 1 288 ? 48.313 -12.957 12.301 1.00 26.16 801 PRO B CA 1
ATOM 5356 C C . PRO B 1 288 ? 48.693 -12.298 10.983 1.00 19.81 801 PRO B C 1
ATOM 5357 O O . PRO B 1 288 ? 49.825 -11.851 10.762 1.00 21.52 801 PRO B O 1
ATOM 5361 N N . MET B 1 289 ? 47.731 -12.324 10.082 1.00 19.71 802 MET B N 1
ATOM 5362 C CA . MET B 1 289 ? 47.834 -11.705 8.798 1.00 17.75 802 MET B CA 1
ATOM 5363 C C . MET B 1 289 ? 48.913 -12.328 7.915 1.00 15.95 802 MET B C 1
ATOM 5364 O O . MET B 1 289 ? 49.369 -11.669 7.017 1.00 16.94 802 MET B O 1
ATOM 5369 N N A ARG B 1 290 ? 49.258 -13.604 8.159 0.63 16.08 803 ARG B N 1
ATOM 5370 N N B ARG B 1 290 ? 49.252 -13.601 8.163 0.37 16.01 803 ARG B N 1
ATOM 5371 C CA A ARG B 1 290 ? 50.132 -14.316 7.225 0.63 15.74 803 ARG B CA 1
ATOM 5372 C CA B ARG B 1 290 ? 50.114 -14.359 7.249 0.37 16.14 803 ARG B CA 1
ATOM 5373 C C A ARG B 1 290 ? 49.474 -15.622 6.751 0.63 15.10 803 ARG B C 1
ATOM 5374 C C B ARG B 1 290 ? 49.444 -15.632 6.743 0.37 15.09 803 ARG B C 1
ATOM 5375 O O A ARG B 1 290 ? 48.737 -16.261 7.499 0.63 15.64 803 ARG B O 1
ATOM 5376 O O B ARG B 1 290 ? 48.662 -16.259 7.454 0.37 16.46 803 ARG B O 1
ATOM 5391 N N . GLU B 1 291 ? 49.779 -16.012 5.514 1.00 16.90 804 GLU B N 1
ATOM 5392 C CA . GLU B 1 291 ? 49.152 -17.173 4.871 1.00 16.37 804 GLU B CA 1
ATOM 5393 C C . GLU B 1 291 ? 49.571 -18.485 5.496 1.00 18.46 804 GLU B C 1
ATOM 5394 O O . GLU B 1 291 ? 50.769 -18.741 5.748 1.00 20.34 804 GLU B O 1
ATOM 5400 N N . LEU B 1 292 ? 48.603 -19.361 5.656 1.00 15.93 805 LEU B N 1
ATOM 5401 C CA . LEU B 1 292 ? 48.854 -20.736 6.075 1.00 18.76 805 LEU B CA 1
ATOM 5402 C C . LEU B 1 292 ? 49.585 -21.501 4.958 1.00 20.52 805 LEU B C 1
ATOM 5403 O O . LEU B 1 292 ? 50.332 -22.401 5.281 1.00 21.76 805 LEU B O 1
ATOM 5408 N N . ARG B 1 293 ? 49.321 -21.205 3.686 1.00 20.06 806 ARG B N 1
ATOM 5409 C CA . ARG B 1 293 ? 49.814 -22.072 2.582 1.00 20.16 806 ARG B CA 1
ATOM 5410 C C . ARG B 1 293 ? 51.267 -21.824 2.222 1.00 24.70 806 ARG B C 1
ATOM 5411 O O . ARG B 1 293 ? 51.807 -22.511 1.347 1.00 25.94 806 ARG B O 1
ATOM 5419 N N . ILE B 1 294 ? 51.884 -20.829 2.873 1.00 21.67 807 ILE B N 1
ATOM 5420 C CA . ILE B 1 294 ? 53.256 -20.415 2.593 1.00 24.20 807 ILE B CA 1
ATOM 5421 C C . ILE B 1 294 ? 54.126 -20.769 3.798 1.00 23.59 807 ILE B C 1
ATOM 5422 O O . ILE B 1 294 ? 53.774 -20.472 4.920 1.00 24.51 807 ILE B O 1
ATOM 5427 N N . LYS B 1 295 ? 55.259 -21.436 3.570 1.00 27.11 808 LYS B N 1
ATOM 5428 C CA . LYS B 1 295 ? 56.178 -21.778 4.660 1.00 31.34 808 LYS B CA 1
ATOM 5429 C C . LYS B 1 295 ? 56.716 -20.469 5.263 1.00 27.15 808 LYS B C 1
ATOM 5430 O O . LYS B 1 295 ? 57.185 -19.581 4.547 1.00 31.10 808 LYS B O 1
ATOM 5436 N N . GLY B 1 296 ? 56.647 -20.388 6.587 1.00 29.55 809 GLY B N 1
ATOM 5437 C CA . GLY B 1 296 ? 57.050 -19.213 7.345 1.00 30.29 809 GLY B CA 1
ATOM 5438 C C . GLY B 1 296 ? 57.246 -19.577 8.808 1.00 28.42 809 GLY B C 1
ATOM 5439 O O . GLY B 1 296 ? 57.487 -20.732 9.162 1.00 27.55 809 GLY B O 1
ATOM 5440 N N . GLN B 1 297 ? 57.204 -18.573 9.667 1.00 22.72 810 GLN B N 1
ATOM 5441 C CA . GLN B 1 297 ? 57.287 -18.803 11.103 1.00 20.94 810 GLN B CA 1
ATOM 5442 C C . GLN B 1 297 ? 55.971 -19.150 11.723 1.00 19.38 810 GLN B C 1
ATOM 5443 O O . GLN B 1 297 ? 54.920 -18.888 11.144 1.00 21.58 810 GLN B O 1
ATOM 5449 N N . TYR B 1 298 ? 56.024 -19.891 12.826 1.00 19.61 811 TYR B N 1
ATOM 5450 C CA . TYR B 1 298 ? 54.809 -20.309 13.524 1.00 18.39 811 TYR B CA 1
ATOM 5451 C C . TYR B 1 298 ? 54.720 -19.837 14.975 1.00 18.08 811 TYR B C 1
ATOM 5452 O O . TYR B 1 298 ? 55.733 -19.734 15.675 1.00 20.52 811 TYR B O 1
ATOM 5461 N N . ILE B 1 299 ? 53.487 -19.596 15.409 1.00 20.41 812 ILE B N 1
ATOM 5462 C CA . ILE B 1 299 ? 53.141 -19.359 16.803 1.00 19.40 812 ILE B CA 1
ATOM 5463 C C . ILE B 1 299 ? 52.627 -20.701 17.352 1.00 16.52 812 ILE B C 1
ATOM 5464 O O . ILE B 1 299 ? 51.856 -21.364 16.676 1.00 17.63 812 ILE B O 1
ATOM 5469 N N . HIS B 1 300 ? 53.100 -21.095 18.518 1.00 18.82 813 HIS B N 1
ATOM 5470 C CA . HIS B 1 300 ? 52.694 -22.345 19.150 1.00 17.83 813 HIS B CA 1
ATOM 5471 C C . HIS B 1 300 ? 51.568 -22.070 20.159 1.00 20.61 813 HIS B C 1
ATOM 5472 O O . HIS B 1 300 ? 51.644 -21.103 20.909 1.00 21.92 813 HIS B O 1
ATOM 5479 N N . HIS B 1 301 ? 50.537 -22.920 20.201 1.00 17.69 814 HIS B N 1
ATOM 5480 C CA . HIS B 1 301 ? 49.374 -22.690 21.038 1.00 19.53 814 HIS B CA 1
ATOM 5481 C C . HIS B 1 301 ? 49.038 -23.887 21.885 1.00 20.51 814 HIS B C 1
ATOM 5482 O O . HIS B 1 301 ? 49.200 -25.017 21.434 1.00 20.53 814 HIS B O 1
ATOM 5489 N N . LYS B 1 302 ? 48.546 -23.643 23.095 1.00 18.45 815 LYS B N 1
ATOM 5490 C CA . LYS B 1 302 ? 47.890 -24.701 23.850 1.00 18.19 815 LYS B CA 1
ATOM 5491 C C . LYS B 1 302 ? 46.453 -24.918 23.384 1.00 17.53 815 LYS B C 1
ATOM 5492 O O . LYS B 1 302 ? 45.896 -26.009 23.523 1.00 19.05 815 LYS B O 1
ATOM 5498 N N . GLU B 1 303 ? 45.841 -23.871 22.837 1.00 17.41 816 GLU B N 1
ATOM 5499 C CA . GLU B 1 303 ? 44.424 -23.869 22.495 1.00 18.14 816 GLU B CA 1
ATOM 5500 C C . GLU B 1 303 ? 44.207 -22.918 21.322 1.00 17.91 816 GLU B C 1
ATOM 5501 O O . GLU B 1 303 ? 44.833 -21.831 21.316 1.00 19.45 816 GLU B O 1
ATOM 5507 N N . VAL B 1 304 ? 43.386 -23.295 20.346 1.00 15.01 817 VAL B N 1
ATOM 5508 C CA . VAL B 1 304 ? 42.996 -22.379 19.270 1.00 15.61 817 VAL B CA 1
ATOM 5509 C C . VAL B 1 304 ? 41.488 -22.424 19.116 1.00 16.70 817 VAL B C 1
ATOM 5510 O O . VAL B 1 304 ? 40.903 -23.513 18.932 1.00 16.29 817 VAL B O 1
ATOM 5514 N N . LYS B 1 305 ? 40.841 -21.254 19.193 1.00 15.79 818 LYS B N 1
ATOM 5515 C CA . LYS B 1 305 ? 39.380 -21.139 19.038 1.00 14.65 818 LYS B CA 1
ATOM 5516 C C . LYS B 1 305 ? 39.083 -20.857 17.572 1.00 14.34 818 LYS B C 1
ATOM 5517 O O . LYS B 1 305 ? 39.836 -20.146 16.885 1.00 16.25 818 LYS B O 1
ATOM 5523 N N . ALA B 1 306 ? 37.935 -21.331 17.122 1.00 14.32 819 ALA B N 1
ATOM 5524 C CA . ALA B 1 306 ? 37.544 -21.179 15.722 1.00 12.45 819 ALA B CA 1
ATOM 5525 C C . ALA B 1 306 ? 37.019 -19.797 15.332 1.00 14.77 819 ALA B C 1
ATOM 5526 O O . ALA B 1 306 ? 36.538 -19.048 16.173 1.00 14.73 819 ALA B O 1
ATOM 5528 N N . ALA B 1 307 ? 37.066 -19.452 14.041 1.00 14.46 820 ALA B N 1
ATOM 5529 C CA . ALA B 1 307 ? 37.723 -20.214 12.955 1.00 13.48 820 ALA B CA 1
ATOM 5530 C C . ALA B 1 307 ? 39.146 -19.791 12.831 1.00 14.01 820 ALA B C 1
ATOM 5531 O O . ALA B 1 307 ? 39.469 -18.624 13.035 1.00 16.44 820 ALA B O 1
ATOM 5533 N N . GLN B 1 308 ? 40.002 -20.731 12.467 1.00 12.57 821 GLN B N 1
ATOM 5534 C CA . GLN B 1 308 ? 41.412 -20.440 12.285 1.00 13.00 821 GLN B CA 1
ATOM 5535 C C . GLN B 1 308 ? 41.979 -21.455 11.294 1.00 13.72 821 GLN B C 1
ATOM 5536 O O . GLN B 1 308 ? 41.427 -22.539 11.153 1.00 15.66 821 GLN B O 1
ATOM 5542 N N . GLY B 1 309 ? 43.103 -21.088 10.682 1.00 14.03 822 GLY B N 1
ATOM 5543 C CA . GLY B 1 309 ? 43.904 -22.034 9.900 1.00 15.47 822 GLY B CA 1
ATOM 5544 C C . GLY B 1 309 ? 45.096 -22.456 10.723 1.00 16.26 822 GLY B C 1
ATOM 5545 O O . GLY B 1 309 ? 45.915 -21.632 11.167 1.00 16.31 822 GLY B O 1
ATOM 5546 N N . VAL B 1 310 ? 45.192 -23.749 10.993 1.00 14.75 823 VAL B N 1
ATOM 5547 C CA . VAL B 1 310 ? 46.219 -24.248 11.889 1.00 14.42 823 VAL B CA 1
ATOM 5548 C C . VAL B 1 310 ? 47.050 -25.286 11.175 1.00 13.99 823 VAL B C 1
ATOM 5549 O O . VAL B 1 310 ? 46.614 -25.875 10.171 1.00 15.25 823 VAL B O 1
ATOM 5553 N N . LYS B 1 311 ? 48.273 -25.468 11.691 1.00 15.48 824 LYS B N 1
ATOM 5554 C CA . LYS B 1 311 ? 49.162 -26.540 11.251 1.00 15.48 824 LYS B CA 1
ATOM 5555 C C . LYS B 1 311 ? 49.323 -27.482 12.443 1.00 17.26 824 LYS B C 1
ATOM 5556 O O . LYS B 1 311 ? 49.556 -27.021 13.568 1.00 17.80 824 LYS B O 1
ATOM 5562 N N . ILE B 1 312 ? 49.131 -28.780 12.208 1.00 16.04 825 ILE B N 1
ATOM 5563 C CA . ILE B 1 312 ? 49.228 -29.788 13.266 1.00 17.39 825 ILE B CA 1
ATOM 5564 C C . ILE B 1 312 ? 50.441 -30.653 13.029 1.00 18.31 825 ILE B C 1
ATOM 5565 O O . ILE B 1 312 ? 50.615 -31.207 11.942 1.00 19.96 825 ILE B O 1
ATOM 5570 N N . SER B 1 313 ? 51.263 -30.804 14.073 1.00 19.09 826 SER B N 1
ATOM 5571 C CA . SER B 1 313 ? 52.338 -31.772 14.065 1.00 22.45 826 SER B CA 1
ATOM 5572 C C . SER B 1 313 ? 51.900 -32.931 14.939 1.00 23.40 826 SER B C 1
ATOM 5573 O O . SER B 1 313 ? 51.452 -32.714 16.061 1.00 23.91 826 SER B O 1
ATOM 5576 N N . ALA B 1 314 ? 51.980 -34.146 14.405 1.00 24.51 827 ALA B N 1
ATOM 5577 C CA . ALA B 1 314 ? 51.503 -35.348 15.109 1.00 25.54 827 ALA B CA 1
ATOM 5578 C C . ALA B 1 314 ? 52.100 -36.541 14.392 1.00 27.12 827 ALA B C 1
ATOM 5579 O O . ALA B 1 314 ? 52.274 -36.485 13.192 1.00 30.31 827 ALA B O 1
ATOM 5581 N N . PRO B 1 315 ? 52.393 -37.632 15.112 1.00 29.88 828 PRO B N 1
ATOM 5582 C CA . PRO B 1 315 ? 52.916 -38.777 14.358 1.00 31.59 828 PRO B CA 1
ATOM 5583 C C . PRO B 1 315 ? 51.837 -39.453 13.509 1.00 32.32 828 PRO B C 1
ATOM 5584 O O . PRO B 1 315 ? 50.659 -39.364 13.835 1.00 32.47 828 PRO B O 1
ATOM 5588 N N . GLY B 1 316 ? 52.233 -40.101 12.422 1.00 33.13 829 GLY B N 1
ATOM 5589 C CA . GLY B 1 316 ? 51.320 -40.916 11.640 1.00 36.01 829 GLY B CA 1
ATOM 5590 C C . GLY B 1 316 ? 50.435 -40.215 10.627 1.00 34.16 829 GLY B C 1
ATOM 5591 O O . GLY B 1 316 ? 49.446 -40.788 10.168 1.00 38.13 829 GLY B O 1
ATOM 5592 N N . LEU B 1 317 ? 50.764 -38.974 10.276 1.00 30.57 830 LEU B N 1
ATOM 5593 C CA . LEU B 1 317 ? 49.933 -38.211 9.355 1.00 33.08 830 LEU B CA 1
ATOM 5594 C C . LEU B 1 317 ? 50.269 -38.418 7.871 1.00 35.96 8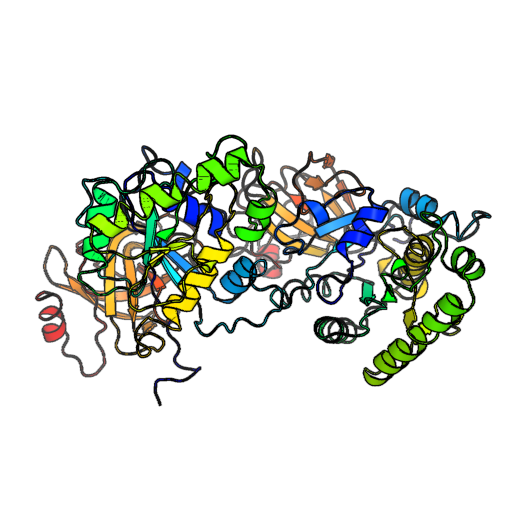30 LEU B C 1
ATOM 5595 O O . LEU B 1 317 ? 49.614 -37.837 7.010 1.00 40.13 830 LEU B O 1
ATOM 5600 N N . GLU B 1 318 ? 51.257 -39.251 7.578 1.00 37.47 831 GLU B N 1
ATOM 5601 C CA . GLU B 1 318 ? 51.764 -39.404 6.210 1.00 42.60 831 GLU B CA 1
ATOM 5602 C C . GLU B 1 318 ? 50.715 -39.620 5.120 1.00 43.45 831 GLU B C 1
ATOM 5603 O O . GLU B 1 318 ? 50.818 -39.044 4.028 1.00 46.27 831 GLU B O 1
ATOM 5609 N N . GLY B 1 319 ? 49.687 -40.397 5.416 1.00 39.66 832 GLY B N 1
ATOM 5610 C CA . GLY B 1 319 ? 48.662 -40.678 4.426 1.00 37.76 832 GLY B CA 1
ATOM 5611 C C . GLY B 1 319 ? 47.375 -39.878 4.514 1.00 33.89 832 GLY B C 1
ATOM 5612 O O . GLY B 1 319 ? 46.387 -40.238 3.878 1.00 39.20 832 GLY B O 1
ATOM 5613 N N . ALA B 1 320 ? 47.375 -38.792 5.278 1.00 29.25 833 ALA B N 1
ATOM 5614 C CA . ALA B 1 320 ? 46.159 -38.007 5.448 1.00 27.48 833 ALA B CA 1
ATOM 5615 C C . ALA B 1 320 ? 45.565 -37.546 4.115 1.00 33.08 833 ALA B C 1
ATOM 5616 O O . ALA B 1 320 ? 46.283 -37.204 3.176 1.00 34.29 833 ALA B O 1
ATOM 5618 N N . ILE B 1 321 ? 44.241 -37.533 4.054 1.00 30.26 834 ILE B N 1
ATOM 5619 C CA . ILE B 1 321 ? 43.550 -37.237 2.814 1.00 27.71 834 ILE B CA 1
ATOM 5620 C C . ILE B 1 321 ? 43.003 -35.820 2.855 1.00 27.97 834 ILE B C 1
ATOM 5621 O O . ILE B 1 321 ? 42.263 -35.486 3.742 1.00 27.66 834 ILE B O 1
ATOM 5626 N N . ALA B 1 322 ? 43.358 -35.009 1.861 1.00 28.23 835 ALA B N 1
ATOM 5627 C CA . ALA B 1 322 ? 42.860 -33.645 1.806 1.00 28.07 835 ALA B CA 1
ATOM 5628 C C . ALA B 1 322 ? 41.351 -33.663 1.642 1.00 26.09 835 ALA B C 1
ATOM 5629 O O . ALA B 1 322 ? 40.810 -34.420 0.828 1.00 28.51 835 ALA B O 1
ATOM 5631 N N . GLY B 1 323 ? 40.691 -32.781 2.397 1.00 24.88 836 GLY B N 1
ATOM 5632 C CA . GLY B 1 323 ? 39.240 -32.695 2.394 1.00 26.38 836 GLY B CA 1
ATOM 5633 C C . GLY B 1 323 ? 38.623 -33.536 3.501 1.00 26.51 836 GLY B C 1
ATOM 5634 O O . GLY B 1 323 ? 37.435 -33.394 3.797 1.00 29.32 836 GLY B O 1
ATOM 5635 N N . SER B 1 324 ? 39.416 -34.393 4.131 1.00 25.64 837 SER B N 1
ATOM 5636 C CA . SER B 1 324 ? 38.886 -35.179 5.234 1.00 25.95 837 SER B CA 1
ATOM 5637 C C . SER B 1 324 ? 38.385 -34.321 6.360 1.00 24.66 837 SER B C 1
ATOM 5638 O O . SER B 1 324 ? 38.975 -33.302 6.682 1.00 22.75 837 SER B O 1
ATOM 5641 N N . ARG B 1 325 ? 37.310 -34.753 7.002 1.00 26.09 838 ARG B N 1
ATOM 5642 C CA . ARG B 1 325 ? 36.955 -34.157 8.281 1.00 25.17 838 ARG B CA 1
ATOM 5643 C C . ARG B 1 325 ? 37.968 -34.614 9.321 1.00 23.48 838 ARG B C 1
ATOM 5644 O O . ARG B 1 325 ? 38.684 -35.610 9.136 1.00 23.64 838 ARG B O 1
ATOM 5652 N N . LEU B 1 326 ? 38.076 -33.839 10.383 1.00 22.20 839 LEU B N 1
ATOM 5653 C CA . LEU B 1 326 ? 38.962 -34.168 11.483 1.00 20.99 839 LEU B CA 1
ATOM 5654 C C . LEU B 1 326 ? 38.135 -34.100 12.740 1.00 21.77 839 LEU B C 1
ATOM 5655 O O . LEU B 1 326 ? 37.472 -33.099 12.981 1.00 21.99 839 LEU B O 1
ATOM 5660 N N . LEU B 1 327 ? 38.189 -35.150 13.568 1.00 22.53 840 LEU B N 1
ATOM 5661 C CA . LEU B 1 327 ? 37.386 -35.178 14.773 1.00 23.72 840 LEU B CA 1
ATOM 5662 C C . LEU B 1 327 ? 38.298 -35.289 15.988 1.00 22.79 840 LEU B C 1
ATOM 5663 O O . LEU B 1 327 ? 39.367 -35.849 15.881 1.00 22.02 840 LEU B O 1
ATOM 5668 N N . VAL B 1 328 ? 37.830 -34.801 17.128 1.00 23.37 841 VAL B N 1
ATOM 5669 C CA . VAL B 1 328 ? 38.564 -34.933 18.389 1.00 23.11 841 VAL B CA 1
ATOM 5670 C C . VAL B 1 328 ? 37.864 -35.990 19.208 1.00 25.39 841 VAL B C 1
ATOM 5671 O O . VAL B 1 328 ? 36.659 -35.951 19.340 1.00 27.19 841 VAL B O 1
ATOM 5675 N N . VAL B 1 329 ? 38.636 -36.940 19.718 1.00 25.68 842 VAL B N 1
ATOM 5676 C CA . VAL B 1 329 ? 38.095 -37.996 20.576 1.00 28.15 842 VAL B CA 1
ATOM 5677 C C . VAL B 1 329 ? 37.951 -37.462 21.994 1.00 28.88 842 VAL B C 1
ATOM 5678 O O . VAL B 1 329 ? 38.958 -37.219 22.665 1.00 28.11 842 VAL B O 1
ATOM 5682 N N . GLY B 1 330 ? 36.719 -37.302 22.456 1.00 30.88 843 GLY B N 1
ATOM 5683 C CA . GLY B 1 330 ? 36.487 -36.853 23.824 1.00 32.21 843 GLY B CA 1
ATOM 5684 C C . GLY B 1 330 ? 36.477 -38.047 24.742 1.00 37.41 843 GLY B C 1
ATOM 5685 O O . GLY B 1 330 ? 36.578 -39.181 24.283 1.00 35.22 843 GLY B O 1
ATOM 5686 N N . PRO B 1 331 ? 36.369 -37.803 26.060 1.00 38.14 844 PRO B N 1
ATOM 5687 C CA . PRO B 1 331 ? 36.314 -38.855 27.085 1.00 38.85 844 PRO B CA 1
ATOM 5688 C C . PRO B 1 331 ? 35.218 -39.925 26.890 1.00 46.35 844 PRO B C 1
ATOM 5689 O O . PRO B 1 331 ? 35.490 -41.096 27.143 1.00 54.00 844 PRO B O 1
ATOM 5693 N N . ASP B 1 332 ? 34.014 -39.568 26.464 1.00 50.49 845 ASP B N 1
ATOM 5694 C CA . ASP B 1 332 ? 32.959 -40.588 26.303 1.00 56.63 845 ASP B CA 1
ATOM 5695 C C . ASP B 1 332 ? 32.879 -41.163 24.897 1.00 53.32 845 ASP B C 1
ATOM 5696 O O . ASP B 1 332 ? 32.027 -42.011 24.622 1.00 52.93 845 ASP B O 1
ATOM 5701 N N . ASP B 1 333 ? 33.744 -40.691 24.010 1.00 44.62 846 ASP B N 1
ATOM 5702 C CA . ASP B 1 333 ? 33.730 -41.146 22.618 1.00 44.13 846 ASP B CA 1
ATOM 5703 C C . ASP B 1 333 ? 34.368 -42.511 22.435 1.00 47.77 846 ASP B C 1
ATOM 5704 O O . ASP B 1 333 ? 35.312 -42.887 23.141 1.00 49.75 846 ASP B O 1
ATOM 5709 N N . ASP B 1 334 ? 33.854 -43.241 21.452 1.00 46.25 847 ASP B N 1
ATOM 5710 C CA . ASP B 1 334 ? 34.421 -44.518 21.074 1.00 47.47 847 ASP B CA 1
ATOM 5711 C C . ASP B 1 334 ? 35.236 -44.223 19.843 1.00 44.91 847 ASP B C 1
ATOM 5712 O O . ASP B 1 334 ? 34.693 -43.758 18.845 1.00 45.59 847 ASP B O 1
ATOM 5717 N N . GLU B 1 335 ? 36.542 -44.465 19.919 1.00 41.17 848 GLU B N 1
ATOM 5718 C CA . GLU B 1 335 ? 37.438 -44.085 18.840 1.00 38.55 848 GLU B CA 1
ATOM 5719 C C . GLU B 1 335 ? 37.125 -44.860 17.556 1.00 40.39 848 GLU B C 1
ATOM 5720 O O . GLU B 1 335 ? 37.195 -44.304 16.469 1.00 38.82 848 GLU B O 1
ATOM 5726 N N . GLU B 1 336 ? 36.757 -46.128 17.691 1.00 44.10 849 GLU B N 1
ATOM 5727 C CA . GLU B 1 336 ? 36.406 -46.933 16.524 1.00 51.34 849 GLU B CA 1
ATOM 5728 C C . GLU B 1 336 ? 35.203 -46.334 15.815 1.00 52.57 849 GLU B C 1
ATOM 5729 O O . GLU B 1 336 ? 35.174 -46.251 14.586 1.00 52.29 849 GLU B O 1
ATOM 5735 N N . GLU B 1 337 ? 34.233 -45.871 16.598 1.00 52.92 850 GLU B N 1
ATOM 5736 C CA . GLU B 1 337 ? 33.049 -45.206 16.045 1.00 55.78 850 GLU B CA 1
ATOM 5737 C C . GLU B 1 337 ? 33.395 -43.908 15.323 1.00 47.88 850 GLU B C 1
ATOM 5738 O O . GLU B 1 337 ? 32.813 -43.577 14.288 1.00 45.28 850 GLU B O 1
ATOM 5744 N N . LEU B 1 338 ? 34.333 -43.158 15.883 1.00 41.07 851 LEU B N 1
ATOM 5745 C CA . LEU B 1 338 ? 34.779 -41.929 15.237 1.00 39.60 851 LEU B CA 1
ATOM 5746 C C . LEU B 1 338 ? 35.498 -42.244 13.917 1.00 37.12 851 LEU B C 1
ATOM 5747 O O . LEU B 1 338 ? 35.354 -41.506 12.944 1.00 36.12 851 LEU B O 1
ATOM 5752 N N . GLU B 1 339 ? 36.279 -43.324 13.879 1.00 38.10 852 GLU B N 1
ATOM 5753 C CA . GLU B 1 339 ? 36.923 -43.731 12.619 1.00 39.69 852 GLU B CA 1
ATOM 5754 C C . GLU B 1 339 ? 35.884 -44.003 11.542 1.00 45.62 852 GLU B C 1
ATOM 5755 O O . GLU B 1 339 ? 36.079 -43.697 10.365 1.00 48.00 852 GLU B O 1
ATOM 5761 N N . GLU B 1 340 ? 34.780 -44.608 11.962 1.00 44.97 853 GLU B N 1
ATOM 5762 C CA . GLU B 1 340 ? 33.732 -44.976 11.028 1.00 49.89 853 GLU B CA 1
ATOM 5763 C C . GLU B 1 340 ? 33.009 -43.722 10.538 1.00 49.90 853 GLU B C 1
ATOM 5764 O O . GLU B 1 340 ? 32.564 -43.673 9.399 1.00 54.35 853 GLU B O 1
ATOM 5770 N N A GLU B 1 341 ? 32.888 -42.713 11.397 0.59 46.08 854 GLU B N 1
ATOM 5771 N N B GLU B 1 341 ? 32.921 -42.702 11.386 0.41 46.39 854 GLU B N 1
ATOM 5772 C CA A GLU B 1 341 ? 32.258 -41.459 10.994 0.59 48.29 854 GLU B CA 1
ATOM 5773 C CA B GLU B 1 341 ? 32.270 -41.458 10.993 0.41 48.37 854 GLU B CA 1
ATOM 5774 C C A GLU B 1 341 ? 33.076 -40.686 9.951 0.59 47.33 854 GLU B C 1
ATOM 5775 C C B GLU B 1 341 ? 33.077 -40.681 9.950 0.41 47.35 854 GLU B C 1
ATOM 5776 O O A GLU B 1 341 ? 32.516 -40.204 8.967 0.59 50.54 854 GLU B O 1
ATOM 5777 O O B GLU B 1 341 ? 32.516 -40.195 8.968 0.41 50.34 854 GLU B O 1
ATOM 5788 N N . VAL B 1 342 ? 34.385 -40.556 10.157 1.00 45.05 855 VAL B N 1
ATOM 5789 C CA . VAL B 1 342 ? 35.222 -39.793 9.210 1.00 45.18 855 VAL B CA 1
ATOM 5790 C C . VAL B 1 342 ? 35.301 -40.482 7.858 1.00 46.59 855 VAL B C 1
ATOM 5791 O O . VAL B 1 342 ? 35.418 -39.811 6.826 1.00 48.14 855 VAL B O 1
ATOM 5795 N N . GLU B 1 343 ? 35.255 -41.815 7.883 1.00 50.54 856 GLU B N 1
ATOM 5796 C CA . GLU B 1 343 ? 35.316 -42.659 6.690 1.00 56.11 856 GLU B CA 1
ATOM 5797 C C . GLU B 1 343 ? 33.979 -42.618 5.947 1.00 62.80 856 GLU B C 1
ATOM 5798 O O . GLU B 1 343 ? 33.889 -43.015 4.780 1.00 60.84 856 GLU B O 1
ATOM 5804 N N . SER B 1 344 ? 32.957 -42.100 6.612 1.00 67.05 857 SER B N 1
ATOM 5805 C CA . SER B 1 344 ? 31.692 -41.822 5.958 1.00 74.92 857 SER B CA 1
ATOM 5806 C C . SER B 1 344 ? 31.793 -40.492 5.214 1.00 75.89 857 SER B C 1
ATOM 5807 O O . SER B 1 344 ? 31.595 -40.433 4.005 1.00 79.16 857 SER B O 1
ATOM 5810 N N . ASP B 1 345 ? 32.113 -39.425 5.940 1.00 75.03 858 ASP B N 1
ATOM 5811 C CA . ASP B 1 345 ? 32.258 -38.108 5.328 1.00 74.45 858 ASP B CA 1
ATOM 5812 C C . ASP B 1 345 ? 33.053 -37.130 6.193 1.00 71.82 858 ASP B C 1
ATOM 5813 O O . ASP B 1 345 ? 32.851 -37.036 7.403 1.00 71.80 858 ASP B O 1
#

CATH classification: 3.40.50.300 (+1 more: 2.40.30.10)